Protein 4OO0 (pdb70)

Solvent-accessible surface area: 17920 Å² total; per-residue (Å²): 151,104,73,64,100,60,112,51,130,55,0,10,0,16,13,77,15,91,87,32,38,79,4,0,119,30,0,32,5,55,49,71,71,11,76,55,103,147,118,46,101,51,84,65,60,44,64,57,99,130,92,44,62,13,36,46,22,0,102,84,0,0,43,26,52,1,103,28,0,52,62,19,5,99,78,53,64,95,108,62,11,0,2,0,2,3,16,42,4,8,9,5,109,64,40,73,9,38,130,11,121,71,53,110,42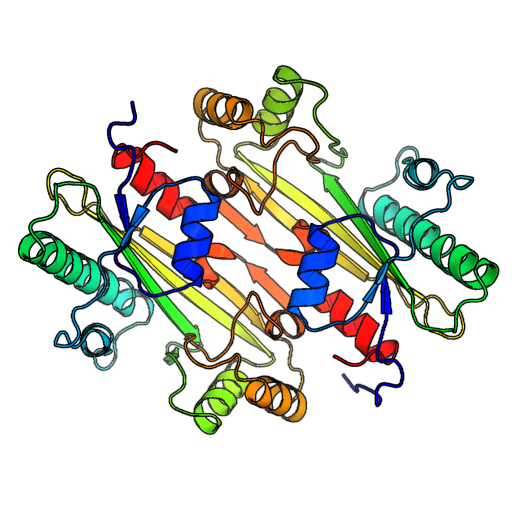,0,25,56,27,0,64,109,0,21,32,103,76,8,33,2,10,1,0,0,0,0,6,29,14,88,30,112,69,26,105,47,22,24,6,132,6,30,0,80,1,12,70,56,60,155,105,17,2,38,106,6,11,138,63,32,31,0,85,49,55,37,0,0,12,9,13,57,10,78,0,11,29,11,16,72,87,5,21,6,22,24,15,2,15,13,3,0,0,1,58,44,0,4,54,16,0,78,77,5,81,2,21,46,157,60,133,59,108,40,2,8,1,10,12,116,15,78,63,31,46,91,10,0,135,48,2,29,6,151,55,94,56,6,86,24,123,136,148,41,102,28,78,63,52,55,61,91,93,134,92,32,60,8,31,39,17,0,105,81,0,0,56,31,34,1,74,24,0,79,62,21,27,114,71,51,71,91,106,70,13,0,3,0,2,3,4,27,2,3,20,7,97,66,30,30,7,31,118,12,119,74,50,118,40,0,27,60,23,0,84,108,0,26,38,98,82,6,29,3,6,0,1,0,0,0,7,32,25,105,28,108,47,22,107,60,25,44,5,138,5,28,0,90,1,15,71,44,48,162,89,38,4,46,151,11,14,133,66,30,44,0,88,34,39,17,0,0,10,15,14,75,8,63,0,11,37,15,14,71,99,4,24,5,20,18,15,2,15,16,1,0,0,1,58,41,0,0,54,20,0,59,101,6,18,1,20,39

Radius of gyration: 22.62 Å; Cα contacts (8 Å, |Δi|>4): 883; chains: 2; bounding box: 44×56×68 Å

CATH classification: 3.90.950.10

Sequence (412 aa):
ALFPTPLFQTLYLASQSPRRQELLQQIGVRFELLLPRPDEDAEALEAELPGEAADAYVRRVTVAKAEEAARARLVASGKPAAPVLVADTTVTIDGAILGKPTDADDALAMLTRLAGREHAVLTAVAVIDASGELLPPALSRSSVRFAAASRDAYVRYVETGEPFGKAGAYAIQGRAAEFIERIDGSHSGIMGLPLFETAALLRTARVAFTPLFQTLYLASQSPRRQELLQQIGVRFELLLPRPDEDAEALEAELPGEAADAYVRRRVTVAKAEAARARLVASGKPAAPVLVADTTVTIDGAILGKPTDADDALAMLTRLAGREHAVLTAVAVIDASGELLPPALSRSSVRFAAASRDAYVRYVETGEPFGKAGAYAIQQGRAAEFIERIDGSHSGIMGLPLFETAALLRTARVAF

InterPro domains:
  IPR003697 Nucleoside triphosphate pyrophosphatase Maf-like protein [MF_00528] (17-213)
  IPR003697 Nucleoside triphosphate pyrophosphatase Maf-like protein [PF02545] (18-210)
  IPR003697 Nucleoside triphosphate pyrophosphatase Maf-like protein [PIRSF006305] (18-210)
  IPR003697 Nucleoside triphosphate pyrophosphatase Maf-like protein [PTHR43213] (17-211)
  IPR003697 Nucleoside triphosphate pyrophosphatase Maf-like protein [TIGR00172] (17-209)
  IPR003697 Nucleoside triphosphate pyrophosphatase Maf-like protein [cd00555] (18-208)
  IPR029001 Inosine triphosphate pyrophosphatase-like [G3DSA:3.90.950.10] (12-215)
  IPR029001 Inosine triphosphate pyrophosphatase-like [SSF52972] (17-209)

Foldseek 3Di:
DDFDAFDAQEEEEADPDPLQVVVCVVVPHHYDYQYDDPPDDLVVLQDDDPPQFPQNRQQSSQVVSLLVSVVSVVVVVDAFFKYKDKDKFKDDPRDTFAAAPDLVSLLVLCLVQEQHKIKMKMKMWMQARVGRTDDIDMWIKIWHFHNPDSVVSSVVVVVVQQGPDGSRHACPDPSVVGTPDMGTAPSRNSHDRCVVVVVVCSVSRHDD/DFDAQEAEEADPDPLQVVVCVVVPHHYDYQYDDPPDPLVVLQDDDPPDFPQRSQQSSQVVSLVVSVVSVVVVPDAFAKYKDKGKWKDDPRDTFFQAPDLVSLLVLVQVQEQDKIKMKMKMWMQARVRRTDDIDMWIKMWHFYNPDSVVSSVVSVVVQQGPGGSRHACPDPSVVGTPDMGTAPSSNSHDRVVRVVVVVVVRSHDD

B-factor: mean 41.1, std 13.77, range [18.63, 95.84]

Organism: Burkholderia cenocepacia (strain ATCC BAA-245 / DSM 16553 / LMG 16656 / NCTC 13227 / J2315 / CF5610) (NCBI:txid216591)

Structure (mmCIF, N/CA/C/O backbone):
data_4OO0
#
_entry.id   4OO0
#
_cell.length_a   84.200
_cell.length_b   84.200
_cell.length_c   260.060
_cell.angle_alpha   90.000
_cell.angle_beta   90.000
_cell.angle_gamma   120.000
#
_symmetry.space_group_name_H-M   'P 61 2 2'
#
loop_
_entity.id
_entity.type
_entity.pdbx_description
1 polymer 'Maf-like protein BCAL2394'
2 non-polymer 'PHOSPHATE ION'
3 non-polymer 1,2-ETHANEDIOL
4 water water
#
loop_
_atom_site.group_PDB
_atom_site.id
_atom_site.type_symbol
_atom_site.label_atom_id
_atom_site.label_alt_id
_atom_site.label_comp_id
_atom_site.label_asym_id
_atom_site.label_entity_id
_atom_site.label_seq_id
_atom_site.pdbx_PDB_ins_code
_atom_site.Cartn_x
_atom_site.Cartn_y
_atom_site.Cartn_z
_atom_site.occupancy
_atom_site.B_iso_or_equiv
_atom_site.auth_seq_id
_atom_site.auth_comp_id
_atom_site.auth_asym_id
_atom_site.auth_atom_id
_atom_site.pdbx_PDB_model_num
ATOM 1 N N . ALA A 1 29 ? 40.603 33.407 0.293 1.00 95.84 8 ALA A N 1
ATOM 2 C CA . ALA A 1 29 ? 39.337 32.620 0.416 1.00 94.88 8 ALA A CA 1
ATOM 3 C C . ALA A 1 29 ? 39.444 31.266 -0.297 1.00 91.56 8 ALA A C 1
ATOM 4 O O . ALA A 1 29 ? 39.350 31.203 -1.526 1.00 94.57 8 ALA A O 1
ATOM 6 N N . LEU A 1 30 ? 39.653 30.195 0.471 1.00 84.67 9 LEU A N 1
ATOM 7 C CA . LEU A 1 30 ? 39.748 28.838 -0.089 1.00 84.99 9 LEU A CA 1
ATOM 8 C C . LEU A 1 30 ? 38.438 28.072 0.128 1.00 76.40 9 LEU A C 1
ATOM 9 O O . LEU A 1 30 ? 38.068 27.804 1.269 1.00 74.27 9 LEU A O 1
ATOM 11 N N . PHE A 1 31 ? 37.741 27.736 -0.964 1.00 89.69 10 PHE A N 1
ATOM 12 C CA . PHE A 1 31 ? 36.457 27.017 -0.894 1.00 80.14 10 PHE A CA 1
ATOM 13 C C . PHE A 1 31 ? 36.672 25.503 -1.033 1.00 74.95 10 PHE A C 1
ATOM 14 O O . PHE A 1 31 ? 37.073 25.033 -2.103 1.00 70.97 10 PHE A O 1
ATOM 16 N N . PRO A 1 32 ? 36.426 24.733 0.052 1.00 69.19 11 PRO A N 1
ATOM 17 C CA . PRO A 1 32 ? 36.531 23.267 -0.055 1.00 64.73 11 PRO A CA 1
ATOM 18 C C . PRO A 1 32 ? 35.438 22.685 -0.936 1.00 58.69 11 PRO A C 1
ATOM 19 O O . PRO A 1 32 ? 34.381 23.294 -1.057 1.00 56.58 11 PRO A O 1
ATOM 23 N N . THR A 1 33 ? 35.696 21.528 -1.549 1.00 55.70 12 THR A N 1
ATOM 24 C CA . THR A 1 33 ? 34.692 20.846 -2.371 1.00 53.53 12 THR A CA 1
ATOM 25 C C . THR A 1 33 ? 33.396 20.639 -1.595 1.00 51.45 12 THR A C 1
ATOM 26 O O . THR A 1 33 ? 33.430 20.173 -0.453 1.00 49.09 12 THR A O 1
ATOM 30 N N . PRO A 1 34 ? 32.247 20.967 -2.218 1.00 51.04 13 PRO A N 1
ATOM 31 C CA . PRO A 1 34 ? 30.956 20.771 -1.560 1.00 50.91 13 PRO A CA 1
ATOM 32 C C . PRO A 1 34 ? 30.570 19.302 -1.369 1.00 51.86 13 PRO A C 1
ATOM 33 O O . PRO A 1 34 ? 30.930 18.473 -2.190 1.00 52.28 13 PRO A O 1
ATOM 37 N N . LEU A 1 35 ? 29.867 19.006 -0.276 1.00 51.92 14 LEU A N 1
ATOM 38 C CA . LEU A 1 35 ? 29.335 17.665 0.013 1.00 53.04 14 LEU A CA 1
ATOM 39 C C . LEU A 1 35 ? 27.810 17.644 0.074 1.00 51.67 14 LEU A C 1
ATOM 40 O O . LEU A 1 35 ? 27.209 16.568 0.042 1.00 52.30 14 LEU A O 1
ATOM 45 N N . PHE A 1 36 ? 27.173 18.810 0.170 1.00 47.86 15 PHE A N 1
ATOM 46 C CA . PHE A 1 36 ? 25.732 18.848 0.375 1.00 47.36 15 PHE A CA 1
ATOM 47 C C . PHE A 1 36 ? 24.996 19.591 -0.743 1.00 45.98 15 PHE A C 1
ATOM 48 O O . PHE A 1 36 ? 25.238 20.769 -0.971 1.00 44.12 15 PHE A O 1
ATOM 56 N N . GLN A 1 37 ? 24.125 18.872 -1.449 1.00 47.01 16 GLN A N 1
ATOM 57 C CA . GLN A 1 37 ? 23.304 19.454 -2.521 1.00 48.29 16 GLN A CA 1
ATOM 58 C C . GLN A 1 37 ? 22.178 20.356 -1.998 1.00 46.47 16 GLN A C 1
ATOM 59 O O . GLN A 1 37 ? 21.736 21.255 -2.705 1.00 44.85 16 GLN A O 1
ATOM 65 N N . THR A 1 38 ? 21.702 20.083 -0.782 1.00 46.09 17 THR A N 1
ATOM 66 C CA . THR A 1 38 ? 20.549 20.758 -0.216 1.00 45.21 17 THR A CA 1
ATOM 67 C C . THR A 1 38 ? 20.837 21.310 1.177 1.00 44.98 17 THR A C 1
ATOM 68 O O . THR A 1 38 ? 21.480 20.666 2.005 1.00 45.75 17 THR A O 1
ATOM 72 N N . LEU A 1 39 ? 20.351 22.521 1.414 1.00 44.00 18 LEU A N 1
ATOM 73 C CA . LEU A 1 39 ? 20.484 23.212 2.690 1.00 43.50 18 LEU A CA 1
ATOM 74 C C . LEU A 1 39 ? 19.119 23.186 3.370 1.00 43.82 18 LEU A C 1
ATOM 75 O O . LEU A 1 39 ? 18.086 23.278 2.688 1.00 44.21 18 LEU A O 1
ATOM 80 N N . TYR A 1 40 ? 19.093 23.054 4.692 1.00 42.04 19 TYR A N 1
ATOM 81 C CA . TYR A 1 40 ? 17.841 23.208 5.436 1.00 42.19 19 TYR A CA 1
ATOM 82 C C . TYR A 1 40 ? 17.638 24.673 5.745 1.00 40.97 19 TYR A C 1
ATOM 83 O O . TYR A 1 40 ? 18.497 25.299 6.363 1.00 40.56 19 TYR A O 1
ATOM 92 N N . LEU A 1 41 ? 16.511 25.233 5.316 1.00 41.35 20 LEU A N 1
ATOM 93 C CA . LEU A 1 41 ? 16.216 26.647 5.571 1.00 41.11 20 LEU A CA 1
ATOM 94 C C . LEU A 1 41 ? 15.175 26.768 6.664 1.00 41.45 20 LEU A C 1
ATOM 95 O O . LEU A 1 41 ? 14.008 26.450 6.437 1.00 41.18 20 LEU A O 1
ATOM 100 N N . ALA A 1 42 ? 15.585 27.267 7.829 1.00 40.47 21 ALA A N 1
ATOM 101 C CA . ALA A 1 42 ? 14.668 27.403 8.958 1.00 42.20 21 ALA A CA 1
ATOM 102 C C . ALA A 1 42 ? 14.103 28.812 8.985 1.00 42.82 21 ALA A C 1
ATOM 103 O O . ALA A 1 42 ? 14.339 29.574 9.918 1.00 43.11 21 ALA A O 1
ATOM 105 N N . SER A 1 43 ? 13.336 29.134 7.944 1.00 43.08 22 SER A N 1
ATOM 106 C CA . SER A 1 43 ? 12.782 30.471 7.739 1.00 43.49 22 SER A CA 1
ATOM 107 C C . SER A 1 43 ? 11.487 30.344 6.949 1.00 43.84 22 SER A C 1
ATOM 108 O O . SER A 1 43 ? 11.439 29.608 5.952 1.00 43.60 22 SER A O 1
ATOM 111 N N . GLN A 1 44 ? 10.445 31.039 7.414 1.00 44.08 23 GLN A N 1
ATOM 112 C CA . GLN A 1 44 ? 9.163 31.140 6.714 1.00 44.84 23 GLN A CA 1
ATOM 113 C C . GLN A 1 44 ? 9.123 32.336 5.730 1.00 43.63 23 GLN A C 1
ATOM 114 O O . GLN A 1 44 ? 8.111 32.549 5.080 1.00 44.64 23 GLN A O 1
ATOM 116 N N . SER A 1 45 ? 10.208 33.105 5.635 1.00 40.72 24 SER A N 1
ATOM 117 C CA . SER A 1 45 ? 10.179 34.388 4.926 1.00 40.43 24 SER A CA 1
ATOM 118 C C . SER A 1 45 ? 10.351 34.239 3.415 1.00 39.32 24 SER A C 1
ATOM 119 O O . SER A 1 45 ? 11.357 33.682 2.960 1.00 37.68 24 SER A O 1
ATOM 122 N N . PRO A 1 46 ? 9.401 34.780 2.632 1.00 40.11 25 PRO A N 1
ATOM 123 C CA . PRO A 1 46 ? 9.555 34.676 1.183 1.00 39.45 25 PRO A CA 1
ATOM 124 C C . PRO A 1 46 ? 10.787 35.401 0.642 1.00 38.37 25 PRO A C 1
ATOM 125 O O . PRO A 1 46 ? 11.396 34.911 -0.293 1.00 36.31 25 PRO A O 1
ATOM 129 N N . ARG A 1 47 ? 11.170 36.525 1.259 1.00 38.87 26 ARG A N 1
ATOM 130 C CA . ARG A 1 47 ? 12.375 37.268 0.880 1.00 38.57 26 ARG A CA 1
ATOM 131 C C . ARG A 1 47 ? 13.658 36.460 1.027 1.00 35.99 26 ARG A C 1
ATOM 132 O O . ARG A 1 47 ? 14.484 36.452 0.124 1.00 34.39 26 ARG A O 1
ATOM 140 N N . ARG A 1 48 ? 13.827 35.799 2.174 1.00 34.72 27 ARG A N 1
ATOM 141 C CA . ARG A 1 48 ? 14.997 34.936 2.412 1.00 33.53 27 ARG A CA 1
ATOM 142 C C . ARG A 1 48 ? 15.032 33.747 1.451 1.00 33.68 27 ARG A C 1
ATOM 143 O O . ARG A 1 48 ? 16.106 33.400 0.947 1.00 31.76 27 ARG A O 1
ATOM 151 N N . GLN A 1 49 ? 13.853 33.173 1.156 1.00 34.84 28 GLN A N 1
ATOM 152 C CA . GLN A 1 49 ? 13.737 32.109 0.157 1.00 35.87 28 GLN A CA 1
ATOM 153 C C . GLN A 1 49 ? 14.162 32.577 -1.241 1.00 36.06 28 GLN A C 1
ATOM 154 O O . GLN A 1 49 ? 14.962 31.900 -1.899 1.00 34.10 28 GLN A O 1
ATOM 160 N N . GLU A 1 50 ? 13.638 33.722 -1.671 1.00 36.42 29 GLU A N 1
ATOM 161 C CA . GLU A 1 50 ? 14.010 34.331 -2.953 1.00 38.07 29 GLU A CA 1
ATOM 162 C C . GLU A 1 50 ? 15.523 34.628 -3.048 1.00 35.87 29 GLU A C 1
ATOM 163 O O . GLU A 1 50 ? 16.147 34.420 -4.094 1.00 34.55 29 GLU A O 1
ATOM 169 N N . LEU A 1 51 ? 16.111 35.147 -1.971 1.00 33.51 30 LEU A N 1
ATOM 170 C CA . LEU A 1 51 ? 17.528 35.517 -2.021 1.00 31.73 30 LEU A CA 1
ATOM 171 C C . LEU A 1 51 ? 18.421 34.257 -2.123 1.00 31.19 30 LEU A C 1
ATOM 172 O O . LEU A 1 51 ? 19.413 34.245 -2.870 1.00 30.79 30 LEU A O 1
ATOM 177 N N . LEU A 1 52 ? 18.055 33.182 -1.439 1.00 31.38 31 LEU A N 1
ATOM 178 C CA . LEU A 1 52 ? 18.767 31.921 -1.631 1.00 32.90 31 LEU A CA 1
ATOM 179 C C . LEU A 1 52 ? 18.669 31.421 -3.073 1.00 33.55 31 LEU A C 1
ATOM 180 O O . LEU A 1 52 ? 19.673 31.058 -3.661 1.00 33.55 31 LEU A O 1
ATOM 185 N N . GLN A 1 53 ? 17.482 31.464 -3.660 1.00 34.64 32 GLN A N 1
ATOM 186 C CA . GLN A 1 53 ? 17.323 31.110 -5.059 1.00 36.75 32 GLN A CA 1
ATOM 187 C C . GLN A 1 53 ? 18.176 31.991 -5.969 1.00 35.02 32 GLN A C 1
ATOM 188 O O . GLN A 1 53 ? 18.717 31.522 -6.949 1.00 34.36 32 GLN A O 1
ATOM 194 N N . GLN A 1 54 ? 18.298 33.264 -5.646 1.00 33.81 33 GLN A N 1
ATOM 195 C CA . GLN A 1 54 ? 19.129 34.150 -6.452 1.00 34.41 33 GLN A CA 1
ATOM 196 C C . GLN A 1 54 ? 20.620 33.704 -6.585 1.00 33.95 33 GLN A C 1
ATOM 197 O O . GLN A 1 54 ? 21.248 33.960 -7.622 1.00 34.70 33 GLN A O 1
ATOM 203 N N . ILE A 1 55 ? 21.175 33.041 -5.569 1.00 32.34 34 ILE A N 1
ATOM 204 C CA . ILE A 1 55 ? 22.560 32.559 -5.658 1.00 32.09 34 ILE A CA 1
ATOM 205 C C . ILE A 1 55 ? 22.642 31.068 -5.988 1.00 33.24 34 ILE A C 1
ATOM 206 O O . ILE A 1 55 ? 23.708 30.475 -5.915 1.00 33.79 34 ILE A O 1
ATOM 211 N N . GLY A 1 56 ? 21.510 30.468 -6.345 1.00 34.74 35 GLY A N 1
ATOM 212 C CA . GLY A 1 56 ? 21.460 29.105 -6.856 1.00 36.00 35 GLY A CA 1
ATOM 213 C C . GLY A 1 56 ? 21.514 28.032 -5.785 1.00 36.76 35 GLY A C 1
ATOM 214 O O . GLY A 1 56 ? 21.888 26.890 -6.072 1.00 37.86 35 GLY A O 1
ATOM 215 N N . VAL A 1 57 ? 21.137 28.379 -4.557 1.00 35.88 36 VAL A N 1
ATOM 216 C CA . VAL A 1 57 ? 21.112 27.395 -3.460 1.00 36.24 36 VAL A CA 1
ATOM 217 C C . VAL A 1 57 ? 19.775 26.646 -3.454 1.00 37.90 36 VAL A C 1
ATOM 218 O O . VAL A 1 57 ? 18.726 27.265 -3.430 1.00 40.32 36 VAL A O 1
ATOM 222 N N . ARG A 1 58 ? 19.833 25.319 -3.495 1.00 39.18 37 ARG A N 1
ATOM 223 C CA . ARG A 1 58 ? 18.677 24.454 -3.281 1.00 39.96 37 ARG A CA 1
ATOM 224 C C . ARG A 1 58 ? 18.435 24.279 -1.782 1.00 39.87 37 ARG A C 1
ATOM 225 O O . ARG A 1 58 ? 19.380 24.088 -1.029 1.00 40.00 37 ARG A O 1
ATOM 227 N N . PHE A 1 59 ? 17.175 24.318 -1.346 1.00 40.72 38 PHE A N 1
ATOM 228 C CA . PHE A 1 59 ? 16.858 24.211 0.083 1.00 40.38 38 PHE A CA 1
ATOM 229 C C . PHE A 1 59 ? 15.566 23.441 0.375 1.00 42.58 38 PHE A C 1
ATOM 230 O O . PHE A 1 59 ? 14.729 23.253 -0.477 1.00 42.60 38 PHE A O 1
ATOM 238 N N . GLU A 1 60 ? 15.454 22.993 1.614 1.00 44.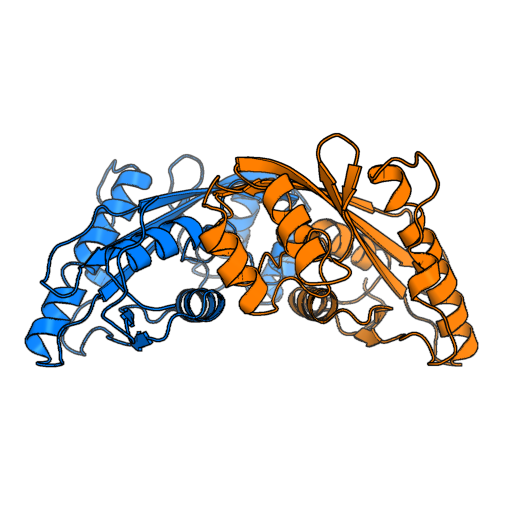71 39 GLU A N 1
ATOM 239 C CA . GLU A 1 60 ? 14.270 22.337 2.140 1.00 48.37 39 GLU A CA 1
ATOM 240 C C . GLU A 1 60 ? 13.893 23.169 3.367 1.00 47.56 39 GLU A C 1
ATOM 241 O O . GLU A 1 60 ? 14.743 23.424 4.230 1.00 43.71 39 GLU A O 1
ATOM 247 N N . LEU A 1 61 ? 12.639 23.605 3.446 1.00 48.28 40 LEU A N 1
ATOM 248 C CA . LEU A 1 61 ? 12.173 24.358 4.610 1.00 48.41 40 LEU A CA 1
ATOM 249 C C . LEU A 1 61 ? 12.161 23.438 5.809 1.00 48.63 40 LEU A C 1
ATOM 250 O O . LEU A 1 61 ? 11.884 22.262 5.672 1.00 49.01 40 LEU A O 1
ATOM 255 N N . LEU A 1 62 ? 12.521 23.973 6.968 1.00 47.70 41 LEU A N 1
ATOM 256 C CA . LEU A 1 62 ? 12.506 23.223 8.211 1.00 49.42 41 LEU A CA 1
ATOM 257 C C . LEU A 1 62 ? 11.937 24.145 9.273 1.00 51.67 41 LEU A C 1
ATOM 258 O O . LEU A 1 62 ? 12.666 24.789 10.040 1.00 51.65 41 LEU A O 1
ATOM 263 N N . LEU A 1 63 ? 10.619 24.187 9.309 1.00 55.11 42 LEU A N 1
ATOM 264 C CA . LEU A 1 63 ? 9.878 25.198 10.043 1.00 58.56 42 LEU A CA 1
ATOM 265 C C . LEU A 1 63 ? 9.493 24.734 11.439 1.00 61.44 42 LEU A C 1
ATOM 266 O O . LEU A 1 63 ? 9.396 23.532 11.690 1.00 61.54 42 LEU A O 1
ATOM 271 N N . PRO A 1 64 ? 9.261 25.692 12.353 1.00 64.65 43 PRO A N 1
ATOM 272 C CA . PRO A 1 64 ? 8.956 25.324 13.733 1.00 67.37 43 PRO A CA 1
ATOM 273 C C . PRO A 1 64 ? 7.713 24.456 13.823 1.00 70.96 43 PRO A C 1
ATOM 274 O O . PRO A 1 64 ? 6.696 24.789 13.220 1.00 70.79 43 PRO A O 1
ATOM 278 N N . ARG A 1 65 ? 7.819 23.345 14.557 1.00 74.22 44 ARG A N 1
ATOM 279 C CA . ARG A 1 65 ? 6.713 22.406 14.760 1.00 78.36 44 ARG A CA 1
ATOM 280 C C . ARG A 1 65 ? 5.562 23.094 15.489 1.00 82.58 44 ARG A C 1
ATOM 281 O O . ARG A 1 65 ? 5.760 24.146 16.107 1.00 81.78 44 ARG A O 1
ATOM 289 N N . PRO A 1 66 ? 4.356 22.496 15.436 1.00 87.36 45 PRO A N 1
ATOM 290 C CA . PRO A 1 66 ? 3.222 23.083 16.165 1.00 90.86 45 PRO A CA 1
ATOM 291 C C . PRO A 1 66 ? 3.509 23.360 17.656 1.00 91.26 45 PRO A C 1
ATOM 292 O O . PRO A 1 66 ? 3.124 24.414 18.167 1.00 91.33 45 PRO A O 1
ATOM 296 N N . ASP A 1 67 ? 4.203 22.446 18.333 1.00 90.76 46 ASP A N 1
ATOM 297 C CA . ASP A 1 67 ? 4.498 22.622 19.760 1.00 92.56 46 ASP A CA 1
ATOM 298 C C . ASP A 1 67 ? 5.632 23.623 20.087 1.00 91.24 46 ASP A C 1
ATOM 299 O O . ASP A 1 67 ? 5.804 23.991 21.247 1.00 92.59 46 ASP A O 1
ATOM 304 N N . GLU A 1 68 ? 6.391 24.069 19.085 1.00 88.93 47 GLU A N 1
ATOM 305 C CA . GLU A 1 68 ? 7.433 25.094 19.298 1.00 88.68 47 GLU A CA 1
ATOM 306 C C . GLU A 1 68 ? 6.856 26.517 19.298 1.00 91.41 47 GLU A C 1
ATOM 307 O O . GLU A 1 68 ? 6.019 26.850 18.454 1.00 93.94 47 GLU A O 1
ATOM 313 N N . ASP A 1 69 ? 7.317 27.351 20.235 1.00 93.02 48 ASP A N 1
ATOM 314 C CA . ASP A 1 69 ? 6.945 28.772 20.280 1.00 93.29 48 ASP A CA 1
ATOM 315 C C . ASP A 1 69 ? 8.073 29.609 19.663 1.00 92.33 48 ASP A C 1
ATOM 316 O O . ASP A 1 69 ? 8.922 30.154 20.374 1.00 93.07 48 ASP A O 1
ATOM 321 N N . ALA A 1 70 ? 8.064 29.705 18.335 1.00 92.08 49 ALA A N 1
ATOM 322 C CA . ALA A 1 70 ? 9.100 30.435 17.589 1.00 91.05 49 ALA A CA 1
ATOM 323 C C . ALA A 1 70 ? 9.186 31.941 17.916 1.00 91.92 49 ALA A C 1
ATOM 324 O O . ALA A 1 70 ? 10.275 32.511 17.861 1.00 90.45 49 ALA A O 1
ATOM 326 N N . GLU A 1 71 ? 8.052 32.567 18.255 1.00 93.98 50 GLU A N 1
ATOM 327 C CA . GLU A 1 71 ? 7.989 34.013 18.556 1.00 93.23 50 GLU A CA 1
ATOM 328 C C . GLU A 1 71 ? 8.739 34.408 19.838 1.00 92.83 50 GLU A C 1
ATOM 329 O O . GLU A 1 71 ? 9.274 35.519 19.927 1.00 92.55 50 GLU A O 1
ATOM 331 N N . ALA A 1 72 ? 8.770 33.499 20.815 1.00 91.62 51 ALA A N 1
ATOM 332 C CA . ALA A 1 72 ? 9.437 33.724 22.107 1.00 91.61 51 ALA A CA 1
ATOM 333 C C . ALA A 1 72 ? 10.937 34.041 21.996 1.00 89.53 51 ALA A C 1
ATOM 334 O O . ALA A 1 72 ? 11.466 34.820 22.789 1.00 89.65 51 ALA A O 1
ATOM 336 N N . LEU A 1 73 ? 11.615 33.442 21.017 1.00 86.99 52 LEU A N 1
ATOM 337 C CA . LEU A 1 73 ? 13.058 33.669 20.821 1.00 87.35 52 LEU A CA 1
ATOM 338 C C . LEU A 1 73 ? 13.436 35.115 20.471 1.00 85.95 52 LEU A C 1
ATOM 339 O O . LEU A 1 73 ? 14.613 35.471 20.563 1.00 84.05 52 LEU A O 1
ATOM 344 N N . GLU A 1 74 ? 12.449 35.928 20.082 1.00 75.75 53 GLU A N 1
ATOM 345 C CA . GLU A 1 74 ? 12.684 37.258 19.510 1.00 73.50 53 GLU A CA 1
ATOM 346 C C . GLU A 1 74 ? 12.404 38.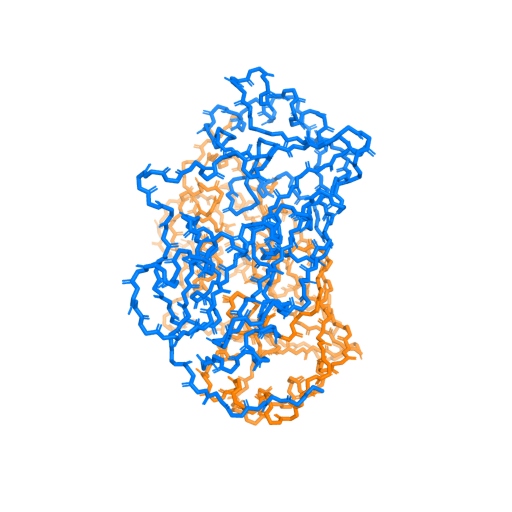415 20.477 1.00 73.28 53 GLU A C 1
ATOM 347 O O . GLU A 1 74 ? 12.279 39.558 20.045 1.00 75.62 53 GLU A O 1
ATOM 349 N N . ALA A 1 75 ? 12.324 38.135 21.773 1.00 72.23 54 ALA A N 1
ATOM 350 C CA . ALA A 1 75 ? 12.118 39.194 22.755 1.00 74.57 54 ALA A CA 1
ATOM 351 C C . ALA A 1 75 ? 13.435 39.918 23.061 1.00 73.60 54 ALA A C 1
ATOM 352 O O . ALA A 1 75 ? 14.446 39.269 23.349 1.00 75.49 54 ALA A O 1
ATOM 354 N N . GLU A 1 76 ? 13.417 41.253 23.007 1.00 71.50 55 GLU A N 1
ATOM 355 C CA . GLU A 1 76 ? 14.579 42.072 23.368 1.00 69.29 55 GLU A CA 1
ATOM 356 C C . GLU A 1 76 ? 14.819 42.048 24.869 1.00 73.97 55 GLU A C 1
ATOM 357 O O . GLU A 1 76 ? 13.937 41.684 25.640 1.00 76.87 55 GLU A O 1
ATOM 359 N N . LEU A 1 77 ? 16.035 42.420 25.267 1.00 75.81 56 LEU A N 1
ATOM 360 C CA . LEU A 1 77 ? 16.416 42.603 26.669 1.00 76.62 56 LEU A CA 1
ATOM 361 C C . LEU A 1 77 ? 16.621 44.108 26.915 1.00 78.76 56 LEU A C 1
ATOM 362 O O . LEU A 1 77 ? 16.633 44.886 25.960 1.00 76.99 56 LEU A O 1
ATOM 367 N N . PRO A 1 78 ? 16.788 44.525 28.193 1.00 82.06 57 PRO A N 1
ATOM 368 C CA . PRO A 1 78 ? 16.809 45.950 28.521 1.00 82.01 57 PRO A CA 1
ATOM 369 C C . PRO A 1 78 ? 18.197 46.573 28.393 1.00 80.98 57 PRO A C 1
ATOM 370 O O . PRO A 1 78 ? 19.178 46.012 28.890 1.00 80.66 57 PRO A O 1
ATOM 374 N N . GLY A 1 79 ? 18.271 47.734 27.749 1.00 78.99 58 GLY A N 1
ATOM 375 C CA . GLY A 1 79 ? 19.550 48.408 27.517 1.00 77.69 58 GLY A CA 1
ATOM 376 C C . GLY A 1 79 ? 20.431 47.685 26.505 1.00 72.79 58 GLY A C 1
ATOM 377 O O . GLY A 1 79 ? 21.616 48.005 26.371 1.00 74.20 58 GLY A O 1
ATOM 378 N N . GLU A 1 80 ? 19.855 46.719 25.790 1.00 67.01 59 GLU A N 1
ATOM 379 C CA . GLU A 1 80 ? 20.615 45.884 24.871 1.00 62.23 59 GLU A CA 1
ATOM 380 C C . GLU A 1 80 ? 20.724 46.629 23.563 1.00 58.89 59 GLU A C 1
ATOM 381 O O . GLU A 1 80 ? 19.718 47.014 22.979 1.00 57.35 59 GLU A O 1
ATOM 387 N N . ALA A 1 81 ? 21.948 46.847 23.104 1.00 56.46 60 ALA A N 1
ATOM 388 C CA . ALA A 1 81 ? 22.156 47.462 21.813 1.00 52.22 60 ALA A CA 1
ATOM 389 C C . ALA A 1 81 ? 21.611 46.549 20.710 1.00 49.34 60 ALA A C 1
ATOM 390 O O . ALA A 1 81 ? 21.453 45.331 20.893 1.00 48.45 60 ALA A O 1
ATOM 392 N N . ALA A 1 82 ? 21.309 47.160 19.573 1.00 46.23 61 ALA A N 1
ATOM 393 C CA . ALA A 1 82 ? 20.629 46.496 18.474 1.00 43.67 61 ALA A CA 1
ATOM 394 C C . ALA A 1 82 ? 21.458 45.414 17.809 1.00 40.86 61 ALA A C 1
ATOM 395 O O . ALA A 1 82 ? 20.912 44.398 17.352 1.00 38.98 61 ALA A O 1
ATOM 397 N N . ASP A 1 83 ? 22.767 45.645 17.720 1.00 39.52 62 ASP A N 1
ATOM 398 C CA . ASP A 1 83 ? 23.652 44.660 17.097 1.00 37.18 62 ASP A CA 1
ATOM 399 C C . ASP A 1 83 ? 23.778 43.447 17.996 1.00 36.60 62 ASP A C 1
ATOM 400 O O . ASP A 1 83 ? 23.753 42.322 17.513 1.00 35.08 62 ASP A O 1
ATOM 405 N N . ALA A 1 84 ? 23.871 43.687 19.301 1.00 37.75 63 ALA A N 1
ATOM 406 C CA . ALA A 1 84 ? 23.896 42.620 20.294 1.00 38.85 63 ALA A CA 1
ATOM 407 C C . ALA A 1 84 ? 22.618 41.783 20.233 1.00 39.60 63 ALA A C 1
ATOM 408 O O . ALA A 1 84 ? 22.666 40.543 20.263 1.00 38.25 63 ALA A O 1
ATOM 410 N N . TYR A 1 85 ? 21.482 42.478 20.105 1.00 41.49 64 TYR A N 1
ATOM 411 C CA . TYR A 1 85 ? 20.155 41.857 20.081 1.00 41.50 64 TYR A CA 1
ATOM 412 C C . TYR A 1 85 ? 20.010 40.899 18.907 1.00 39.44 64 TYR A C 1
ATOM 413 O O . TYR A 1 85 ? 19.646 39.743 19.066 1.00 39.76 64 TYR A O 1
ATOM 422 N N . VAL A 1 86 ? 20.309 41.380 17.715 1.00 38.53 65 VAL A N 1
ATOM 423 C CA . VAL A 1 86 ? 20.035 40.604 16.534 1.00 37.04 65 VAL A CA 1
ATOM 424 C C . VAL A 1 86 ? 20.961 39.381 16.446 1.00 35.43 65 VAL A C 1
ATOM 425 O O . VAL A 1 86 ? 20.548 38.304 16.012 1.00 34.49 65 VAL A O 1
ATOM 429 N N . ARG A 1 87 ? 22.204 39.554 16.885 1.00 34.84 66 ARG A N 1
ATOM 430 C CA . ARG A 1 87 ? 23.146 38.443 17.047 1.00 34.51 66 ARG A CA 1
ATOM 431 C C . ARG A 1 87 ? 22.666 37.399 18.028 1.00 35.16 66 ARG A C 1
ATOM 432 O O . ARG A 1 87 ? 22.629 36.219 17.705 1.00 35.21 66 ARG A O 1
ATOM 440 N N . ARG A 1 88 ? 22.286 37.827 19.221 1.00 37.45 67 ARG A N 1
ATOM 441 C CA . ARG A 1 88 ? 21.754 36.896 20.220 1.00 38.67 67 ARG A CA 1
ATOM 442 C C . ARG A 1 88 ? 20.565 36.122 19.692 1.00 38.91 67 ARG A C 1
ATOM 443 O O . ARG A 1 88 ? 20.503 34.906 19.838 1.00 39.14 67 ARG A O 1
ATOM 451 N N . VAL A 1 89 ? 19.603 36.826 19.105 1.00 38.04 68 VAL A N 1
ATOM 452 C CA . VAL A 1 89 ? 18.380 36.172 18.627 1.00 39.13 68 VAL A CA 1
ATOM 453 C C . VAL A 1 89 ? 18.690 35.159 17.530 1.00 38.16 68 VAL A C 1
ATOM 454 O O . VAL A 1 89 ? 18.111 34.075 17.489 1.00 39.03 68 VAL A O 1
ATOM 458 N N . THR A 1 90 ? 19.620 35.515 16.653 1.00 37.09 69 THR A N 1
ATOM 459 C CA . THR A 1 90 ? 19.992 34.655 15.555 1.00 36.41 69 THR A CA 1
ATOM 460 C C . THR A 1 90 ? 20.647 33.378 16.061 1.00 36.64 69 THR A C 1
ATOM 461 O O . THR A 1 90 ? 20.346 32.301 15.544 1.00 36.63 69 THR A O 1
ATOM 465 N N . VAL A 1 91 ? 21.503 33.481 17.091 1.00 36.13 70 VAL A N 1
ATOM 466 C CA . VAL A 1 91 ? 22.128 32.280 17.676 1.00 36.74 70 VAL A CA 1
ATOM 467 C C . VAL A 1 91 ? 21.050 31.338 18.243 1.00 37.67 70 VAL A C 1
ATOM 468 O O . VAL A 1 91 ? 21.082 30.131 17.984 1.00 36.95 70 VAL A O 1
ATOM 472 N N . ALA A 1 92 ? 20.064 31.892 18.950 1.00 38.63 71 ALA A N 1
ATOM 473 C CA . ALA A 1 92 ? 18.986 31.054 19.539 1.00 40.78 71 ALA A CA 1
ATOM 474 C C . ALA A 1 92 ? 18.156 30.378 18.446 1.00 40.14 71 ALA A C 1
ATOM 475 O O . ALA A 1 92 ? 17.819 29.195 18.552 1.00 39.68 71 ALA A O 1
ATOM 477 N N . LYS A 1 93 ? 17.867 31.124 17.383 1.00 39.04 72 LYS A N 1
ATOM 478 C CA . LYS A 1 93 ? 17.157 30.560 16.250 1.00 39.97 72 LYS A CA 1
ATOM 479 C C . LYS A 1 93 ? 17.952 29.392 15.677 1.00 39.08 72 LYS A C 1
ATOM 480 O O . LYS A 1 93 ? 17.385 28.360 15.326 1.00 39.69 72 LYS A O 1
ATOM 486 N N . ALA A 1 94 ? 19.268 29.567 15.567 1.00 38.12 73 ALA A N 1
ATOM 487 C CA . ALA A 1 94 ? 20.119 28.531 15.006 1.00 37.51 73 ALA A CA 1
ATOM 488 C C . ALA A 1 94 ? 20.088 27.271 15.880 1.00 39.44 73 ALA A C 1
ATOM 489 O O . ALA A 1 94 ? 19.937 26.172 15.365 1.00 39.15 73 ALA A O 1
ATOM 491 N N A GLU A 1 95 ? 20.222 27.447 17.192 0.50 40.55 74 GLU A N 1
ATOM 492 N N B GLU A 1 95 ? 20.217 27.435 17.192 0.50 40.62 74 GLU A N 1
ATOM 493 C CA A GLU A 1 95 ? 20.199 26.319 18.130 0.50 43.17 74 GLU A CA 1
ATOM 494 C CA B GLU A 1 95 ? 20.202 26.285 18.101 0.50 43.28 74 GLU A CA 1
ATOM 495 C C A GLU A 1 95 ? 18.857 25.567 18.095 0.50 44.76 74 GLU A C 1
ATOM 496 C C B GLU A 1 95 ? 18.850 25.555 18.088 0.50 44.81 74 GLU A C 1
ATOM 497 O O A GLU A 1 95 ? 18.830 24.336 18.048 0.50 45.62 74 GLU A O 1
ATOM 498 O O B GLU A 1 95 ? 18.806 24.324 18.050 0.50 45.69 74 GLU A O 1
ATOM 509 N N . ALA A 1 96 ? 17.753 26.310 18.083 1.00 44.99 75 ALA A N 1
ATOM 510 C CA . ALA A 1 96 ? 16.426 25.702 17.952 1.00 46.64 75 ALA A CA 1
ATOM 511 C C . ALA A 1 96 ? 16.260 24.962 16.603 1.00 46.50 75 ALA A C 1
ATOM 512 O O . ALA A 1 96 ? 15.653 23.901 16.540 1.00 49.21 75 ALA A O 1
ATOM 514 N N . ALA A 1 97 ? 16.818 25.506 15.531 1.00 44.58 76 ALA A N 1
ATOM 515 C CA . ALA A 1 97 ? 16.695 24.868 14.234 1.00 44.45 76 ALA A CA 1
ATOM 516 C C . ALA A 1 97 ? 17.443 23.554 14.181 1.00 45.66 76 ALA A C 1
ATOM 517 O O . ALA A 1 97 ? 16.927 22.568 13.651 1.00 46.72 76 ALA A O 1
ATOM 519 N N . ARG A 1 98 ? 18.662 23.541 14.716 1.00 45.69 77 ARG A N 1
ATOM 520 C CA . ARG A 1 98 ? 19.447 22.302 14.805 1.00 46.75 77 ARG A CA 1
ATOM 521 C C . ARG A 1 98 ? 18.754 21.261 15.679 1.00 48.44 77 ARG A C 1
ATOM 522 O O . ARG A 1 98 ? 18.800 20.082 15.352 1.00 49.45 77 ARG A O 1
ATOM 530 N N . ALA A 1 99 ? 18.155 21.675 16.797 1.00 49.44 78 ALA A N 1
ATOM 531 C CA . ALA A 1 99 ? 17.483 20.708 17.679 1.00 52.36 78 ALA A CA 1
ATOM 532 C C . ALA A 1 99 ? 16.280 20.144 16.929 1.00 53.68 78 ALA A C 1
ATOM 533 O O . ALA A 1 99 ? 16.018 18.952 16.957 1.00 54.20 78 ALA A O 1
ATOM 535 N N . ARG A 1 100 ? 15.579 21.016 16.213 1.00 54.40 79 ARG A N 1
ATOM 536 C CA . ARG A 1 100 ? 14.486 20.583 15.349 1.00 56.46 79 ARG A CA 1
ATOM 537 C C . ARG A 1 100 ? 14.950 19.504 14.369 1.00 56.13 79 ARG A C 1
ATOM 538 O O . ARG A 1 100 ? 14.292 18.482 14.213 1.00 57.80 79 ARG A O 1
ATOM 546 N N . LEU A 1 101 ? 16.099 19.715 13.733 1.00 54.13 80 LEU A N 1
ATOM 547 C CA . LEU A 1 101 ? 16.619 18.752 12.759 1.00 53.81 80 LEU A CA 1
ATOM 548 C C . LEU A 1 101 ? 16.951 17.393 13.398 1.00 56.00 80 LEU A C 1
ATOM 549 O O . LEU A 1 101 ? 16.659 16.340 12.827 1.00 56.74 80 LEU A O 1
ATOM 554 N N . VAL A 1 102 ? 17.567 17.423 14.574 1.00 55.58 81 VAL A N 1
ATOM 555 C CA . VAL A 1 102 ? 17.938 16.193 15.256 1.00 57.94 81 VAL A CA 1
ATOM 556 C C . VAL A 1 102 ? 16.673 15.385 15.550 1.00 59.51 81 VAL A C 1
ATOM 557 O O . VAL A 1 102 ? 16.636 14.188 15.296 1.00 62.63 81 VAL A O 1
ATOM 561 N N . ALA A 1 103 ? 15.640 16.045 16.063 1.00 60.27 82 ALA A N 1
ATOM 562 C CA . ALA A 1 103 ? 14.398 15.360 16.454 1.00 62.83 82 ALA A CA 1
ATOM 563 C C . ALA A 1 103 ? 13.592 14.832 15.268 1.00 63.93 82 ALA A C 1
ATOM 564 O O . ALA A 1 103 ? 12.841 13.884 15.420 1.00 67.44 82 ALA A O 1
ATOM 566 N N . SER A 1 104 ? 13.737 15.445 14.098 1.00 62.82 83 SER A N 1
ATOM 567 C CA . SER A 1 104 ? 13.039 14.997 12.889 1.00 63.07 83 SER A CA 1
ATOM 568 C C . SER A 1 104 ? 13.549 13.640 12.427 1.00 64.84 83 SER A C 1
ATOM 569 O O . SER A 1 104 ? 12.809 12.863 11.837 1.00 67.53 83 SER A O 1
ATOM 572 N N . GLY A 1 105 ? 14.819 13.355 12.691 1.00 63.83 84 GLY A N 1
ATOM 573 C CA . GLY A 1 105 ? 15.454 12.160 12.170 1.00 64.92 84 GLY A CA 1
ATOM 574 C C . GLY A 1 105 ? 15.861 12.284 10.710 1.00 64.06 84 GLY A C 1
ATOM 575 O O . GLY A 1 105 ? 16.404 11.338 10.143 1.00 66.04 84 GLY A O 1
ATOM 576 N N . LYS A 1 106 ? 15.639 13.450 10.098 1.00 62.21 85 LYS A N 1
ATOM 577 C CA . LYS A 1 106 ? 15.995 13.642 8.697 1.00 60.95 85 LYS A CA 1
ATOM 578 C C . LYS A 1 106 ? 17.517 13.581 8.526 1.00 59.12 85 LYS A C 1
ATOM 579 O O . LYS A 1 106 ? 18.256 13.654 9.509 1.00 58.74 85 LYS A O 1
ATOM 585 N N . PRO A 1 107 ? 17.996 13.413 7.283 1.00 59.26 86 PRO A N 1
ATOM 586 C CA . PRO A 1 107 ? 19.435 13.232 7.133 1.00 58.19 86 PRO A CA 1
ATOM 587 C C . PRO A 1 107 ? 20.204 14.522 7.460 1.00 55.48 86 PRO A C 1
ATOM 588 O O . PRO A 1 107 ? 19.647 15.625 7.367 1.00 54.44 86 PRO A O 1
ATOM 592 N N . ALA A 1 108 ? 21.461 14.376 7.847 1.00 54.48 87 ALA A N 1
ATOM 593 C CA . ALA A 1 108 ? 22.258 15.515 8.290 1.00 53.11 87 ALA A CA 1
ATOM 594 C C . ALA A 1 108 ? 22.606 16.423 7.112 1.00 51.65 87 ALA A C 1
ATOM 595 O O . ALA A 1 108 ? 22.991 15.948 6.045 1.00 53.83 87 ALA A O 1
ATOM 597 N N . ALA A 1 109 ? 22.418 17.726 7.302 1.00 49.06 88 ALA A N 1
ATOM 598 C CA . ALA A 1 109 ? 22.880 18.751 6.354 1.00 46.03 88 ALA A CA 1
ATOM 599 C C . ALA A 1 109 ? 22.924 20.086 7.091 1.00 43.24 88 ALA A C 1
ATOM 600 O O . ALA A 1 109 ? 22.332 20.214 8.166 1.00 42.94 88 ALA A O 1
ATOM 602 N N . PRO A 1 110 ? 23.611 21.091 6.519 1.00 40.61 89 PRO A N 1
ATOM 603 C CA . PRO A 1 110 ? 23.651 22.377 7.196 1.00 38.75 89 PRO A CA 1
ATOM 604 C C . PRO A 1 110 ? 22.270 23.007 7.329 1.00 39.33 89 PRO A C 1
ATOM 605 O O . PRO A 1 110 ? 21.375 22.764 6.483 1.00 38.01 89 PRO A O 1
ATOM 609 N N . VAL A 1 111 ? 22.127 23.832 8.362 1.00 37.77 90 VAL A N 1
ATOM 610 C CA . VAL A 1 111 ? 20.906 24.564 8.607 1.00 38.80 90 VAL A CA 1
ATOM 611 C C . VAL A 1 111 ? 21.189 26.062 8.723 1.00 36.99 90 VAL A C 1
ATOM 612 O O . VAL A 1 111 ? 22.190 26.469 9.346 1.00 35.32 90 VAL A O 1
ATOM 616 N N . LEU A 1 112 ? 20.326 26.874 8.105 1.00 36.08 91 LEU A N 1
ATOM 617 C CA . LEU A 1 112 ? 20.500 28.331 8.082 1.00 35.51 91 LEU A CA 1
ATOM 618 C C . LEU A 1 112 ? 19.353 29.084 8.744 1.00 35.39 91 LEU A C 1
ATOM 619 O O . LEU A 1 112 ? 18.195 28.757 8.538 1.00 36.06 91 LEU A O 1
ATOM 624 N N . VAL A 1 113 ? 19.682 30.136 9.492 1.00 34.76 92 VAL A N 1
ATOM 625 C CA . VAL A 1 113 ? 18.682 31.081 10.004 1.00 34.22 92 VAL A CA 1
ATOM 626 C C . VAL A 1 113 ? 19.176 32.509 9.830 1.00 32.51 92 VAL A C 1
ATOM 627 O O . VAL A 1 113 ? 20.376 32.727 9.568 1.00 31.37 92 VAL A O 1
ATOM 631 N N . ALA A 1 114 ? 18.257 33.471 9.983 1.00 31.26 93 ALA A N 1
ATOM 632 C CA . ALA A 1 114 ? 18.612 34.891 10.018 1.00 32.10 93 ALA A CA 1
ATOM 633 C C . ALA A 1 114 ? 17.598 35.740 10.788 1.00 34.17 93 ALA A C 1
ATOM 634 O O . ALA A 1 114 ? 16.465 35.308 11.060 1.00 36.21 93 ALA A O 1
ATOM 636 N N . ASP A 1 115 ? 18.024 36.939 11.163 1.00 34.62 94 ASP A N 1
ATOM 637 C CA . ASP A 1 115 ? 17.163 37.874 11.878 1.00 36.30 94 ASP A CA 1
ATOM 638 C C . ASP A 1 115 ? 17.492 39.305 11.499 1.00 35.42 94 ASP A C 1
ATOM 639 O O . ASP A 1 115 ? 18.657 39.641 11.306 1.00 36.56 94 ASP A O 1
ATOM 644 N N . THR A 1 116 ? 16.461 40.140 11.402 1.00 34.65 95 THR A N 1
ATOM 645 C CA . THR A 1 116 ? 16.624 41.515 10.933 1.00 33.13 95 THR A CA 1
ATOM 646 C C . THR A 1 116 ? 16.006 42.519 11.885 1.00 34.05 95 THR A C 1
ATOM 647 O O . THR A 1 116 ? 14.905 42.338 12.352 1.00 34.53 95 THR A O 1
ATOM 651 N N . THR A 1 117 ? 16.701 43.618 12.136 1.00 34.43 96 THR A N 1
ATOM 652 C CA . THR A 1 117 ? 16.130 44.678 12.949 1.00 35.87 96 THR A CA 1
ATOM 653 C C . THR A 1 117 ? 16.310 46.003 12.234 1.00 34.56 96 THR A C 1
ATOM 654 O O . THR A 1 117 ? 17.279 46.198 11.500 1.00 35.14 96 THR A O 1
ATOM 658 N N . VAL A 1 118 ? 15.360 46.896 12.444 1.00 34.66 97 VAL A N 1
ATOM 659 C CA . VAL A 1 118 ? 15.376 48.220 11.871 1.00 35.40 97 VAL A CA 1
ATOM 660 C C . VAL A 1 118 ? 15.440 49.197 13.031 1.00 37.77 97 VAL A C 1
ATOM 661 O O . VAL A 1 118 ? 14.601 49.123 13.928 1.00 40.81 97 VAL A O 1
ATOM 665 N N . THR A 1 119 ? 16.434 50.088 13.039 1.00 39.01 98 THR A N 1
ATOM 666 C CA . THR A 1 119 ? 16.646 51.004 14.174 1.00 41.70 98 THR A CA 1
ATOM 667 C C . THR A 1 119 ? 16.918 52.433 13.757 1.00 41.72 98 THR A C 1
ATOM 668 O O . THR A 1 119 ? 17.530 52.675 12.723 1.00 41.80 98 THR A O 1
ATOM 672 N N . ILE A 1 120 ? 16.461 53.376 14.576 1.00 42.96 99 ILE A N 1
ATOM 673 C CA . ILE A 1 120 ? 16.856 54.770 14.455 1.00 44.85 99 ILE A CA 1
ATOM 674 C C . ILE A 1 120 ? 17.092 55.359 15.855 1.00 47.77 99 ILE A C 1
ATOM 675 O O . ILE A 1 120 ? 16.265 55.199 16.754 1.00 46.53 99 ILE A O 1
ATOM 680 N N . ASP A 1 121 ? 18.230 56.025 16.035 1.00 51.05 100 ASP A N 1
ATOM 681 C CA . ASP A 1 121 ? 18.649 56.514 17.357 1.00 55.39 100 ASP A CA 1
ATOM 682 C C . ASP A 1 121 ? 18.675 55.371 18.393 1.00 57.36 100 ASP A C 1
ATOM 683 O O . ASP A 1 121 ? 18.286 55.565 19.536 1.00 57.79 100 ASP A O 1
ATOM 688 N N . GLY A 1 122 ? 19.083 54.173 17.971 1.00 59.44 101 GLY A N 1
ATOM 689 C CA . GLY A 1 122 ? 19.113 53.000 18.853 1.00 59.68 101 GLY A CA 1
ATOM 690 C C . GLY A 1 122 ? 17.780 52.326 19.171 1.00 60.43 101 GLY A C 1
ATOM 691 O O . GLY A 1 122 ? 17.773 51.233 19.735 1.00 65.90 101 GLY A O 1
ATOM 692 N N . ALA A 1 123 ? 16.655 52.952 18.832 1.00 56.45 102 ALA A N 1
ATOM 693 C CA . ALA A 1 123 ? 15.340 52.391 19.136 1.00 54.39 102 ALA A CA 1
ATOM 694 C C . ALA A 1 123 ? 14.928 51.426 18.020 1.00 52.84 102 ALA A C 1
ATOM 695 O O . ALA A 1 123 ? 15.019 51.769 16.849 1.00 51.46 102 ALA A O 1
ATOM 697 N N . ILE A 1 124 ? 14.467 50.236 18.388 1.00 51.89 103 ILE A N 1
ATOM 698 C CA . ILE A 1 124 ? 14.003 49.245 17.425 1.00 51.00 103 ILE A CA 1
ATOM 699 C C . ILE A 1 124 ? 12.602 49.569 16.981 1.00 51.50 103 ILE A C 1
ATOM 700 O O . ILE A 1 124 ? 11.741 49.777 17.817 1.00 53.02 103 ILE A O 1
ATOM 705 N N . LEU A 1 125 ? 12.386 49.601 15.664 1.00 50.67 104 LEU A N 1
ATOM 706 C CA . LEU A 1 125 ? 11.063 49.819 15.090 1.00 52.62 104 LEU A CA 1
ATOM 707 C C . LEU A 1 125 ? 10.407 48.499 14.666 1.00 52.15 104 LEU A C 1
ATOM 708 O O . LEU A 1 125 ? 10.987 47.746 13.888 1.00 50.76 104 LEU A O 1
ATOM 713 N N . GLY A 1 126 ? 9.202 48.233 15.171 1.00 51.12 105 GLY A N 1
ATOM 714 C CA . GLY A 1 126 ? 8.418 47.072 14.761 1.00 50.20 105 GLY A CA 1
ATOM 715 C C . GLY A 1 126 ? 7.413 47.407 13.663 1.00 49.38 105 GLY A C 1
ATOM 716 O O . GLY A 1 126 ? 7.594 48.360 12.898 1.00 48.78 105 GLY A O 1
ATOM 717 N N . LYS A 1 127 ? 6.334 46.629 13.612 1.00 49.18 106 LYS A N 1
ATOM 718 C CA . LYS A 1 127 ? 5.310 46.745 12.579 1.00 47.94 106 LYS A CA 1
ATOM 719 C C . LYS A 1 127 ? 4.190 47.667 13.009 1.00 48.29 106 LYS A C 1
ATOM 720 O O . LYS A 1 127 ? 3.746 47.598 14.135 1.00 51.00 106 LYS A O 1
ATOM 726 N N . PRO A 1 128 ? 3.714 48.540 12.104 1.00 48.22 107 PRO A N 1
ATOM 727 C CA . PRO A 1 128 ? 2.701 49.495 12.552 1.00 50.34 107 PRO A CA 1
ATOM 728 C C . PRO A 1 128 ? 1.396 48.803 12.974 1.00 53.83 107 PRO A C 1
ATOM 729 O O . PRO A 1 128 ? 1.003 47.814 12.368 1.00 54.49 107 PRO A O 1
ATOM 733 N N . THR A 1 129 ? 0.739 49.323 14.004 1.00 57.73 108 THR A N 1
ATOM 734 C CA . THR A 1 129 ? -0.498 48.717 14.521 1.00 60.09 108 THR A CA 1
ATOM 735 C C . THR A 1 129 ? -1.718 49.220 13.778 1.00 62.00 108 THR A C 1
ATOM 736 O O . THR A 1 129 ? -2.779 48.596 13.852 1.00 65.23 108 THR A O 1
ATOM 740 N N . ASP A 1 130 ? -1.578 50.366 13.103 1.00 61.52 109 ASP A N 1
ATOM 741 C CA . ASP A 1 130 ? -2.648 50.936 12.265 1.00 60.80 109 ASP A CA 1
ATOM 742 C C . ASP A 1 130 ? -2.092 52.020 11.345 1.00 58.75 109 ASP A C 1
ATOM 743 O O . ASP A 1 130 ? -0.886 52.265 11.337 1.00 56.93 109 ASP A O 1
ATOM 748 N N . ALA A 1 131 ? -2.970 52.659 10.571 1.00 58.43 110 ALA A N 1
ATOM 749 C CA . ALA A 1 131 ? -2.557 53.709 9.636 1.00 57.28 110 ALA A CA 1
ATOM 750 C C . ALA A 1 131 ? -1.777 54.846 10.314 1.00 57.60 110 ALA A C 1
ATOM 751 O O . ALA A 1 131 ? -0.749 55.288 9.788 1.00 54.02 110 ALA A O 1
ATOM 753 N N . ASP A 1 132 ? -2.271 55.319 11.460 1.00 58.94 111 ASP A N 1
ATOM 754 C CA . ASP A 1 132 ? -1.656 56.453 12.168 1.00 60.21 111 ASP A CA 1
ATOM 755 C C . ASP A 1 132 ? -0.274 56.116 12.734 1.00 57.39 111 ASP A C 1
ATOM 756 O O . ASP A 1 132 ? 0.600 56.982 12.798 1.00 58.58 111 ASP A O 1
ATOM 761 N N . ASP A 1 133 ? -0.103 54.868 13.170 1.00 54.59 112 ASP A N 1
ATOM 762 C CA . ASP A 1 133 ? 1.192 54.350 13.597 1.00 52.45 112 ASP A CA 1
ATOM 763 C C . ASP A 1 133 ? 2.184 54.305 12.413 1.00 50.86 112 ASP A C 1
ATOM 764 O O . ASP A 1 133 ? 3.334 54.747 12.520 1.00 49.61 112 ASP A O 1
ATOM 769 N N . ALA A 1 134 ? 1.721 53.764 11.287 1.00 49.24 113 ALA A N 1
ATOM 770 C CA . ALA A 1 134 ? 2.515 53.691 10.075 1.00 46.52 113 ALA A CA 1
ATOM 771 C C . ALA A 1 134 ? 2.949 55.088 9.661 1.00 46.40 113 ALA A C 1
ATOM 772 O O . ALA A 1 134 ? 4.128 55.333 9.384 1.00 43.36 113 ALA A O 1
ATOM 774 N N . LEU A 1 135 ? 1.992 56.013 9.625 1.00 48.09 114 LEU A N 1
ATOM 775 C CA . LEU A 1 135 ? 2.314 57.401 9.309 1.00 49.82 114 LEU A CA 1
ATOM 776 C C . LEU A 1 135 ? 3.390 57.938 10.276 1.00 50.50 114 LEU A C 1
ATOM 777 O O . LEU A 1 135 ? 4.354 58.571 9.860 1.00 49.29 114 LEU A O 1
ATOM 782 N N . ALA A 1 136 ? 3.242 57.647 11.561 1.00 52.12 115 ALA A N 1
ATOM 783 C CA . ALA A 1 136 ? 4.153 58.201 12.557 1.00 53.32 115 ALA A CA 1
ATOM 784 C C . ALA A 1 136 ? 5.567 57.617 12.438 1.00 50.43 115 ALA A C 1
ATOM 785 O O . ALA A 1 136 ? 6.543 58.332 12.614 1.00 50.38 115 ALA A O 1
ATOM 787 N N . MET A 1 137 ? 5.676 56.325 12.144 1.00 49.93 116 MET A N 1
ATOM 788 C CA . MET A 1 137 ? 6.981 55.707 11.880 1.00 47.64 116 MET A CA 1
ATOM 789 C C . MET A 1 137 ? 7.669 56.331 10.660 1.00 44.61 116 MET A C 1
ATOM 790 O O . MET A 1 137 ? 8.857 56.649 10.699 1.00 42.97 116 MET A O 1
ATOM 795 N N . LEU A 1 138 ? 6.929 56.479 9.570 1.00 41.89 117 LEU A N 1
ATOM 796 C CA . LEU A 1 138 ? 7.508 56.998 8.325 1.00 41.16 117 LEU A CA 1
ATOM 797 C C . LEU A 1 138 ? 7.955 58.463 8.485 1.00 43.51 117 LEU A C 1
ATOM 798 O O . LEU A 1 138 ? 8.997 58.866 7.967 1.00 42.67 117 LEU A O 1
ATOM 803 N N . THR A 1 139 ? 7.176 59.253 9.212 1.00 47.43 118 THR A N 1
ATOM 804 C CA . THR A 1 139 ? 7.532 60.663 9.450 1.00 50.83 118 THR A CA 1
ATOM 805 C C . THR A 1 139 ? 8.777 60.766 10.327 1.00 49.60 118 THR A C 1
ATOM 806 O O . THR A 1 139 ? 9.533 61.725 10.240 1.00 50.64 118 THR A O 1
ATOM 810 N N . ARG A 1 140 ? 8.967 59.759 11.167 1.00 49.14 119 ARG A N 1
ATOM 811 C CA . ARG A 1 140 ? 10.188 59.584 11.941 1.00 49.88 119 ARG A CA 1
ATOM 812 C C . ARG A 1 140 ? 11.418 59.218 11.079 1.00 47.13 119 ARG A C 1
ATOM 813 O O . ARG A 1 140 ? 12.539 59.647 11.358 1.00 46.30 119 ARG A O 1
ATOM 821 N N . LEU A 1 141 ? 11.216 58.402 10.046 1.00 44.18 120 LEU A N 1
ATOM 822 C CA . LEU A 1 141 ? 12.323 58.035 9.161 1.00 42.52 120 LEU A CA 1
ATOM 823 C C . LEU A 1 141 ? 12.608 59.132 8.147 1.00 41.29 120 LEU A C 1
ATOM 824 O O . LEU A 1 141 ? 13.739 59.247 7.655 1.00 41.55 120 LEU A O 1
ATOM 829 N N . ALA A 1 142 ? 11.578 59.926 7.856 1.00 40.85 121 ALA A N 1
ATOM 830 C CA . ALA A 1 142 ? 11.599 60.889 6.761 1.00 41.14 121 ALA A CA 1
ATOM 831 C C . ALA A 1 142 ? 12.722 61.880 6.955 1.00 40.97 121 ALA A C 1
ATOM 832 O O . ALA A 1 142 ? 12.906 62.398 8.039 1.00 42.08 121 ALA A O 1
ATOM 834 N N . GLY A 1 143 ? 13.495 62.114 5.911 1.00 40.22 122 GLY A N 1
ATOM 835 C CA . GLY A 1 143 ? 14.552 63.118 5.961 1.00 40.95 122 GLY A CA 1
ATOM 836 C C . GLY A 1 143 ? 15.773 62.723 6.753 1.00 41.13 122 GLY A C 1
ATOM 837 O O . GLY A 1 143 ? 16.619 63.565 7.030 1.00 42.37 122 GLY A O 1
ATOM 838 N N . ARG A 1 144 ? 15.899 61.442 7.088 1.00 40.56 123 ARG A N 1
ATOM 839 C CA . ARG A 1 144 ? 16.994 60.976 7.926 1.00 41.84 123 ARG A CA 1
ATOM 840 C C . ARG A 1 144 ? 17.606 59.673 7.419 1.00 39.88 123 ARG A C 1
ATOM 841 O O . ARG A 1 144 ? 17.045 59.026 6.530 1.00 36.71 123 ARG A O 1
ATOM 849 N N . GLU A 1 145 ? 18.740 59.300 8.012 1.00 40.13 124 GLU A N 1
ATOM 850 C CA . GLU A 1 145 ? 19.315 57.956 7.886 1.00 41.61 124 GLU A CA 1
ATOM 851 C C . GLU A 1 145 ? 18.864 57.098 9.050 1.00 39.60 124 GLU A C 1
ATOM 852 O O . GLU A 1 145 ? 18.788 57.567 10.182 1.00 41.05 124 GLU A O 1
ATOM 858 N N . HIS A 1 146 ? 18.618 55.833 8.765 1.00 35.68 125 HIS A N 1
ATOM 859 C CA . HIS A 1 146 ? 18.405 54.842 9.773 1.00 34.02 125 HIS A CA 1
ATOM 860 C C . HIS A 1 146 ? 19.218 53.598 9.421 1.00 33.55 125 HIS A C 1
ATOM 861 O O . HIS A 1 146 ? 19.823 53.514 8.342 1.00 32.17 125 HIS A O 1
ATOM 868 N N . ALA A 1 147 ? 19.296 52.657 10.353 1.00 33.59 126 ALA A N 1
ATOM 869 C CA . ALA A 1 147 ? 20.122 51.477 10.159 1.00 33.44 126 ALA A CA 1
ATOM 870 C C . ALA A 1 147 ? 19.249 50.237 10.062 1.00 33.06 126 ALA A C 1
ATOM 871 O O . ALA A 1 147 ? 18.241 50.131 10.769 1.00 33.31 126 ALA A O 1
ATOM 873 N N . VAL A 1 148 ? 19.609 49.330 9.152 1.00 32.44 127 VAL A N 1
ATOM 874 C CA . VAL A 1 148 ? 18.995 48.000 9.085 1.00 32.20 127 VAL A CA 1
ATOM 875 C C . VAL A 1 148 ? 20.103 46.963 9.256 1.00 32.37 127 VAL A C 1
ATOM 876 O O . VAL A 1 148 ? 21.067 46.948 8.487 1.00 31.43 127 VAL A O 1
ATOM 880 N N . LEU A 1 149 ? 19.943 46.099 10.255 1.00 32.43 128 LEU A N 1
ATOM 881 C CA . LEU A 1 149 ? 20.965 45.129 10.619 1.00 33.33 128 LEU A CA 1
ATOM 882 C C . LEU A 1 149 ? 20.389 43.736 10.497 1.00 32.04 128 LEU A C 1
ATOM 883 O O . LEU A 1 149 ? 19.337 43.439 11.082 1.00 30.20 128 LEU A O 1
ATOM 888 N N . THR A 1 150 ? 21.089 42.879 9.755 1.00 30.45 129 THR A N 1
ATOM 889 C CA . THR A 1 150 ? 20.711 41.482 9.632 1.00 30.95 129 THR A CA 1
ATOM 890 C C . THR A 1 150 ? 21.861 40.537 9.980 1.00 31.52 129 THR A C 1
ATOM 891 O O . THR A 1 150 ? 22.959 40.652 9.440 1.00 31.66 129 THR A O 1
ATOM 895 N N . ALA A 1 151 ? 21.596 39.595 10.881 1.00 31.78 130 ALA A N 1
ATOM 896 C CA . ALA A 1 151 ? 22.568 38.570 11.222 1.00 32.09 130 ALA A CA 1
ATOM 897 C C . ALA A 1 151 ? 22.124 37.262 10.631 1.00 31.70 130 ALA A C 1
ATOM 898 O O . ALA A 1 151 ? 20.937 36.968 10.589 1.00 31.58 130 ALA A O 1
ATOM 900 N N . VAL A 1 152 ? 23.096 36.488 10.160 1.00 32.38 131 VAL A N 1
ATOM 901 C CA . VAL A 1 152 ? 22.851 35.176 9.566 1.00 32.25 131 VAL A CA 1
ATOM 902 C C . VAL A 1 152 ? 23.757 34.171 10.301 1.00 32.86 131 VAL A C 1
ATOM 903 O O . VAL A 1 152 ? 24.885 34.497 10.657 1.00 32.26 131 VAL A O 1
ATOM 907 N N . ALA A 1 153 ? 23.221 32.981 10.572 1.00 32.78 132 ALA A N 1
ATOM 908 C CA . ALA A 1 153 ? 23.967 31.905 11.223 1.00 32.91 132 ALA A CA 1
ATOM 909 C C . ALA A 1 153 ? 23.712 30.586 10.516 1.00 33.16 132 ALA A C 1
ATOM 910 O O . ALA A 1 153 ? 22.565 30.298 10.072 1.00 32.76 132 ALA A O 1
ATOM 912 N N . VAL A 1 154 ? 24.778 29.798 10.411 1.00 31.33 133 VAL A N 1
ATOM 913 C CA . VAL A 1 154 ? 24.709 28.474 9.859 1.00 32.12 133 VAL A CA 1
ATOM 914 C C . VAL A 1 154 ? 25.321 27.498 10.854 1.00 33.07 133 VAL A C 1
ATOM 915 O O . VAL A 1 154 ? 26.428 27.736 11.377 1.00 33.35 133 VAL A O 1
ATOM 919 N N . ILE A 1 155 ? 24.590 26.420 11.127 1.00 33.53 134 ILE A N 1
ATOM 920 C CA . ILE A 1 155 ? 25.110 25.283 11.852 1.00 35.46 134 ILE A CA 1
ATOM 921 C C . ILE A 1 155 ? 25.450 24.223 10.822 1.00 36.85 134 ILE A C 1
ATOM 922 O O . ILE A 1 155 ? 24.586 23.839 10.004 1.00 37.60 134 ILE A O 1
ATOM 927 N N . ASP A 1 156 ? 26.696 23.752 10.834 1.00 36.84 135 ASP A N 1
ATOM 928 C CA . ASP A 1 156 ? 27.136 22.817 9.787 1.00 38.15 135 ASP A CA 1
ATOM 929 C C . ASP A 1 156 ? 26.530 21.432 9.999 1.00 39.76 135 ASP A C 1
ATOM 930 O O . ASP A 1 156 ? 25.787 21.219 10.961 1.00 39.29 135 ASP A O 1
ATOM 935 N N . ALA A 1 157 ? 26.823 20.503 9.089 1.00 41.28 136 ALA A N 1
ATOM 936 C CA . ALA A 1 157 ? 26.103 19.220 9.050 1.00 43.04 136 ALA A CA 1
ATOM 937 C C . ALA A 1 157 ? 26.378 18.381 10.274 1.00 44.39 136 ALA A C 1
ATOM 938 O O . ALA A 1 157 ? 25.508 17.628 10.697 1.00 46.36 136 ALA A O 1
ATOM 940 N N . SER A 1 158 ? 27.572 18.522 10.845 1.00 44.32 137 SER A N 1
ATOM 941 C CA . SER A 1 158 ? 27.931 17.825 12.087 1.00 45.58 137 SER A CA 1
ATOM 942 C C . SER A 1 158 ? 27.421 18.506 13.354 1.00 44.74 137 SER A C 1
ATOM 943 O O . SER A 1 158 ? 27.693 18.024 14.430 1.00 46.14 137 SER A O 1
ATOM 946 N N . GLY A 1 159 ? 26.710 19.629 13.238 1.00 43.29 138 GLY A N 1
ATOM 947 C CA . GLY A 1 159 ? 26.117 20.310 14.401 1.00 42.82 138 GLY A CA 1
ATOM 948 C C . GLY A 1 159 ? 26.955 21.433 15.009 1.00 42.29 138 GLY A C 1
ATOM 949 O O . GLY A 1 159 ? 26.640 21.916 16.093 1.00 41.56 138 GLY A O 1
ATOM 950 N N . GLU A 1 160 ? 28.020 21.861 14.328 1.00 42.05 139 GLU A N 1
ATOM 951 C CA . GLU A 1 160 ? 28.841 22.980 14.811 1.00 41.52 139 GLU A CA 1
ATOM 952 C C . GLU A 1 160 ? 28.284 24.323 14.319 1.00 38.42 139 GLU A C 1
ATOM 953 O O . GLU A 1 160 ? 28.170 24.545 13.107 1.00 36.71 139 GLU A O 1
ATOM 959 N N . LEU A 1 161 ? 27.969 25.214 15.255 1.00 36.56 140 LEU A N 1
ATOM 960 C CA . LEU A 1 161 ? 27.682 26.614 14.933 1.00 35.94 140 LEU A CA 1
ATOM 961 C C . LEU A 1 161 ? 28.928 27.344 14.362 1.00 34.00 140 LEU A C 1
ATOM 962 O O . LEU A 1 161 ? 29.959 27.481 15.055 1.00 33.55 140 LEU A O 1
ATOM 967 N N . LEU A 1 162 ? 28.835 27.780 13.112 1.00 32.09 141 LEU A N 1
ATOM 968 C CA . LEU A 1 162 ? 29.841 28.672 12.520 1.00 31.98 141 LEU A CA 1
ATOM 969 C C . LEU A 1 162 ? 29.651 30.124 13.015 1.00 31.06 141 LEU A C 1
ATOM 970 O O . LEU A 1 162 ? 28.565 30.482 13.467 1.00 30.95 141 LEU A O 1
ATOM 975 N N . PRO A 1 163 ? 30.713 30.945 12.976 1.00 30.94 142 PRO A N 1
ATOM 976 C CA . PRO A 1 163 ? 30.602 32.322 13.414 1.00 30.68 142 PRO A CA 1
ATOM 977 C C . PRO A 1 163 ? 29.444 32.995 12.701 1.00 29.91 142 PRO A C 1
ATOM 978 O O . PRO A 1 163 ? 29.440 33.001 11.465 1.00 28.97 142 PRO A O 1
ATOM 982 N N . PRO A 1 164 ? 28.461 33.530 13.458 1.00 29.96 143 PRO A N 1
ATOM 983 C CA . PRO A 1 164 ? 27.425 34.338 12.811 1.00 29.95 143 PRO A CA 1
ATOM 984 C C . PRO A 1 164 ? 28.027 35.601 12.183 1.00 29.94 143 PRO A C 1
ATOM 985 O O . PRO A 1 164 ? 29.039 36.140 12.671 1.00 28.75 143 PRO A O 1
ATOM 989 N N . ALA A 1 165 ? 27.410 36.036 11.091 1.00 29.07 144 ALA A N 1
ATOM 990 C CA . ALA A 1 165 ? 27.819 37.240 10.377 1.00 29.65 144 ALA A CA 1
ATOM 991 C C . ALA A 1 165 ? 26.741 38.304 10.526 1.00 29.98 144 ALA A C 1
ATOM 992 O O . ALA A 1 165 ? 25.554 38.000 10.437 1.00 32.50 144 ALA A O 1
ATOM 994 N N . LEU A 1 166 ? 27.147 39.541 10.746 1.00 30.10 145 LEU A N 1
ATOM 995 C CA . LEU A 1 166 ? 26.216 40.663 10.806 1.00 30.91 145 LEU A CA 1
ATOM 996 C C . LEU A 1 166 ? 26.420 41.591 9.651 1.00 30.63 145 LEU A C 1
ATOM 997 O O . LEU A 1 166 ? 27.527 42.051 9.435 1.00 30.01 145 LEU A O 1
ATOM 1002 N N . SER A 1 167 ? 25.333 41.895 8.939 1.00 30.42 146 SER A N 1
ATOM 1003 C CA . SER A 1 167 ? 25.331 42.897 7.865 1.00 30.00 146 SER A CA 1
ATOM 1004 C C . SER A 1 167 ? 24.741 44.206 8.375 1.00 30.52 146 SER A C 1
ATOM 1005 O O . SER A 1 167 ? 23.583 44.239 8.800 1.00 29.83 146 SER A O 1
ATOM 1008 N N . ARG A 1 168 ? 25.536 45.272 8.318 1.00 30.41 147 ARG A N 1
ATOM 1009 C CA . ARG A 1 168 ? 25.110 46.604 8.725 1.00 32.28 147 ARG A CA 1
ATOM 1010 C C . ARG A 1 168 ? 24.880 47.476 7.495 1.00 31.36 147 ARG A C 1
ATOM 1011 O O . ARG A 1 168 ? 25.781 47.646 6.688 1.00 30.31 147 ARG A O 1
ATOM 1019 N N . SER A 1 169 ? 23.671 48.015 7.355 1.00 31.45 148 SER A N 1
ATOM 1020 C CA . SER A 1 169 ? 23.350 48.917 6.252 1.00 30.92 148 SER A CA 1
ATOM 1021 C C . SER A 1 169 ? 22.692 50.165 6.791 1.00 31.22 148 SER A C 1
ATOM 1022 O O . SER A 1 169 ? 22.043 50.138 7.840 1.00 31.49 148 SER A O 1
ATOM 1025 N N . SER A 1 170 ? 22.827 51.257 6.054 1.00 31.30 149 SER A N 1
ATOM 1026 C CA . SER A 1 170 ? 22.060 52.451 6.341 1.00 32.45 149 SER A CA 1
ATOM 1027 C C . SER A 1 170 ? 21.140 52.771 5.156 1.00 31.79 149 SER A C 1
ATOM 1028 O O . SER A 1 170 ? 21.433 52.418 4.022 1.00 30.97 149 SER A O 1
ATOM 1031 N N . VAL A 1 171 ? 20.013 53.406 5.467 1.00 32.19 150 VAL A N 1
ATOM 1032 C CA . VAL A 1 171 ? 18.971 53.741 4.518 1.00 32.67 150 VAL A CA 1
ATOM 1033 C C . VAL A 1 171 ? 18.540 55.203 4.761 1.00 34.26 150 VAL A C 1
ATOM 1034 O O . VAL A 1 171 ? 18.143 55.559 5.873 1.00 35.06 150 VAL A O 1
ATOM 1038 N N . ARG A 1 172 ? 18.600 56.026 3.718 1.00 35.16 151 ARG A N 1
ATOM 1039 C CA . ARG A 1 172 ? 18.163 57.419 3.774 1.00 36.37 151 ARG A CA 1
ATOM 1040 C C . ARG A 1 172 ? 16.810 57.626 3.086 1.00 35.03 151 ARG A C 1
ATOM 1041 O O . ARG A 1 172 ? 16.631 57.274 1.924 1.00 34.25 151 ARG A O 1
ATOM 1049 N N . PHE A 1 173 ? 15.865 58.187 3.824 1.00 34.61 152 PHE A N 1
ATOM 1050 C CA . PHE A 1 173 ? 14.558 58.511 3.326 1.00 36.64 152 PHE A CA 1
ATOM 1051 C C . PHE A 1 173 ? 14.480 59.988 3.001 1.00 37.90 152 PHE A C 1
ATOM 1052 O O . PHE A 1 173 ? 14.977 60.829 3.769 1.00 40.07 152 PHE A O 1
ATOM 1060 N N . ALA A 1 174 ? 13.810 60.318 1.903 1.00 36.48 153 ALA A N 1
ATOM 1061 C CA . ALA A 1 174 ? 13.576 61.726 1.576 1.00 38.38 153 ALA A CA 1
ATOM 1062 C C . ALA A 1 174 ? 12.610 62.352 2.579 1.00 39.70 153 ALA A C 1
ATOM 1063 O O . ALA A 1 174 ? 11.773 61.656 3.182 1.00 37.40 153 ALA A O 1
ATOM 1065 N N . ALA A 1 175 ? 12.723 63.668 2.742 1.00 42.67 154 ALA A N 1
ATOM 1066 C CA . ALA A 1 175 ? 11.784 64.411 3.582 1.00 44.86 154 ALA A CA 1
ATOM 1067 C C . ALA A 1 175 ? 10.401 64.306 2.956 1.00 45.78 154 ALA A C 1
ATOM 1068 O O . ALA A 1 175 ? 9.410 64.092 3.658 1.00 47.60 154 ALA A O 1
ATOM 1070 N N . ALA A 1 176 ? 10.349 64.417 1.629 1.00 45.80 155 ALA A N 1
ATOM 1071 C CA . ALA A 1 176 ? 9.098 64.360 0.883 1.00 45.92 155 ALA A CA 1
ATOM 1072 C C . ALA A 1 176 ? 8.053 65.244 1.584 1.00 47.57 155 ALA A C 1
ATOM 1073 O O . ALA A 1 176 ? 8.406 66.337 2.046 1.00 50.50 155 ALA A O 1
ATOM 1075 N N . SER A 1 177 ? 6.799 64.801 1.674 1.00 47.38 156 SER A N 1
ATOM 1076 C CA . SER A 1 177 ? 5.765 65.536 2.427 1.00 49.30 156 SER A CA 1
ATOM 1077 C C . SER A 1 177 ? 4.850 64.573 3.179 1.00 49.39 156 SER A C 1
ATOM 1078 O O . SER A 1 177 ? 4.837 63.365 2.910 1.00 46.73 156 SER A O 1
ATOM 1081 N N . ARG A 1 178 ? 4.076 65.122 4.111 1.00 50.85 157 ARG A N 1
ATOM 1082 C CA . ARG A 1 178 ? 3.137 64.332 4.891 1.00 52.15 157 ARG A CA 1
ATOM 1083 C C . ARG A 1 178 ? 2.117 63.665 3.962 1.00 52.23 157 ARG A C 1
ATOM 1084 O O . ARG A 1 178 ? 1.791 62.486 4.131 1.00 52.24 157 ARG A O 1
ATOM 1092 N N . ASP A 1 179 ? 1.626 64.428 2.987 1.00 50.99 158 ASP A N 1
ATOM 1093 C CA . ASP A 1 179 ? 0.686 63.921 2.008 1.00 51.44 158 ASP A CA 1
ATOM 1094 C C . ASP A 1 179 ? 1.285 62.788 1.192 1.00 49.74 158 ASP A C 1
ATOM 1095 O O . ASP A 1 179 ? 0.597 61.804 0.899 1.00 51.90 158 ASP A O 1
ATOM 1100 N N . ALA A 1 180 ? 2.542 62.934 0.794 1.00 46.10 159 ALA A N 1
ATOM 1101 C CA . ALA A 1 180 ? 3.215 61.855 0.076 1.00 45.49 159 ALA A CA 1
ATOM 1102 C C . ALA A 1 180 ? 3.236 60.591 0.938 1.00 43.17 159 ALA A C 1
ATOM 1103 O O . ALA A 1 180 ? 2.934 59.517 0.454 1.00 41.09 159 ALA A O 1
ATOM 1105 N N . TYR A 1 181 ? 3.556 60.723 2.217 1.00 44.11 160 TYR A N 1
ATOM 1106 C CA . TYR A 1 181 ? 3.581 59.545 3.106 1.00 44.73 160 TYR A CA 1
ATOM 1107 C C . TYR A 1 181 ? 2.173 58.977 3.368 1.00 45.58 160 TYR A C 1
ATOM 1108 O O . TYR A 1 181 ? 1.999 57.761 3.444 1.00 45.90 160 TYR A O 1
ATOM 1117 N N . VAL A 1 182 ? 1.167 59.844 3.457 1.00 46.99 161 VAL A N 1
ATOM 1118 C CA . VAL A 1 182 ? -0.220 59.391 3.625 1.00 47.10 161 VAL A CA 1
ATOM 1119 C C . VAL A 1 182 ? -0.635 58.583 2.401 1.00 45.69 161 VAL A C 1
ATOM 1120 O O . VAL A 1 182 ? -1.183 57.496 2.530 1.00 45.51 161 VAL A O 1
ATOM 1124 N N . ARG A 1 183 ? -0.358 59.124 1.223 1.00 44.43 162 ARG A N 1
ATOM 1125 C CA . ARG A 1 183 ? -0.648 58.439 -0.029 1.00 46.60 162 ARG A CA 1
ATOM 1126 C C . ARG A 1 183 ? -0.001 57.036 -0.046 1.00 44.03 162 ARG A C 1
ATOM 1127 O O . ARG A 1 183 ? -0.660 56.067 -0.418 1.00 42.53 162 ARG A O 1
ATOM 1135 N N . TYR A 1 184 ? 1.253 56.923 0.412 1.00 42.45 163 TYR A N 1
ATOM 1136 C CA . TYR A 1 184 ? 1.926 55.608 0.531 1.00 40.72 163 TYR A CA 1
ATOM 1137 C C . TYR A 1 184 ? 1.231 54.664 1.523 1.00 40.28 163 TYR A C 1
ATOM 1138 O O . TYR A 1 184 ? 1.043 53.475 1.240 1.00 40.96 163 TYR A O 1
ATOM 1147 N N . VAL A 1 185 ? 0.861 55.183 2.685 1.00 40.36 164 VAL A N 1
ATOM 1148 C CA . VAL A 1 185 ? 0.145 54.370 3.688 1.00 41.66 164 VAL A CA 1
ATOM 1149 C C . VAL A 1 185 ? -1.176 53.852 3.123 1.00 41.07 164 VAL A C 1
ATOM 1150 O O . VAL A 1 185 ? -1.550 52.722 3.387 1.00 39.78 164 VAL A O 1
ATOM 1154 N N . GLU A 1 186 ? -1.853 54.668 2.319 1.00 42.43 165 GLU A N 1
ATOM 1155 C CA . GLU A 1 186 ? -3.139 54.268 1.712 1.00 44.25 165 GLU A CA 1
ATOM 1156 C C . GLU A 1 186 ? -3.032 53.112 0.673 1.00 42.95 165 GLU A C 1
ATOM 1157 O O . GLU A 1 186 ? -4.033 52.466 0.371 1.00 43.42 165 GLU A O 1
ATOM 1163 N N . THR A 1 187 ? -1.833 52.837 0.161 1.00 41.85 166 THR A N 1
ATOM 1164 C CA . THR A 1 187 ? -1.608 51.633 -0.671 1.00 41.99 166 THR A CA 1
ATOM 1165 C C . THR A 1 187 ? -1.692 50.350 0.171 1.00 42.88 166 THR A C 1
ATOM 1166 O O . THR A 1 187 ? -1.903 49.267 -0.371 1.00 45.88 166 THR A O 1
ATOM 1170 N N . GLY A 1 188 ? -1.514 50.465 1.486 1.00 41.70 167 GLY A N 1
ATOM 1171 C CA . GLY A 1 188 ? -1.503 49.298 2.354 1.00 40.74 167 GLY A CA 1
ATOM 1172 C C . GLY A 1 188 ? -0.155 48.612 2.495 1.00 40.35 167 GLY A C 1
ATOM 1173 O O . GLY A 1 188 ? 0.001 47.732 3.352 1.00 39.29 167 GLY A O 1
ATOM 1174 N N . GLU A 1 189 ? 0.847 49.008 1.699 1.00 39.70 168 GLU A N 1
ATOM 1175 C CA . GLU A 1 189 ? 2.153 48.335 1.761 1.00 38.85 168 GLU A CA 1
ATOM 1176 C C . GLU A 1 189 ? 2.827 48.336 3.157 1.00 39.01 168 GLU A C 1
ATOM 1177 O O . GLU A 1 189 ? 3.505 47.365 3.511 1.00 38.62 168 GLU A O 1
ATOM 1183 N N . PRO A 1 190 ? 2.645 49.404 3.957 1.00 40.12 169 PRO A N 1
ATOM 1184 C CA . PRO A 1 190 ? 3.340 49.429 5.248 1.00 40.78 169 PRO A CA 1
ATOM 1185 C C . PRO A 1 190 ? 3.005 48.314 6.247 1.00 42.66 169 PRO A C 1
ATOM 1186 O O . PRO A 1 190 ? 3.851 47.992 7.082 1.00 39.48 169 PRO A O 1
ATOM 1190 N N . PHE A 1 191 ? 1.810 47.723 6.149 1.00 43.95 170 PHE A N 1
ATOM 1191 C CA . PHE A 1 191 ? 1.347 46.758 7.154 1.00 45.36 170 PHE A CA 1
ATOM 1192 C C . PHE A 1 191 ? 2.103 45.437 7.088 1.00 44.28 170 PHE A C 1
ATOM 1193 O O . PHE A 1 191 ? 2.422 44.925 6.018 1.00 43.02 170 PHE A O 1
ATOM 1201 N N . GLY A 1 192 ? 2.446 44.912 8.250 1.00 45.02 171 GLY A N 1
ATOM 1202 C CA . GLY A 1 192 ? 3.334 43.756 8.323 1.00 43.94 171 GLY A CA 1
ATOM 1203 C C . GLY A 1 192 ? 4.814 44.053 8.106 1.00 42.28 171 GLY A C 1
ATOM 1204 O O . GLY A 1 192 ? 5.632 43.130 8.172 1.00 42.20 171 GLY A O 1
ATOM 1205 N N . LYS A 1 193 ? 5.189 45.305 7.830 1.00 40.76 172 LYS A N 1
ATOM 1206 C CA . LYS A 1 193 ? 6.616 45.618 7.640 1.00 40.82 172 LYS A CA 1
ATOM 1207 C C . LYS A 1 193 ? 7.228 46.340 8.851 1.00 40.81 172 LYS A C 1
ATOM 1208 O O . LYS A 1 193 ? 6.682 47.331 9.347 1.00 39.93 172 LYS A O 1
ATOM 1214 N N . ALA A 1 194 ? 8.387 45.860 9.277 1.00 40.90 173 ALA A N 1
ATOM 1215 C CA . ALA A 1 194 ? 9.208 46.548 10.261 1.00 41.71 173 ALA A CA 1
ATOM 1216 C C . ALA A 1 194 ? 9.572 47.943 9.736 1.00 40.77 173 ALA A C 1
ATOM 1217 O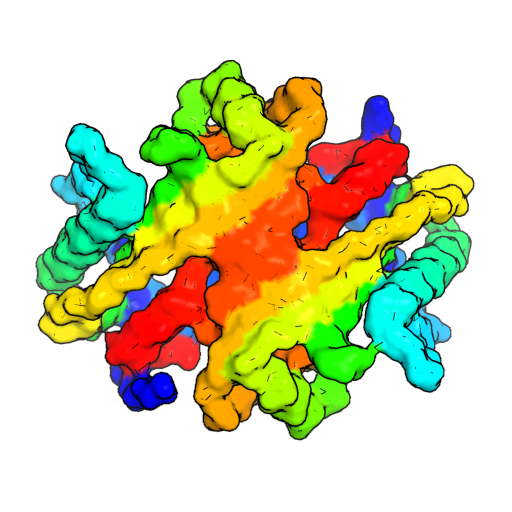 O . ALA A 1 194 ? 10.045 48.081 8.621 1.00 41.24 173 ALA A O 1
ATOM 1219 N N . GLY A 1 195 ? 9.321 48.972 10.535 1.00 40.66 174 GLY A N 1
ATOM 1220 C CA . GLY A 1 195 ? 9.592 50.339 10.119 1.00 39.43 174 GLY A CA 1
ATOM 1221 C C . GLY A 1 195 ? 8.598 50.929 9.137 1.00 37.89 174 GLY A C 1
ATOM 1222 O O . GLY A 1 195 ? 8.825 52.028 8.637 1.00 36.26 174 GLY A O 1
ATOM 1223 N N . ALA A 1 196 ? 7.504 50.205 8.873 1.00 37.54 175 ALA A N 1
ATOM 1224 C CA . ALA A 1 196 ? 6.443 50.617 7.952 1.00 37.78 175 ALA A CA 1
ATOM 1225 C C . ALA A 1 196 ? 6.842 50.788 6.478 1.00 36.14 175 ALA A C 1
ATOM 1226 O O . ALA A 1 196 ? 6.233 51.582 5.768 1.00 37.73 175 ALA A O 1
ATOM 1228 N N . TYR A 1 197 ? 7.834 50.057 5.997 1.00 34.45 176 TYR A N 1
ATOM 1229 C CA . TYR A 1 197 ? 8.179 50.145 4.581 1.00 33.22 176 TYR A CA 1
ATOM 1230 C C . TYR A 1 197 ? 8.803 48.842 4.121 1.00 32.99 176 TYR A C 1
ATOM 1231 O O . TYR A 1 197 ? 9.246 48.038 4.927 1.00 34.76 176 TYR A O 1
ATOM 1240 N N . ALA A 1 198 ? 8.840 48.641 2.814 1.00 32.97 177 ALA A N 1
ATOM 1241 C CA . ALA A 1 198 ? 9.540 47.500 2.229 1.00 33.05 177 ALA A CA 1
ATOM 1242 C C . ALA A 1 198 ? 10.476 48.021 1.150 1.00 31.98 177 ALA A C 1
ATOM 1243 O O . ALA A 1 198 ? 10.026 48.664 0.221 1.00 32.82 177 ALA A O 1
ATOM 1245 N N . ILE A 1 199 ? 11.771 47.761 1.248 1.00 32.72 178 ILE A N 1
ATOM 1246 C CA . ILE A 1 199 ? 12.688 48.300 0.234 1.00 32.72 178 ILE A CA 1
ATOM 1247 C C . ILE A 1 199 ? 12.385 47.771 -1.184 1.00 32.34 178 ILE A C 1
ATOM 1248 O O . ILE A 1 199 ? 12.493 48.498 -2.166 1.00 34.10 178 ILE A O 1
ATOM 1253 N N . GLN A 1 200 ? 11.963 46.524 -1.272 1.00 31.42 179 GLN A N 1
ATOM 1254 C CA . GLN A 1 200 ? 11.651 45.905 -2.560 1.00 32.15 179 GLN A CA 1
ATOM 1255 C C . GLN A 1 200 ? 10.245 46.173 -3.077 1.00 29.93 179 GLN A C 1
ATOM 1256 O O . GLN A 1 200 ? 9.786 45.464 -3.940 1.00 31.00 179 GLN A O 1
ATOM 1262 N N . GLY A 1 201 ? 9.563 47.191 -2.565 1.00 28.74 180 GLY A N 1
ATOM 1263 C CA . GLY A 1 201 ? 8.259 47.545 -3.028 1.00 28.31 180 GLY A CA 1
ATOM 1264 C C . GLY A 1 201 ? 8.177 48.997 -3.431 1.00 27.95 180 GLY A C 1
ATOM 1265 O O . GLY A 1 201 ? 9.156 49.590 -3.900 1.00 26.54 180 GLY A O 1
ATOM 1266 N N . ARG A 1 202 ? 6.991 49.564 -3.246 1.00 28.40 181 ARG A N 1
ATOM 1267 C CA . ARG A 1 202 ? 6.720 50.962 -3.577 1.00 30.16 181 ARG A CA 1
ATOM 1268 C C . ARG A 1 202 ? 7.528 51.973 -2.768 1.00 30.41 181 ARG A C 1
ATOM 1269 O O . ARG A 1 202 ? 7.675 53.124 -3.209 1.00 29.46 181 ARG A O 1
ATOM 1277 N N . ALA A 1 203 ? 8.048 51.569 -1.601 1.00 29.38 182 ALA A N 1
ATOM 1278 C CA . ALA A 1 203 ? 8.814 52.501 -0.756 1.00 30.52 182 ALA A CA 1
ATOM 1279 C C . ALA A 1 203 ? 10.102 53.013 -1.408 1.00 29.51 182 ALA A C 1
ATOM 1280 O O . ALA A 1 203 ? 10.655 54.022 -0.983 1.00 30.46 182 ALA A O 1
ATOM 1282 N N . ALA A 1 204 ? 10.576 52.304 -2.417 1.00 27.76 183 ALA A N 1
ATOM 1283 C CA . ALA A 1 204 ? 11.733 52.731 -3.200 1.00 27.65 183 ALA A CA 1
ATOM 1284 C C . ALA A 1 204 ? 11.570 54.172 -3.733 1.00 28.45 183 ALA A C 1
ATOM 1285 O O . ALA A 1 204 ? 12.560 54.873 -3.942 1.00 29.28 183 ALA A O 1
ATOM 1287 N N . GLU A 1 205 ? 10.333 54.616 -3.914 1.00 28.00 184 GLU A N 1
ATOM 1288 C CA . GLU A 1 205 ? 10.068 55.999 -4.249 1.00 30.31 184 GLU A CA 1
ATOM 1289 C C . GLU A 1 205 ? 10.620 57.016 -3.247 1.00 31.01 184 GLU A C 1
ATOM 1290 O O . GLU A 1 205 ? 10.865 58.161 -3.633 1.00 31.83 184 GLU A O 1
ATOM 1296 N N . PHE A 1 206 ? 10.798 56.630 -1.980 1.00 32.15 185 PHE A N 1
ATOM 1297 C CA . PHE A 1 206 ? 11.265 57.564 -0.928 1.00 34.10 185 PHE A CA 1
ATOM 1298 C C . PHE A 1 206 ? 12.721 57.375 -0.542 1.00 32.66 185 PHE A C 1
ATOM 1299 O O . PHE A 1 206 ? 13.285 58.200 0.167 1.00 33.39 185 PHE A O 1
ATOM 1307 N N . ILE A 1 207 ? 13.325 56.296 -1.008 1.00 31.11 186 ILE A N 1
ATOM 1308 C CA . ILE A 1 207 ? 14.692 55.960 -0.637 1.00 31.51 186 ILE A CA 1
ATOM 1309 C C . ILE A 1 207 ? 15.691 56.625 -1.582 1.00 30.92 186 ILE A C 1
ATOM 1310 O O . ILE A 1 207 ? 15.838 56.223 -2.744 1.00 29.73 186 ILE A O 1
ATOM 1315 N N . GLU A 1 208 ? 16.366 57.644 -1.056 1.00 32.64 187 GLU A N 1
ATOM 1316 C CA . GLU A 1 208 ? 17.389 58.411 -1.785 1.00 34.04 187 GLU A CA 1
ATOM 1317 C C . GLU A 1 208 ? 18.672 57.655 -2.007 1.00 34.02 187 GLU A C 1
ATOM 1318 O O . GLU A 1 208 ? 19.320 57.827 -3.021 1.00 33.92 187 GLU A O 1
ATOM 1324 N N . ARG A 1 209 ? 19.070 56.871 -1.015 1.00 35.50 188 ARG A N 1
ATOM 1325 C CA . ARG A 1 209 ? 20.266 56.040 -1.116 1.00 35.75 188 ARG A CA 1
ATOM 1326 C C . ARG A 1 209 ? 20.303 55.000 -0.010 1.00 33.30 188 ARG A C 1
ATOM 1327 O O . ARG A 1 209 ? 19.628 55.126 1.013 1.00 33.02 188 ARG A O 1
ATOM 1335 N N . ILE A 1 210 ? 21.098 53.974 -0.253 1.00 31.49 189 ILE A N 1
ATOM 1336 C CA . ILE A 1 210 ? 21.464 53.004 0.749 1.00 31.25 189 ILE A CA 1
ATOM 1337 C C . ILE A 1 210 ? 22.972 52.828 0.719 1.00 32.17 189 ILE A C 1
ATOM 1338 O O . ILE A 1 210 ? 23.632 53.175 -0.275 1.00 31.81 189 ILE A O 1
ATOM 1343 N N . ASP A 1 211 ? 23.506 52.315 1.828 1.00 32.07 190 ASP A N 1
ATOM 1344 C CA . ASP A 1 211 ? 24.919 52.042 1.965 1.00 34.20 190 ASP A CA 1
ATOM 1345 C C . ASP A 1 211 ? 25.051 50.726 2.745 1.00 32.71 190 ASP A C 1
ATOM 1346 O O . ASP A 1 211 ? 24.637 50.636 3.906 1.00 32.36 190 ASP A O 1
ATOM 1351 N N . GLY A 1 212 ? 25.584 49.703 2.088 1.00 31.29 191 GLY A N 1
ATOM 1352 C CA . GLY A 1 212 ? 25.677 48.384 2.654 1.00 30.79 191 GLY A CA 1
ATOM 1353 C C . GLY A 1 212 ? 25.186 47.321 1.676 1.00 30.14 191 GLY A C 1
ATOM 1354 O O . GLY A 1 212 ? 25.773 47.130 0.604 1.00 29.62 191 GLY A O 1
ATOM 1355 N N . SER A 1 213 ? 24.121 46.630 2.056 1.00 28.58 192 SER A N 1
ATOM 1356 C CA . SER A 1 213 ? 23.671 45.442 1.329 1.00 28.79 192 SER A CA 1
ATOM 1357 C C . SER A 1 213 ? 22.159 45.447 1.156 1.00 27.99 192 SER A C 1
ATOM 1358 O O . SER A 1 213 ? 21.394 45.316 2.132 1.00 26.80 192 SER A O 1
ATOM 1361 N N . HIS A 1 214 ? 21.722 45.573 -0.091 1.00 28.59 193 HIS A N 1
ATOM 1362 C CA . HIS A 1 214 ? 20.296 45.533 -0.390 1.00 28.57 193 HIS A CA 1
ATOM 1363 C C . HIS A 1 214 ? 19.707 44.184 0.049 1.00 27.90 193 HIS A C 1
ATOM 1364 O O . HIS A 1 214 ? 18.616 44.150 0.596 1.00 28.81 193 HIS A O 1
ATOM 1371 N N . SER A 1 215 ? 20.416 43.079 -0.189 1.00 27.60 194 SER A N 1
ATOM 1372 C CA . SER A 1 215 ? 19.929 41.744 0.216 1.00 28.15 194 SER A CA 1
ATOM 1373 C C . SER A 1 215 ? 19.860 41.672 1.765 1.00 28.75 194 SER A C 1
ATOM 1374 O O . SER A 1 215 ? 18.876 41.180 2.354 1.00 27.83 194 SER A O 1
ATOM 1377 N N . GLY A 1 216 ? 20.863 42.253 2.413 1.00 27.87 195 GLY A N 1
ATOM 1378 C CA . GLY A 1 216 ? 20.854 42.377 3.872 1.00 28.79 195 GLY A CA 1
ATOM 1379 C C . GLY A 1 216 ? 19.637 43.104 4.400 1.00 28.47 195 GLY A C 1
ATOM 1380 O O . GLY A 1 216 ? 18.975 42.645 5.333 1.00 28.45 195 GLY A O 1
ATOM 1381 N N . ILE A 1 217 ? 19.315 44.229 3.772 1.00 29.28 196 ILE A N 1
ATOM 1382 C CA . ILE A 1 217 ? 18.141 44.995 4.150 1.00 28.94 196 ILE A CA 1
ATOM 1383 C C . ILE A 1 217 ? 16.863 44.176 4.029 1.00 29.10 196 ILE A C 1
ATOM 1384 O O . ILE A 1 217 ? 15.952 44.324 4.843 1.00 29.39 196 ILE A O 1
ATOM 1389 N N . MET A 1 218 ? 16.819 43.307 3.034 1.00 29.22 197 MET A N 1
ATOM 1390 C CA . MET A 1 218 ? 15.645 42.477 2.765 1.00 29.92 197 MET A CA 1
ATOM 1391 C C . MET A 1 218 ? 15.550 41.252 3.662 1.00 30.55 197 MET A C 1
ATOM 1392 O O . MET A 1 218 ? 14.522 40.580 3.661 1.00 29.16 197 MET A O 1
ATOM 13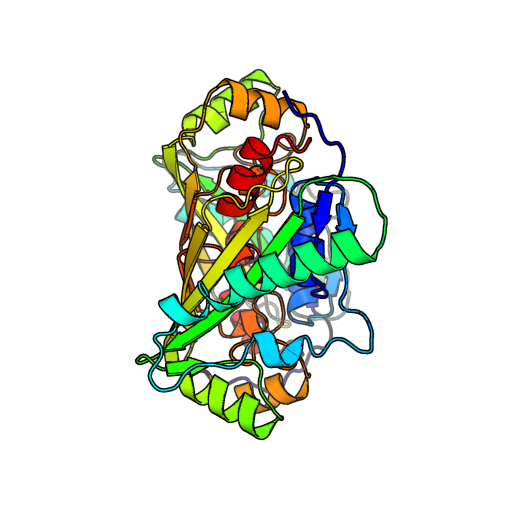97 N N . GLY A 1 219 ? 16.636 40.926 4.370 1.00 30.6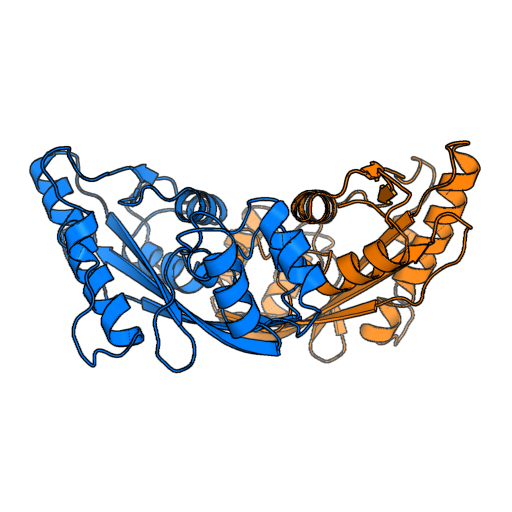1 198 GLY A N 1
ATOM 1398 C CA . GLY A 1 219 ? 16.618 39.878 5.392 1.00 30.89 198 GLY A CA 1
ATOM 1399 C C . GLY A 1 219 ? 17.646 38.755 5.208 1.00 30.52 198 GLY A C 1
ATOM 1400 O O . GLY A 1 219 ? 17.682 37.831 6.008 1.00 30.34 198 GLY A O 1
ATOM 1401 N N . LEU A 1 220 ? 18.448 38.801 4.143 1.00 29.61 199 LEU A N 1
ATOM 1402 C CA . LEU A 1 220 ? 19.502 37.823 3.954 1.00 28.84 199 LEU A CA 1
ATOM 1403 C C . LEU A 1 220 ? 20.675 38.399 3.165 1.00 28.42 199 LEU A C 1
ATOM 1404 O O . LEU A 1 220 ? 20.647 38.406 1.936 1.00 29.97 199 LEU A O 1
ATOM 1409 N N . PRO A 1 221 ? 21.723 38.857 3.872 1.00 27.60 200 PRO A N 1
ATOM 1410 C CA . PRO A 1 221 ? 22.850 39.460 3.203 1.00 28.12 200 PRO A CA 1
ATOM 1411 C C . PRO A 1 221 ? 23.657 38.398 2.434 1.00 28.31 200 PRO A C 1
ATOM 1412 O O . PRO A 1 221 ? 24.216 37.452 3.020 1.00 28.16 200 PRO A O 1
ATOM 1416 N N . LEU A 1 222 ? 23.673 38.525 1.117 1.00 27.68 201 LEU A N 1
ATOM 1417 C CA . LEU A 1 222 ? 24.178 37.420 0.281 1.00 28.13 201 LEU A CA 1
ATOM 1418 C C . LEU A 1 222 ? 25.689 37.229 0.266 1.00 28.23 201 LEU A C 1
ATOM 1419 O O . LEU A 1 222 ? 26.167 36.098 0.086 1.00 28.26 201 LEU A O 1
ATOM 1424 N N . PHE A 1 223 ? 26.450 38.309 0.461 1.00 28.33 202 PHE A N 1
ATOM 1425 C CA . PHE A 1 223 ? 27.897 38.184 0.488 1.00 29.13 202 PHE A CA 1
ATOM 1426 C C . PHE A 1 223 ? 28.311 37.298 1.662 1.00 29.20 202 PHE A C 1
ATOM 1427 O O . PHE A 1 223 ? 29.045 36.302 1.488 1.00 28.16 202 PHE A O 1
ATOM 1435 N N . GLU A 1 224 ? 27.798 37.632 2.843 1.00 29.69 203 GLU A N 1
ATOM 1436 C CA . GLU A 1 224 ? 28.146 36.912 4.076 1.00 30.38 203 GLU A CA 1
ATOM 1437 C C . GLU A 1 224 ? 27.503 35.508 4.101 1.00 30.47 203 GLU A C 1
ATOM 1438 O O . GLU A 1 224 ? 28.101 34.564 4.578 1.00 31.88 203 GLU A O 1
ATOM 1444 N N . THR A 1 225 ? 26.283 35.384 3.590 1.00 29.43 204 THR A N 1
ATOM 1445 C CA . THR A 1 225 ? 25.598 34.097 3.514 1.00 29.65 204 THR A CA 1
ATOM 1446 C C . THR A 1 225 ? 26.346 33.138 2.568 1.00 30.33 204 THR A C 1
ATOM 1447 O O . THR A 1 225 ? 26.584 31.964 2.909 1.00 29.87 204 THR A O 1
ATOM 1451 N N . ALA A 1 226 ? 26.730 33.628 1.384 1.00 29.85 205 ALA A N 1
ATOM 1452 C CA . ALA A 1 226 ? 27.482 32.789 0.452 1.00 30.27 205 ALA A CA 1
ATOM 1453 C C . ALA A 1 226 ? 28.744 32.242 1.108 1.00 30.35 205 ALA A C 1
ATOM 1454 O O . ALA A 1 226 ? 29.053 31.062 0.975 1.00 30.73 205 ALA A O 1
ATOM 1456 N N . ALA A 1 227 ? 29.457 33.100 1.820 1.00 30.47 206 ALA A N 1
ATOM 1457 C CA . ALA A 1 227 ? 30.674 32.698 2.517 1.00 32.13 206 ALA A CA 1
ATOM 1458 C C . ALA A 1 227 ? 30.457 31.579 3.538 1.00 31.53 206 ALA A C 1
ATOM 1459 O O . ALA A 1 227 ? 31.223 30.620 3.589 1.00 32.04 206 ALA A O 1
ATOM 1461 N N . LEU A 1 228 ? 29.434 31.717 4.368 1.00 30.17 207 LEU A N 1
ATOM 1462 C CA . LEU A 1 228 ? 29.091 30.668 5.325 1.00 31.10 207 LEU A CA 1
ATOM 1463 C C . LEU A 1 228 ? 28.697 29.350 4.629 1.00 31.29 207 LEU A C 1
ATOM 1464 O O . LEU A 1 228 ? 29.069 28.264 5.096 1.00 30.63 207 LEU A O 1
ATOM 1469 N N . LEU A 1 229 ? 27.976 29.453 3.515 1.00 30.68 208 LEU A N 1
ATOM 1470 C CA . LEU A 1 229 ? 27.574 28.260 2.780 1.00 31.66 208 LEU A CA 1
ATOM 1471 C C . LEU A 1 229 ? 28.752 27.547 2.103 1.00 33.15 208 LEU A C 1
ATOM 1472 O O . LEU A 1 229 ? 28.780 26.310 2.085 1.00 34.22 208 LEU A O 1
ATOM 1477 N N . ARG A 1 230 ? 29.727 28.285 1.569 1.00 32.94 209 ARG A N 1
ATOM 1478 C CA . ARG A 1 230 ? 30.945 27.645 1.062 1.00 34.68 209 ARG A CA 1
ATOM 1479 C C . ARG A 1 230 ? 31.691 26.911 2.182 1.00 34.23 209 ARG A C 1
ATOM 1480 O O . ARG A 1 230 ? 32.108 25.758 2.026 1.00 35.23 209 ARG A O 1
ATOM 1488 N N . THR A 1 231 ? 31.846 27.573 3.318 1.00 33.43 210 THR A N 1
ATOM 1489 C CA . THR A 1 231 ? 32.473 26.953 4.482 1.00 34.70 210 THR A CA 1
ATOM 1490 C C . THR A 1 231 ? 31.730 25.658 4.886 1.00 35.72 210 THR A C 1
ATOM 1491 O O . THR A 1 231 ? 32.357 24.642 5.141 1.00 36.24 210 THR A O 1
ATOM 1495 N N . ALA A 1 232 ? 30.402 25.703 4.916 1.00 36.33 211 ALA A N 1
ATOM 1496 C CA . ALA A 1 232 ? 29.585 24.532 5.286 1.00 37.90 211 ALA A CA 1
ATOM 1497 C C . ALA A 1 232 ? 29.460 23.470 4.169 1.00 39.78 211 ALA A C 1
ATOM 1498 O O . ALA A 1 232 ? 28.759 22.476 4.338 1.00 40.03 211 ALA A O 1
ATOM 1500 N N . ARG A 1 233 ? 30.109 23.703 3.029 1.00 39.91 212 ARG A N 1
ATOM 1501 C CA . ARG A 1 233 ? 30.219 22.726 1.947 1.00 40.82 212 ARG A CA 1
ATOM 1502 C C . ARG A 1 233 ? 28.875 22.453 1.253 1.00 41.10 212 ARG A C 1
ATOM 1503 O O . ARG A 1 233 ? 28.559 21.316 0.862 1.00 41.44 212 ARG A O 1
ATOM 1511 N N . VAL A 1 234 ? 28.095 23.519 1.104 1.00 38.65 213 VAL A N 1
ATOM 1512 C CA . VAL A 1 234 ? 26.868 23.483 0.339 1.00 39.84 213 VAL A CA 1
ATOM 1513 C C . VAL A 1 234 ? 27.199 23.841 -1.101 1.00 41.06 213 VAL A C 1
ATOM 1514 O O . VAL A 1 234 ? 27.893 24.807 -1.365 1.00 38.86 213 VAL A O 1
ATOM 1518 N N . ALA A 1 235 ? 26.684 23.042 -2.025 1.00 45.54 214 ALA A N 1
ATOM 1519 C CA . ALA A 1 235 ? 26.930 23.216 -3.451 1.00 46.42 214 ALA A CA 1
ATOM 1520 C C . ALA A 1 235 ? 26.001 24.260 -4.037 1.00 44.82 214 ALA A C 1
ATOM 1521 O O . ALA A 1 235 ? 24.781 24.208 -3.843 1.00 45.92 214 ALA A O 1
ATOM 1523 N N . PHE A 1 236 ? 26.593 25.220 -4.742 1.00 42.64 215 PHE A N 1
ATOM 1524 C CA . PHE A 1 236 ? 25.835 26.216 -5.481 1.00 42.32 215 PHE A CA 1
ATOM 1525 C C . PHE A 1 236 ? 26.732 26.986 -6.439 1.00 43.61 215 PHE A C 1
ATOM 1526 O O . PHE A 1 236 ? 27.962 26.871 -6.404 1.00 42.90 215 PHE A O 1
ATOM 1535 N N . THR B 1 33 ? -2.770 66.144 -9.484 1.00 92.95 12 THR B N 1
ATOM 1536 C CA . THR B 1 33 ? -3.512 64.884 -9.786 1.00 88.99 12 THR B CA 1
ATOM 1537 C C . THR B 1 33 ? -2.823 64.111 -10.916 1.00 84.74 12 THR B C 1
ATOM 1538 O O . THR B 1 33 ? -2.302 64.726 -11.860 1.00 83.99 12 THR B O 1
ATOM 1542 N N . PRO B 1 34 ? -2.805 62.761 -10.816 1.00 79.71 13 PRO B N 1
ATOM 1543 C CA . PRO B 1 34 ? -2.379 61.927 -11.942 1.00 73.37 13 PRO B CA 1
ATOM 1544 C C . PRO B 1 34 ? -3.432 61.927 -13.038 1.00 70.64 13 PRO B C 1
ATOM 1545 O O . PRO B 1 34 ? -4.626 61.894 -12.751 1.00 74.60 13 PRO B O 1
ATOM 1549 N N . LEU B 1 35 ? -2.990 62.009 -14.281 1.00 63.88 14 LEU B N 1
ATOM 1550 C CA . LEU B 1 35 ? -3.904 62.017 -15.403 1.00 61.30 14 LEU B CA 1
ATOM 1551 C C . LEU B 1 35 ? -3.748 60.734 -16.205 1.00 52.98 14 LEU B C 1
ATOM 1552 O O . LEU B 1 35 ? -4.733 60.262 -16.754 1.00 54.77 14 LEU B O 1
ATOM 1557 N N . PHE B 1 36 ? -2.544 60.160 -16.272 1.00 44.26 15 PHE B N 1
ATOM 1558 C CA . PHE B 1 36 ? -2.325 59.001 -17.135 1.00 39.71 15 PHE B CA 1
ATOM 1559 C C . PHE B 1 36 ? -2.258 57.714 -16.339 1.00 37.74 15 PHE B C 1
ATOM 1560 O O . PHE B 1 36 ? -1.456 57.600 -15.411 1.00 37.31 15 PHE B O 1
ATOM 1568 N N . GLN B 1 37 ? -3.106 56.744 -16.692 1.00 35.86 16 GLN B N 1
ATOM 1569 C CA . GLN B 1 37 ? -3.102 55.456 -16.001 1.00 35.03 16 GLN B CA 1
ATOM 1570 C C . GLN B 1 37 ? -1.926 54.590 -16.464 1.00 32.00 16 GLN B C 1
ATOM 1571 O O . GLN B 1 37 ? -1.524 53.699 -15.756 1.00 29.68 16 GLN B O 1
ATOM 1577 N N . THR B 1 38 ? -1.398 54.861 -17.660 1.00 30.62 17 THR B N 1
ATOM 1578 C CA . THR B 1 38 ? -0.342 54.065 -18.230 1.00 29.95 17 THR B CA 1
ATOM 1579 C C . THR B 1 38 ? 0.657 54.942 -18.978 1.00 29.34 17 THR B C 1
ATOM 1580 O O . THR B 1 38 ? 0.341 56.059 -19.379 1.00 30.22 17 THR B O 1
ATOM 1584 N N . LEU B 1 39 ? 1.871 54.433 -19.140 1.00 27.47 18 LEU B N 1
ATOM 1585 C CA . LEU B 1 39 ? 2.879 55.106 -19.941 1.00 27.35 18 LEU B CA 1
ATOM 1586 C C . LEU B 1 39 ? 3.500 54.100 -20.887 1.00 24.69 18 LEU B C 1
ATOM 1587 O O . LEU B 1 39 ? 3.162 52.920 -20.848 1.00 23.82 18 LEU B O 1
ATOM 1592 N N . TYR B 1 40 ? 4.380 54.586 -21.755 1.00 23.76 19 TYR B N 1
ATOM 1593 C CA . TYR B 1 40 ? 5.212 53.735 -22.587 1.00 23.15 19 TYR B CA 1
ATOM 1594 C C . TYR B 1 40 ? 6.614 53.608 -22.003 1.00 23.04 19 TYR B C 1
ATOM 1595 O O . TYR B 1 40 ? 7.264 54.629 -21.757 1.00 24.49 19 TYR B O 1
ATOM 1604 N N . LEU B 1 41 ? 7.065 52.373 -21.765 1.00 21.95 20 LEU B N 1
ATOM 1605 C CA . LEU B 1 41 ? 8.459 52.092 -21.445 1.00 21.60 20 LEU B CA 1
ATOM 1606 C C . LEU B 1 41 ? 9.167 51.656 -22.748 1.00 22.18 20 LEU B C 1
ATOM 1607 O O . LEU B 1 41 ? 8.837 50.639 -23.324 1.00 21.09 20 LEU B O 1
ATOM 1612 N N . ALA B 1 42 ? 10.112 52.459 -23.229 1.00 23.18 21 ALA B N 1
ATOM 1613 C CA . ALA B 1 42 ? 10.877 52.122 -24.414 1.00 24.07 21 ALA B CA 1
ATOM 1614 C C . ALA B 1 42 ? 12.125 51.366 -23.970 1.00 24.32 21 ALA B C 1
ATOM 1615 O O . ALA B 1 42 ? 13.238 51.898 -23.977 1.00 24.87 21 ALA B O 1
ATOM 1617 N N . SER B 1 43 ? 11.931 50.129 -23.535 1.00 24.30 22 SER B N 1
ATOM 1618 C CA . SER B 1 43 ? 13.040 49.293 -23.085 1.00 25.09 22 SER B CA 1
ATOM 1619 C C . SER B 1 43 ? 12.709 47.833 -23.331 1.00 25.69 22 SER B C 1
ATOM 1620 O O . SER B 1 43 ? 11.598 47.406 -23.036 1.00 24.36 22 SER B O 1
ATOM 1623 N N . GLN B 1 44 ? 13.709 47.094 -23.809 1.00 26.15 23 GLN B N 1
ATOM 1624 C CA . GLN B 1 44 ? 13.659 45.662 -23.988 1.00 28.65 23 GLN B CA 1
ATOM 1625 C C . GLN B 1 44 ? 14.212 44.929 -22.757 1.00 27.88 23 GLN B C 1
ATOM 1626 O O . GLN B 1 44 ? 14.254 43.716 -22.775 1.00 26.60 23 GLN B O 1
ATOM 1632 N N . SER B 1 45 ? 14.683 45.655 -21.735 1.00 27.01 24 SER B N 1
ATOM 1633 C CA . SER B 1 45 ? 15.382 45.017 -20.605 1.00 27.13 24 SER B CA 1
ATOM 1634 C C . SER B 1 45 ? 14.380 44.436 -19.603 1.00 26.88 24 SER B C 1
ATOM 1635 O O . SER B 1 45 ? 13.559 45.169 -19.085 1.00 25.21 24 SER B O 1
ATOM 1638 N N . PRO B 1 46 ? 14.461 43.118 -19.315 1.00 28.90 25 PRO B N 1
ATOM 1639 C CA . PRO B 1 46 ? 13.633 42.502 -18.262 1.00 29.15 25 PRO B CA 1
ATOM 1640 C C . PRO B 1 46 ? 13.796 43.163 -16.884 1.00 28.90 25 PRO B C 1
ATOM 1641 O O . PRO B 1 46 ? 12.837 43.240 -16.123 1.00 29.13 25 PRO B O 1
ATOM 1645 N N . ARG B 1 47 ? 14.992 43.654 -16.594 1.00 28.58 26 ARG B N 1
ATOM 1646 C CA . ARG B 1 47 ? 15.302 44.271 -15.307 1.00 29.28 26 ARG B CA 1
ATOM 1647 C C . ARG B 1 47 ? 14.581 45.614 -15.182 1.00 26.09 26 ARG B C 1
ATOM 1648 O O . ARG B 1 47 ? 13.949 45.866 -14.170 1.00 25.77 26 ARG B O 1
ATOM 1656 N N . ARG B 1 48 ? 14.641 46.454 -16.217 1.00 23.95 27 ARG B N 1
ATOM 1657 C CA . ARG B 1 48 ? 13.931 47.730 -16.183 1.00 23.08 27 ARG B CA 1
ATOM 1658 C C . ARG B 1 48 ? 12.426 47.521 -16.113 1.00 21.86 27 ARG B C 1
ATOM 1659 O O . ARG B 1 48 ? 11.737 48.256 -15.390 1.00 21.80 27 ARG B O 1
ATOM 1667 N N . GLN B 1 49 ? 11.913 46.539 -16.858 1.00 21.25 28 GLN B N 1
ATOM 1668 C CA . GLN B 1 49 ? 10.489 46.221 -16.814 1.00 21.43 28 GLN B CA 1
ATOM 1669 C C . GLN B 1 49 ? 10.045 45.755 -15.389 1.00 22.34 28 GLN B C 1
ATOM 1670 O O . GLN B 1 49 ? 9.026 46.202 -14.889 1.00 21.40 28 GLN B O 1
ATOM 1676 N N . GLU B 1 50 ? 10.832 44.896 -14.751 1.00 24.28 29 GLU B N 1
ATOM 1677 C CA . GLU B 1 50 ? 10.500 44.413 -13.415 1.00 27.43 29 GLU B CA 1
ATOM 1678 C C . GLU B 1 50 ? 10.503 45.579 -12.428 1.00 24.99 29 GLU B C 1
ATOM 1679 O O . GLU B 1 50 ? 9.671 45.637 -11.540 1.00 24.04 29 GLU B O 1
ATOM 1685 N N . LEU B 1 51 ? 11.502 46.447 -12.550 1.00 23.62 30 LEU B N 1
ATOM 1686 C CA . LEU B 1 51 ? 11.658 47.561 -11.606 1.00 23.49 30 LEU B CA 1
ATOM 1687 C C . LEU B 1 51 ? 10.488 48.528 -11.711 1.00 23.38 30 LEU B C 1
ATOM 1688 O O . LEU B 1 51 ? 10.003 49.028 -10.705 1.00 22.94 30 LEU B O 1
ATOM 1693 N N . LEU B 1 52 ? 10.005 48.762 -12.930 1.00 22.30 31 LEU B N 1
ATOM 1694 C CA . LEU B 1 52 ? 8.917 49.691 -13.116 1.00 22.30 31 LEU B CA 1
ATOM 1695 C C . LEU B 1 52 ? 7.666 49.119 -12.493 1.00 22.55 31 LEU B C 1
ATOM 1696 O O . LEU B 1 52 ? 6.894 49.838 -11.835 1.00 23.07 31 LEU B O 1
ATOM 1701 N N . GLN B 1 53 ? 7.472 47.816 -12.664 1.00 22.37 32 GLN B N 1
ATOM 1702 C CA . GLN B 1 53 ? 6.321 47.130 -12.064 1.00 23.34 32 GLN B CA 1
ATOM 1703 C C . GLN B 1 53 ? 6.376 47.197 -10.528 1.00 24.72 32 GLN B C 1
ATOM 1704 O O . GLN B 1 53 ? 5.319 47.249 -9.882 1.00 25.36 32 GLN B O 1
ATOM 1710 N N . GLN B 1 54 ? 7.582 47.201 -9.970 1.00 24.10 33 GLN B N 1
ATOM 1711 C CA . GLN B 1 54 ? 7.774 47.258 -8.525 1.00 26.01 33 GLN B CA 1
ATOM 1712 C C . GLN B 1 54 ? 7.124 48.495 -7.881 1.00 26.64 33 GLN B C 1
ATOM 1713 O O . GLN B 1 54 ? 6.596 48.390 -6.780 1.00 27.39 33 GLN B O 1
ATOM 1719 N N . ILE B 1 55 ? 7.177 49.652 -8.552 1.00 25.74 34 ILE B N 1
ATOM 1720 C CA . ILE B 1 55 ? 6.547 50.866 -8.018 1.00 26.79 34 ILE B CA 1
ATOM 1721 C C . ILE B 1 55 ? 5.067 51.009 -8.429 1.00 26.52 34 ILE B C 1
ATOM 1722 O O . ILE B 1 55 ? 4.453 52.027 -8.143 1.00 28.11 34 ILE B O 1
ATOM 1727 N N . GLY B 1 56 ? 4.486 49.979 -9.043 1.00 25.66 35 GLY B N 1
ATOM 1728 C CA . GLY B 1 56 ? 3.049 49.939 -9.305 1.00 26.12 35 GLY B CA 1
ATOM 1729 C C . GLY B 1 56 ? 2.601 50.692 -10.546 1.00 26.13 35 GLY B C 1
ATOM 1730 O O . GLY B 1 56 ? 1.453 51.056 -10.650 1.00 26.42 35 GLY B O 1
ATOM 1731 N N . VAL B 1 57 ? 3.513 50.929 -11.480 1.00 25.57 36 VAL B N 1
ATOM 1732 C CA . VAL B 1 57 ? 3.220 51.731 -12.681 1.00 25.66 36 VAL B CA 1
ATOM 1733 C C . VAL B 1 57 ? 2.815 50.787 -13.810 1.00 24.31 36 VAL B C 1
ATOM 1734 O O . VAL B 1 57 ? 3.474 49.771 -14.054 1.00 24.60 36 VAL B O 1
ATOM 1738 N N . ARG B 1 58 ? 1.706 51.089 -14.460 1.00 24.14 37 ARG B N 1
ATOM 1739 C CA . ARG B 1 58 ? 1.249 50.304 -15.591 1.00 23.83 37 ARG B CA 1
ATOM 1740 C C . ARG B 1 58 ? 1.943 50.857 -16.823 1.00 23.63 37 ARG B C 1
ATOM 1741 O O . ARG B 1 58 ? 2.067 52.087 -16.997 1.00 24.21 37 ARG B O 1
ATOM 1749 N N . PHE B 1 59 ? 2.399 49.966 -17.689 1.00 23.69 38 PHE B N 1
ATOM 1750 C CA . PHE B 1 59 ? 3.095 50.398 -18.899 1.00 23.10 38 PHE B CA 1
ATOM 1751 C C . PHE B 1 59 ? 2.881 49.474 -20.102 1.00 22.84 38 PHE B C 1
ATOM 1752 O O . PHE B 1 59 ? 2.814 48.242 -19.965 1.00 22.88 38 PHE B O 1
ATOM 1760 N N . GLU B 1 60 ? 2.788 50.095 -21.279 1.00 23.02 39 GLU B N 1
ATOM 1761 C CA . GLU B 1 60 ? 2.969 49.421 -22.554 1.00 23.34 39 GLU B CA 1
ATOM 1762 C C . GLU B 1 60 ? 4.461 49.543 -22.935 1.00 23.43 39 GLU B C 1
ATOM 1763 O O . GLU B 1 60 ? 5.220 50.231 -22.228 1.00 24.02 39 GLU B O 1
ATOM 1769 N N . LEU B 1 61 ? 4.882 48.844 -23.994 1.00 22.93 40 LEU B N 1
ATOM 1770 C CA . LEU B 1 61 ? 6.261 48.907 -24.483 1.00 23.24 40 LEU B CA 1
ATOM 1771 C C . LEU B 1 61 ? 6.336 49.578 -25.849 1.00 24.25 40 LEU B C 1
ATOM 1772 O O . LEU B 1 61 ? 5.411 49.430 -26.676 1.00 24.54 40 LEU B O 1
ATOM 1777 N N . LEU B 1 62 ? 7.437 50.299 -26.082 1.00 24.60 41 LEU B N 1
ATOM 1778 C CA . LEU B 1 62 ? 7.828 50.733 -27.428 1.00 26.59 41 LEU B CA 1
ATOM 1779 C C . LEU B 1 62 ? 9.171 50.076 -27.731 1.00 27.73 41 LEU B C 1
ATOM 1780 O O . LEU B 1 62 ? 10.217 50.581 -27.345 1.00 28.56 41 LEU B O 1
ATOM 1785 N N . LEU B 1 63 ? 9.138 48.917 -28.364 1.00 28.72 42 LEU B N 1
ATOM 1786 C CA . LEU B 1 63 ? 10.376 48.200 -28.681 1.00 29.87 42 LEU B CA 1
ATOM 1787 C C . LEU B 1 63 ? 10.894 48.587 -30.064 1.00 31.10 42 LEU B C 1
ATOM 1788 O O . LEU B 1 63 ? 10.107 48.872 -30.938 1.00 30.10 42 LEU B O 1
ATOM 1793 N N . PRO B 1 64 ? 12.228 48.553 -30.275 1.00 33.97 43 PRO B N 1
ATOM 1794 C CA . PRO B 1 64 ? 12.759 48.845 -31.630 1.00 36.60 43 PRO B CA 1
ATOM 1795 C C . PRO B 1 64 ? 12.173 47.889 -32.649 1.00 39.39 43 PRO B C 1
ATOM 1796 O O . PRO B 1 64 ? 11.983 46.720 -32.338 1.00 39.01 43 PRO B O 1
ATOM 1800 N N . ARG B 1 65 ? 11.832 48.405 -33.821 1.00 42.59 44 ARG B N 1
ATOM 1801 C CA . ARG B 1 65 ? 11.422 47.556 -34.912 1.00 49.33 44 ARG B CA 1
ATOM 1802 C C . ARG B 1 65 ? 12.644 46.763 -35.388 1.00 51.51 44 ARG B C 1
ATOM 1803 O O . ARG B 1 65 ? 13.776 47.222 -35.227 1.00 47.27 44 ARG B O 1
ATOM 1811 N N . PRO B 1 66 ? 12.410 45.565 -35.950 1.00 55.16 45 PRO B N 1
ATOM 1812 C CA . PRO B 1 66 ? 13.503 44.714 -36.457 1.00 59.95 45 PRO B CA 1
ATOM 1813 C C . PRO B 1 66 ? 14.525 45.501 -37.283 1.00 63.03 45 PRO B C 1
ATOM 1814 O O . PRO B 1 66 ? 15.725 45.280 -37.156 1.00 65.88 45 PRO B O 1
ATOM 1818 N N . ASP B 1 67 ? 14.042 46.439 -38.091 1.00 66.22 46 ASP B N 1
ATOM 1819 C CA . ASP B 1 67 ? 14.897 47.199 -38.999 1.00 70.31 46 ASP B CA 1
ATOM 1820 C C . ASP B 1 67 ? 15.428 48.493 -38.403 1.00 66.96 46 ASP B C 1
ATOM 1821 O O . ASP B 1 67 ? 15.814 49.405 -39.121 1.00 67.48 46 ASP B O 1
ATOM 1826 N N . GLU B 1 68 ? 15.466 48.553 -37.081 1.00 62.45 47 GLU B N 1
ATOM 1827 C CA . GLU B 1 68 ? 15.982 49.692 -36.352 1.00 60.46 47 GLU B CA 1
ATOM 1828 C C . GLU B 1 68 ? 17.249 49.197 -35.665 1.00 60.19 47 GLU B C 1
ATOM 1829 O O . GLU B 1 68 ? 17.182 48.266 -34.861 1.00 63.18 47 GLU B O 1
ATOM 1835 N N . ASP B 1 69 ? 18.396 49.800 -35.972 1.00 59.68 48 ASP B N 1
ATOM 1836 C CA . ASP B 1 69 ? 19.664 49.403 -35.355 1.00 59.42 48 ASP B CA 1
ATOM 1837 C C . ASP B 1 69 ? 19.815 50.068 -33.994 1.00 59.33 48 ASP B C 1
ATOM 1838 O O . ASP B 1 69 ? 20.549 51.054 -33.841 1.00 58.15 48 ASP B O 1
ATOM 1843 N N . ALA B 1 70 ? 19.117 49.503 -33.013 1.00 58.28 49 ALA B N 1
ATOM 1844 C CA . ALA B 1 70 ? 19.122 50.018 -31.647 1.00 59.12 49 ALA B CA 1
ATOM 1845 C C . ALA B 1 70 ? 20.525 50.024 -31.025 1.00 58.82 49 ALA B C 1
ATOM 1846 O O . ALA B 1 70 ? 20.829 50.910 -30.229 1.00 58.58 49 ALA B O 1
ATOM 1848 N N . GLU B 1 71 ? 21.371 49.058 -31.401 1.00 58.99 50 GLU B N 1
ATOM 1849 C CA . GLU B 1 71 ? 22.733 48.933 -30.857 1.00 59.72 50 GLU B CA 1
ATOM 1850 C C . GLU B 1 71 ? 23.605 50.154 -31.149 1.00 59.72 50 GLU B C 1
ATOM 1851 O O . GLU B 1 71 ? 24.322 50.614 -30.271 1.00 59.19 50 GLU B O 1
ATOM 1853 N N . ALA B 1 72 ? 23.541 50.670 -32.377 1.00 60.15 51 ALA B N 1
ATOM 1854 C CA . ALA B 1 72 ? 24.363 51.822 -32.795 1.00 60.01 51 ALA B CA 1
ATOM 1855 C C . ALA B 1 72 ? 24.134 53.091 -31.954 1.00 57.83 51 ALA B C 1
ATOM 1856 O O . ALA B 1 72 ? 25.024 53.929 -31.862 1.00 56.01 51 ALA B O 1
ATOM 1858 N N . LEU B 1 73 ? 22.958 53.222 -31.335 1.00 56.00 52 LEU B N 1
ATOM 1859 C CA . LEU B 1 73 ? 22.693 54.333 -30.402 1.00 57.31 52 LEU B CA 1
ATOM 1860 C C . LEU B 1 73 ? 23.653 54.342 -29.222 1.00 56.39 52 LEU B C 1
ATOM 1861 O O . LEU B 1 73 ? 23.911 55.389 -28.639 1.00 58.06 52 LEU B O 1
ATOM 1866 N N . GLU B 1 74 ? 24.179 53.178 -28.867 1.00 54.72 53 GLU B N 1
ATOM 1867 C CA . GLU B 1 74 ? 25.022 53.048 -27.691 1.00 54.25 53 GLU B CA 1
ATOM 1868 C C . GLU B 1 74 ? 26.531 53.169 -27.954 1.00 53.03 53 GLU B C 1
ATOM 1869 O O . GLU B 1 74 ? 27.335 53.015 -27.037 1.00 50.88 53 GLU B O 1
ATOM 1875 N N . ALA B 1 75 ? 26.916 53.478 -29.189 1.00 53.62 54 ALA B N 1
ATOM 1876 C CA . ALA B 1 75 ? 28.329 53.673 -29.514 1.00 53.95 54 ALA B CA 1
ATOM 1877 C C . ALA B 1 75 ? 28.922 54.810 -28.683 1.00 53.08 54 ALA B C 1
ATOM 1878 O O . ALA B 1 75 ? 28.318 55.868 -28.547 1.00 51.91 54 ALA B O 1
ATOM 1880 N N . GLU B 1 76 ? 30.098 54.567 -28.117 1.00 54.03 55 GLU B N 1
ATOM 1881 C CA . GLU B 1 76 ? 30.865 55.593 -27.405 1.00 55.70 55 GLU B CA 1
ATOM 1882 C C . GLU B 1 76 ? 31.482 56.565 -28.396 1.00 58.43 55 GLU B C 1
ATOM 1883 O O . GLU B 1 76 ? 31.655 56.228 -29.563 1.00 58.93 55 GLU B O 1
ATOM 1889 N N . LEU B 1 77 ? 31.830 57.757 -27.923 1.00 60.04 56 LEU B N 1
ATOM 1890 C CA . LEU B 1 77 ? 32.646 58.685 -28.703 1.00 63.18 56 LEU B CA 1
ATOM 1891 C C . LEU B 1 77 ? 34.083 58.598 -28.200 1.00 65.43 56 LEU B C 1
ATOM 1892 O O . LEU B 1 77 ? 34.309 58.247 -27.041 1.00 62.06 56 LEU B O 1
ATOM 1897 N N . PRO B 1 78 ? 35.064 58.924 -29.065 1.00 68.95 57 PRO B N 1
ATOM 1898 C CA . PRO B 1 78 ? 36.453 58.734 -28.653 1.00 71.42 57 PRO B CA 1
ATOM 1899 C C . PRO B 1 78 ? 36.828 59.720 -27.556 1.00 72.61 57 PRO B C 1
ATOM 1900 O O . PRO B 1 78 ? 36.557 60.913 -27.677 1.00 72.80 57 PRO B O 1
ATOM 1904 N N . GLY B 1 79 ? 37.399 59.200 -26.472 1.00 59.89 58 GLY B N 1
ATOM 1905 C CA . GLY B 1 79 ? 37.781 60.012 -25.313 1.00 60.60 58 GLY B CA 1
ATOM 1906 C C . GLY B 1 79 ? 36.623 60.543 -24.483 1.00 59.22 58 GLY B C 1
ATOM 1907 O O . GLY B 1 79 ? 36.804 61.459 -23.674 1.00 60.67 58 GLY B O 1
ATOM 1908 N N . GLU B 1 80 ? 35.434 59.972 -24.660 1.00 57.62 59 GLU B N 1
ATOM 1909 C CA . GLU B 1 80 ? 34.235 60.468 -23.976 1.00 54.86 59 GLU B CA 1
ATOM 1910 C C . GLU B 1 80 ? 34.194 59.919 -22.549 1.00 52.41 59 GLU B C 1
ATOM 1911 O O . GLU B 1 80 ? 34.504 58.752 -22.313 1.00 51.75 59 GLU B O 1
ATOM 1917 N N . ALA B 1 81 ? 33.849 60.791 -21.607 1.00 51.13 60 ALA B N 1
ATOM 1918 C CA . ALA B 1 81 ? 33.712 60.430 -20.202 1.00 50.96 60 ALA B CA 1
ATOM 1919 C C . ALA B 1 81 ? 32.474 59.555 -20.022 1.00 48.79 60 ALA B C 1
ATOM 1920 O O . ALA B 1 81 ? 31.479 59.750 -20.713 1.00 46.66 60 ALA B O 1
ATOM 1922 N N . ALA B 1 82 ? 32.545 58.595 -19.101 1.00 46.77 61 ALA B N 1
ATOM 1923 C CA . ALA B 1 82 ? 31.422 57.710 -18.774 1.00 44.97 61 ALA B CA 1
ATOM 1924 C C . ALA B 1 82 ? 30.099 58.471 -18.476 1.00 43.98 61 ALA B C 1
ATOM 1925 O O . ALA B 1 82 ? 29.017 58.126 -18.934 1.00 43.08 61 ALA B O 1
ATOM 1927 N N . ASP B 1 83 ? 30.235 59.501 -17.677 1.00 44.42 62 ASP B N 1
ATOM 1928 C CA . ASP B 1 83 ? 29.174 60.387 -17.265 1.00 45.74 62 ASP B CA 1
ATOM 1929 C C . ASP B 1 83 ? 28.452 61.053 -18.460 1.00 44.12 62 ASP B C 1
ATOM 1930 O O . ASP B 1 83 ? 27.213 61.037 -18.573 1.00 40.57 62 ASP B O 1
ATOM 1935 N N . ALA B 1 84 ? 29.251 61.656 -19.336 1.00 43.77 63 ALA B N 1
ATOM 1936 C CA . ALA B 1 84 ? 28.754 62.335 -20.515 1.00 43.27 63 ALA B CA 1
ATOM 1937 C C . ALA B 1 84 ? 28.148 61.312 -21.438 1.00 41.79 63 ALA B C 1
ATOM 1938 O O . ALA B 1 84 ? 27.103 61.562 -22.051 1.00 42.35 63 ALA B O 1
ATOM 1940 N N . TYR B 1 85 ? 28.798 60.154 -21.519 1.00 40.05 64 TYR B N 1
ATOM 1941 C CA . TYR B 1 85 ? 28.347 59.076 -22.398 1.00 40.69 64 TYR B CA 1
ATOM 1942 C C . TYR B 1 85 ? 26.921 58.594 -22.061 1.00 38.77 64 TYR B C 1
ATOM 1943 O O . TYR B 1 85 ? 26.031 58.582 -22.918 1.00 37.21 64 TYR B O 1
ATOM 1952 N N . VAL B 1 86 ? 26.698 58.226 -20.807 1.00 38.10 65 VAL B N 1
ATOM 1953 C CA . VAL B 1 86 ? 25.395 57.676 -20.406 1.00 36.83 65 VAL B CA 1
ATOM 1954 C C . VAL B 1 86 ? 24.259 58.711 -20.582 1.00 35.33 65 VAL B C 1
ATOM 1955 O O . VAL B 1 86 ? 23.176 58.356 -21.046 1.00 32.61 65 VAL B O 1
ATOM 1959 N N A ARG B 1 87 ? 24.543 59.974 -20.243 0.50 36.41 66 ARG B N 1
ATOM 1960 N N B ARG B 1 87 ? 24.521 59.976 -20.262 0.50 36.06 66 ARG B N 1
ATOM 1961 C CA A ARG B 1 87 ? 23.622 61.098 -20.470 0.50 37.06 66 ARG B CA 1
ATOM 1962 C CA B ARG B 1 87 ? 23.518 61.025 -20.451 0.50 36.35 66 ARG B CA 1
ATOM 1963 C C A ARG B 1 87 ? 23.227 61.221 -21.927 0.50 36.52 66 ARG B C 1
ATOM 1964 C C B ARG B 1 87 ? 23.215 61.299 -21.929 0.50 36.23 66 ARG B C 1
ATOM 1965 O O A ARG B 1 87 ? 22.043 61.254 -22.268 0.50 35.56 66 ARG B O 1
ATOM 1966 O O B ARG B 1 87 ? 22.057 61.521 -22.284 0.50 35.42 66 ARG B O 1
ATOM 1981 N N . ARG B 1 88 ? 24.249 61.306 -22.776 1.00 36.60 67 ARG B N 1
ATOM 1982 C CA . ARG B 1 88 ? 24.072 61.515 -24.208 1.00 37.59 67 ARG B CA 1
ATOM 1983 C C . ARG B 1 88 ? 23.306 60.359 -24.831 1.00 36.17 67 ARG B C 1
ATOM 1984 O O . ARG B 1 88 ? 22.370 60.583 -25.587 1.00 36.64 67 ARG B O 1
ATOM 1992 N N . VAL B 1 89 ? 23.704 59.130 -24.517 1.00 35.41 68 VAL B N 1
ATOM 1993 C CA . VAL B 1 89 ? 23.008 57.952 -25.038 1.00 35.18 68 VAL B CA 1
ATOM 1994 C C . VAL B 1 89 ? 21.544 57.938 -24.604 1.00 33.59 68 VAL B C 1
ATOM 1995 O O . VAL B 1 89 ? 20.682 57.553 -25.388 1.00 32.68 68 VAL B O 1
ATOM 1999 N N . THR B 1 90 ? 21.264 58.392 -23.382 1.00 33.52 69 THR B N 1
ATOM 2000 C CA . THR B 1 90 ? 19.885 58.400 -22.859 1.00 32.46 69 THR B CA 1
ATOM 2001 C C . THR B 1 90 ? 19.005 59.422 -23.598 1.00 32.15 69 THR B C 1
ATOM 2002 O O . THR B 1 90 ? 17.871 59.105 -23.946 1.00 30.33 69 THR B O 1
ATOM 2006 N N . VAL B 1 91 ? 19.536 60.616 -23.867 1.00 33.29 70 VAL B N 1
ATOM 2007 C CA . VAL B 1 91 ? 18.835 61.586 -24.728 1.00 34.53 70 VAL B CA 1
ATOM 2008 C C . VAL B 1 91 ? 18.581 61.007 -26.136 1.00 34.48 70 VAL B C 1
ATOM 2009 O O . VAL B 1 91 ? 17.488 61.157 -26.678 1.00 35.10 70 VAL B O 1
ATOM 2013 N N . ALA B 1 92 ? 19.562 60.319 -26.708 1.00 33.58 71 ALA B N 1
ATOM 2014 C CA . ALA B 1 92 ? 19.372 59.688 -28.016 1.00 33.73 71 ALA B CA 1
ATOM 2015 C C . ALA B 1 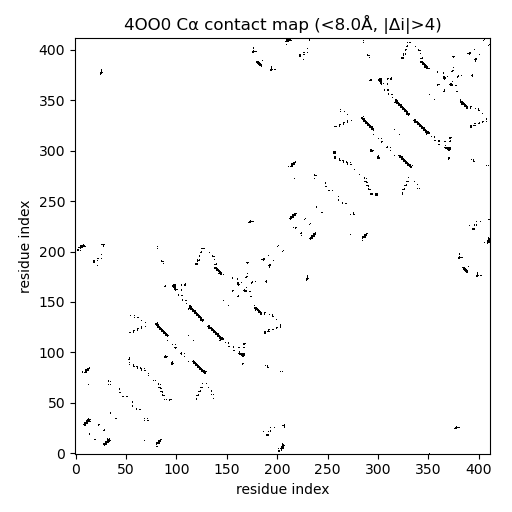92 ? 18.302 58.599 -27.963 1.00 32.96 71 ALA B C 1
ATOM 2016 O O . ALA B 1 92 ? 17.463 58.502 -28.860 1.00 33.10 71 ALA B O 1
ATOM 2018 N N . LYS B 1 93 ? 18.310 57.788 -26.908 1.00 31.37 72 LYS B N 1
ATOM 2019 C CA . LYS B 1 93 ? 17.271 56.792 -26.754 1.00 30.19 72 LYS B CA 1
ATOM 2020 C C . LYS B 1 93 ? 15.878 57.440 -26.652 1.00 28.60 72 LYS B C 1
ATOM 2021 O O . LYS B 1 93 ? 14.918 56.943 -27.244 1.00 26.70 72 LYS B O 1
ATOM 2027 N N . ALA B 1 94 ? 15.787 58.537 -25.906 1.00 28.61 73 ALA B N 1
ATOM 2028 C CA . ALA B 1 94 ? 14.525 59.255 -25.756 1.00 29.58 73 ALA B CA 1
ATOM 2029 C C . ALA B 1 94 ? 13.990 59.729 -27.112 1.00 30.32 73 ALA B C 1
ATOM 2030 O O . ALA B 1 94 ? 12.788 59.599 -27.392 1.00 28.42 73 ALA B O 1
ATOM 2032 N N . GLU B 1 95 ? 14.888 60.272 -27.940 1.00 30.86 74 GLU B N 1
ATOM 2033 C CA . GLU B 1 95 ? 14.479 60.826 -29.235 1.00 32.96 74 GLU B CA 1
ATOM 2034 C C . GLU B 1 95 ? 14.137 59.720 -30.211 1.00 31.85 74 GLU B C 1
ATOM 2035 O O . GLU B 1 95 ? 13.251 59.898 -31.032 1.00 31.77 74 GLU B O 1
ATOM 2041 N N . ALA B 1 96 ? 14.828 58.583 -30.134 1.00 31.01 75 ALA B N 1
ATOM 2042 C CA . ALA B 1 96 ? 14.444 57.422 -30.964 1.00 30.99 75 ALA B CA 1
ATOM 2043 C C . ALA B 1 96 ? 13.113 56.847 -30.467 1.00 29.88 75 ALA B C 1
ATOM 2044 O O . ALA B 1 96 ? 12.311 56.365 -31.249 1.00 29.81 75 ALA B O 1
ATOM 2046 N N . ALA B 1 97 ? 12.879 56.888 -29.163 1.00 28.97 76 ALA B N 1
ATOM 2047 C CA . ALA B 1 97 ? 11.600 56.418 -28.642 1.00 28.03 76 ALA B CA 1
ATOM 2048 C C . ALA B 1 97 ? 10.441 57.344 -29.072 1.00 28.46 76 ALA B C 1
ATOM 2049 O O . ALA B 1 97 ? 9.343 56.875 -29.392 1.00 27.05 76 ALA B O 1
ATOM 2051 N N . ARG B 1 98 ? 10.685 58.654 -29.074 1.00 29.40 77 ARG B N 1
ATOM 2052 C CA . ARG B 1 98 ? 9.703 59.607 -29.631 1.00 30.10 77 ARG B CA 1
ATOM 2053 C C . ARG B 1 98 ? 9.339 59.221 -31.069 1.00 30.22 77 ARG B C 1
ATOM 2054 O O . ARG B 1 98 ? 8.166 59.137 -31.389 1.00 28.96 77 ARG B O 1
ATOM 2062 N N . ALA B 1 99 ? 10.340 58.982 -31.928 1.00 30.59 78 ALA B N 1
ATOM 2063 C CA . ALA B 1 99 ? 10.071 58.599 -33.320 1.00 32.03 78 ALA B CA 1
ATOM 2064 C C . ALA B 1 99 ? 9.318 57.258 -33.408 1.00 32.62 78 ALA B C 1
ATOM 2065 O O . ALA B 1 99 ? 8.435 57.106 -34.261 1.00 34.61 78 ALA B O 1
ATOM 2067 N N . ARG B 1 100 ? 9.662 56.290 -32.562 1.00 31.55 79 ARG B N 1
ATOM 2068 C CA . ARG B 1 100 ? 8.887 55.045 -32.498 1.00 33.25 79 ARG B CA 1
ATOM 2069 C C . ARG B 1 100 ? 7.415 55.315 -32.162 1.00 30.45 79 ARG B C 1
ATOM 2070 O O . ARG B 1 100 ? 6.518 54.760 -32.776 1.00 29.88 79 ARG B O 1
ATOM 2078 N N . LEU B 1 101 ? 7.173 56.126 -31.158 1.00 28.30 80 LEU B N 1
ATOM 2079 C CA . LEU B 1 101 ? 5.779 56.405 -30.791 1.00 28.30 80 LEU B CA 1
ATOM 2080 C C . LEU B 1 101 ? 5.044 57.001 -32.003 1.00 28.41 80 LEU B C 1
ATOM 2081 O O . LEU B 1 101 ? 3.960 56.543 -32.400 1.00 26.90 80 LEU B O 1
ATOM 2086 N N . VAL B 1 102 ? 5.660 57.997 -32.612 1.00 29.99 81 VAL B N 1
ATOM 2087 C CA . VAL B 1 102 ? 5.048 58.642 -33.755 1.00 32.15 81 VAL B CA 1
ATOM 2088 C C . VAL B 1 102 ? 4.774 57.622 -34.865 1.00 33.11 81 VAL B C 1
ATOM 2089 O O . VAL B 1 102 ? 3.681 57.591 -35.419 1.00 33.07 81 VAL B O 1
ATOM 2093 N N . ALA B 1 103 ? 5.740 56.755 -35.152 1.00 33.40 82 ALA B N 1
ATOM 2094 C CA . ALA B 1 103 ? 5.589 55.809 -36.254 1.00 34.77 82 ALA B CA 1
ATOM 2095 C C . ALA B 1 103 ? 4.503 54.790 -35.955 1.00 34.95 82 ALA B C 1
ATOM 2096 O O . ALA B 1 103 ? 3.843 54.337 -36.861 1.00 35.02 82 ALA B O 1
ATOM 2098 N N . SER B 1 104 ? 4.340 54.432 -34.684 1.00 33.47 83 SER B N 1
ATOM 2099 C CA . SER B 1 104 ? 3.392 53.386 -34.292 1.00 32.41 83 SER B CA 1
ATOM 2100 C C . SER B 1 104 ? 1.919 53.764 -34.482 1.00 33.15 83 SER B C 1
ATOM 2101 O O . SER B 1 104 ? 1.061 52.885 -34.522 1.00 34.07 83 SER B O 1
ATOM 2104 N N . GLY B 1 105 ? 1.611 55.055 -34.556 1.00 32.39 84 GLY B N 1
ATOM 2105 C CA . GLY B 1 105 ? 0.215 55.502 -34.551 1.00 32.14 84 GLY B CA 1
ATOM 2106 C C . GLY B 1 105 ? -0.528 55.358 -33.214 1.00 31.96 84 GLY B C 1
ATOM 2107 O O . GLY B 1 105 ? -1.730 55.584 -33.146 1.00 32.44 84 GLY B O 1
ATOM 2108 N N . LYS B 1 106 ? 0.170 55.003 -32.143 1.00 30.61 85 LYS B N 1
ATOM 2109 C CA . LYS B 1 106 ? -0.481 54.790 -30.851 1.00 29.80 85 LYS B CA 1
ATOM 2110 C C . LYS B 1 106 ? -0.752 56.132 -30.141 1.00 28.95 85 LYS B C 1
ATOM 2111 O O . LYS B 1 106 ? -0.148 57.159 -30.491 1.00 29.00 85 LYS B O 1
ATOM 2117 N N . PRO B 1 107 ? -1.663 56.138 -29.162 1.00 27.78 86 PRO B N 1
ATOM 2118 C CA . PRO B 1 107 ? -2.034 57.410 -28.505 1.00 28.44 86 PRO B CA 1
ATOM 2119 C C . PRO B 1 107 ? -0.904 58.077 -27.691 1.00 27.79 86 PRO B C 1
ATOM 2120 O O . PRO B 1 107 ? 0.039 57.398 -27.231 1.00 28.64 86 PRO B O 1
ATOM 2124 N N . ALA B 1 108 ? -1.023 59.396 -27.499 1.00 26.94 87 ALA B N 1
ATOM 2125 C CA . ALA B 1 108 ? -0.119 60.171 -26.633 1.00 26.31 87 ALA B CA 1
ATOM 2126 C C . ALA B 1 108 ? -0.090 59.616 -25.194 1.00 26.07 87 ALA B C 1
ATOM 2127 O O . ALA B 1 108 ? -1.118 59.334 -24.626 1.00 24.28 87 ALA B O 1
ATOM 2129 N N . ALA B 1 109 ? 1.094 59.496 -24.620 1.00 25.33 88 ALA B N 1
ATOM 2130 C CA . ALA B 1 109 ? 1.249 59.241 -23.192 1.00 25.24 88 ALA B CA 1
ATOM 2131 C C . ALA B 1 109 ? 2.719 59.444 -22.890 1.00 24.67 88 ALA B C 1
ATOM 2132 O O . ALA B 1 109 ? 3.505 59.562 -23.807 1.00 25.11 88 ALA B O 1
ATOM 2134 N N . PRO B 1 110 ? 3.110 59.469 -21.606 1.00 25.00 89 PRO B N 1
ATOM 2135 C CA . PRO B 1 110 ? 4.544 59.640 -21.360 1.00 24.79 89 PRO B CA 1
ATOM 2136 C C . PRO B 1 110 ? 5.412 58.485 -21.849 1.00 24.52 89 PRO B C 1
ATOM 2137 O O . PRO B 1 110 ? 4.929 57.354 -22.024 1.00 25.06 89 PRO B O 1
ATOM 2141 N N . VAL B 1 111 ? 6.682 58.787 -22.093 1.00 24.83 90 VAL B N 1
ATOM 2142 C CA . VAL B 1 111 ? 7.640 57.832 -22.593 1.00 24.45 90 VAL B CA 1
ATOM 2143 C C . VAL B 1 111 ? 8.860 57.842 -21.665 1.00 25.27 90 VAL B C 1
ATOM 2144 O O . VAL B 1 111 ? 9.363 58.918 -21.300 1.00 25.52 90 VAL B O 1
ATOM 2148 N N . LEU B 1 112 ? 9.345 56.649 -21.323 1.00 24.05 91 LEU B N 1
ATOM 2149 C CA . LEU B 1 112 ? 10.456 56.468 -20.390 1.00 23.95 91 LEU B CA 1
ATOM 2150 C C . LEU B 1 112 ? 11.570 55.638 -21.010 1.00 23.63 91 LEU B C 1
ATOM 2151 O O . LEU B 1 112 ? 11.283 54.599 -21.603 1.00 21.96 91 LEU B O 1
ATOM 2156 N N . VAL B 1 113 ? 12.820 56.104 -20.843 1.00 23.28 92 VAL B N 1
ATOM 2157 C CA . VAL B 1 113 ? 14.021 55.403 -21.269 1.00 24.22 92 VAL B CA 1
ATOM 2158 C C . VAL B 1 113 ? 15.114 55.537 -20.206 1.00 24.50 92 VAL B C 1
ATOM 2159 O O . VAL B 1 113 ? 15.068 56.441 -19.370 1.00 24.94 92 VAL B O 1
ATOM 2163 N N . ALA B 1 114 ? 16.104 54.651 -20.260 1.00 24.21 93 ALA B N 1
ATOM 2164 C CA . ALA B 1 114 ? 17.269 54.715 -19.362 1.00 24.35 93 ALA B CA 1
ATOM 2165 C C . ALA B 1 114 ? 18.455 54.032 -19.996 1.00 24.88 93 ALA B C 1
ATOM 2166 O O . ALA B 1 114 ? 18.277 53.218 -20.910 1.00 25.15 93 ALA B O 1
ATOM 2168 N N . ASP B 1 115 ? 19.652 54.374 -19.527 1.00 25.44 94 ASP B N 1
ATOM 2169 C CA . ASP B 1 115 ? 20.875 53.740 -19.975 1.00 27.87 94 ASP B CA 1
ATOM 2170 C C . ASP B 1 115 ? 21.856 53.648 -18.824 1.00 28.25 94 ASP B C 1
ATOM 2171 O O . ASP B 1 115 ? 21.898 54.529 -17.983 1.00 29.35 94 ASP B O 1
ATOM 2176 N N . THR B 1 116 ? 22.650 52.582 -18.815 1.00 28.95 95 THR B N 1
ATOM 2177 C CA . THR B 1 116 ? 23.543 52.258 -17.707 1.00 29.19 95 THR B CA 1
ATOM 2178 C C . THR B 1 116 ? 24.952 51.968 -18.206 1.00 31.51 95 THR B C 1
ATOM 2179 O O . THR B 1 116 ? 25.137 51.263 -19.197 1.00 31.28 95 THR B O 1
ATOM 2183 N N . THR B 1 117 ? 25.949 52.512 -17.522 1.00 32.66 96 THR B N 1
ATOM 2184 C CA . THR B 1 117 ? 27.316 52.130 -17.807 1.00 34.01 96 THR B CA 1
ATOM 2185 C C . THR B 1 117 ? 28.071 51.862 -16.512 1.00 33.05 96 THR B C 1
ATOM 2186 O O . THR B 1 117 ? 27.672 52.326 -15.452 1.00 32.56 96 THR B O 1
ATOM 2190 N N . VAL B 1 118 ? 29.153 51.102 -16.627 1.00 33.08 97 VAL B N 1
ATOM 2191 C CA . VAL B 1 118 ? 30.049 50.791 -15.522 1.00 33.54 97 VAL B CA 1
ATOM 2192 C C . VAL B 1 118 ? 31.376 51.445 -15.839 1.00 34.34 97 VAL B C 1
ATOM 2193 O O . VAL B 1 118 ? 31.837 51.351 -16.972 1.00 34.35 97 VAL B O 1
ATOM 2197 N N . THR B 1 119 ? 31.992 52.094 -14.851 1.00 34.40 98 THR B N 1
ATOM 2198 C CA . THR B 1 119 ? 33.266 52.770 -15.065 1.00 36.07 98 THR B CA 1
ATOM 2199 C C . THR B 1 119 ? 34.259 52.536 -13.918 1.00 37.49 98 THR B C 1
ATOM 2200 O O . THR B 1 119 ? 33.887 52.468 -12.735 1.00 36.15 98 THR B O 1
ATOM 2204 N N . ILE B 1 120 ? 35.528 52.394 -14.292 1.00 39.43 99 ILE B N 1
ATOM 2205 C CA . ILE B 1 120 ? 36.628 52.283 -13.344 1.00 40.64 99 ILE B CA 1
ATOM 2206 C C . ILE B 1 120 ? 37.871 52.898 -14.019 1.00 43.21 99 ILE B C 1
ATOM 2207 O O . ILE B 1 120 ? 38.047 52.748 -15.218 1.00 43.30 99 ILE B O 1
ATOM 2212 N N . ASP B 1 121 ? 38.690 53.621 -13.254 1.00 45.61 100 ASP B N 1
ATOM 2213 C CA . ASP B 1 121 ? 39.896 54.297 -13.754 1.00 48.27 100 ASP B CA 1
ATOM 2214 C C . ASP B 1 121 ? 39.637 55.206 -14.951 1.00 49.08 100 ASP B C 1
ATOM 2215 O O . ASP B 1 121 ? 40.491 55.326 -15.833 1.00 50.34 100 ASP B O 1
ATOM 2220 N N . GLY B 1 122 ? 38.466 55.832 -14.993 1.00 47.72 101 GLY B N 1
ATOM 2221 C CA . GLY B 1 122 ? 38.047 56.611 -16.157 1.00 48.69 101 GLY B CA 1
ATOM 2222 C C . GLY B 1 122 ? 37.543 55.827 -17.374 1.00 47.87 101 GLY B C 1
ATOM 2223 O O . GLY B 1 122 ? 37.023 56.425 -18.299 1.00 50.77 101 GLY B O 1
ATOM 2224 N N . ALA B 1 123 ? 37.670 54.504 -17.399 1.00 45.89 102 ALA B N 1
ATOM 2225 C CA . ALA B 1 123 ? 37.277 53.736 -18.591 1.00 44.60 102 ALA B CA 1
ATOM 2226 C C . ALA B 1 123 ? 35.796 53.301 -18.573 1.00 42.80 102 ALA B C 1
ATOM 2227 O O . ALA B 1 123 ? 35.215 53.081 -17.510 1.00 42.21 102 ALA B O 1
ATOM 2229 N N . ILE B 1 124 ? 35.206 53.158 -19.754 1.00 40.72 103 ILE B N 1
ATOM 2230 C CA . ILE B 1 124 ? 33.847 52.674 -19.893 1.00 40.70 103 ILE B CA 1
ATOM 2231 C C . ILE B 1 124 ? 33.812 51.174 -20.147 1.00 39.78 103 ILE B C 1
ATOM 2232 O O . ILE B 1 124 ? 34.464 50.687 -21.064 1.00 38.66 103 ILE B O 1
ATOM 2237 N N . LEU B 1 125 ? 33.029 50.453 -19.345 1.00 37.19 104 LEU B N 1
ATOM 2238 C CA . LEU B 1 125 ? 32.850 49.016 -19.532 1.00 37.88 104 LEU B CA 1
ATOM 2239 C C . LEU B 1 125 ? 31.424 48.796 -19.963 1.00 38.49 104 LEU B C 1
ATOM 2240 O O . LEU B 1 125 ? 30.483 49.132 -19.221 1.00 39.72 104 LEU B O 1
ATOM 2245 N N . GLY B 1 126 ? 31.262 48.221 -21.146 1.00 39.49 105 GLY B N 1
ATOM 2246 C CA . GLY B 1 126 ? 29.935 47.900 -21.687 1.00 39.01 105 GLY B CA 1
ATOM 2247 C C . GLY B 1 126 ? 29.631 46.428 -21.471 1.00 38.98 105 GLY B C 1
ATOM 2248 O O . GLY B 1 126 ? 30.233 45.783 -20.607 1.00 37.09 105 GLY B O 1
ATOM 2249 N N . LYS B 1 127 ? 28.680 45.912 -22.242 1.00 37.77 106 LYS B N 1
ATOM 2250 C CA . LYS B 1 127 ? 28.316 44.502 -22.193 1.00 36.72 106 LYS B CA 1
ATOM 2251 C C . LYS B 1 127 ? 29.431 43.699 -22.844 1.00 35.75 106 LYS B C 1
ATOM 2252 O O . LYS B 1 127 ? 29.967 44.130 -23.829 1.00 35.15 106 LYS B O 1
ATOM 2258 N N . PRO B 1 128 ? 29.792 42.536 -22.277 1.00 35.18 107 PRO B N 1
ATOM 2259 C CA . PRO B 1 128 ? 30.910 41.783 -22.836 1.00 36.34 107 PRO B CA 1
ATOM 2260 C C . PRO B 1 128 ? 30.596 41.194 -24.206 1.00 35.96 107 PRO B C 1
ATOM 2261 O O . PRO B 1 128 ? 29.484 40.776 -24.465 1.00 35.33 107 PRO B O 1
ATOM 2265 N N . THR B 1 129 ? 31.584 41.172 -25.073 1.00 37.45 108 THR B N 1
ATOM 2266 C CA . THR B 1 129 ? 31.412 40.626 -26.420 1.00 39.08 108 THR B CA 1
ATOM 2267 C C . THR B 1 129 ? 31.414 39.092 -26.419 1.00 38.41 108 THR B C 1
ATOM 2268 O O . THR B 1 129 ? 30.794 38.487 -27.259 1.00 38.63 108 THR B O 1
ATOM 2272 N N . ASP B 1 130 ? 32.146 38.482 -25.493 1.00 38.85 109 ASP B N 1
ATOM 2273 C CA . ASP B 1 130 ? 32.235 37.025 -25.386 1.00 39.29 109 ASP B CA 1
ATOM 2274 C C . ASP B 1 130 ? 32.745 36.639 -23.995 1.00 38.81 109 ASP B C 1
ATOM 2275 O O . ASP B 1 130 ? 32.898 37.508 -23.143 1.00 39.30 109 ASP B O 1
ATOM 2280 N N . ALA B 1 131 ? 32.970 35.352 -23.748 1.00 38.46 110 ALA B N 1
ATOM 2281 C CA . ALA B 1 131 ? 33.378 34.884 -22.424 1.00 38.91 110 ALA B CA 1
ATOM 2282 C C . ALA B 1 131 ? 34.739 35.444 -21.984 1.00 39.06 110 ALA B C 1
ATOM 2283 O O . ALA B 1 131 ? 34.935 35.801 -20.814 1.00 37.76 110 ALA B O 1
ATOM 2285 N N . ASP B 1 132 ? 35.674 35.507 -22.916 1.00 40.31 111 ASP B N 1
ATOM 2286 C CA . ASP B 1 132 ? 36.985 36.100 -22.644 1.00 41.54 111 ASP B CA 1
ATOM 2287 C C . ASP B 1 132 ? 36.868 37.582 -22.222 1.00 39.24 111 ASP B C 1
ATOM 2288 O O . ASP B 1 132 ? 37.533 38.030 -21.292 1.00 37.55 111 ASP B O 1
ATOM 2293 N N . ASP B 1 133 ? 36.019 38.332 -22.910 1.00 37.65 112 ASP B N 1
ATOM 2294 C CA . ASP B 1 133 ? 35.796 39.731 -22.578 1.00 37.52 112 ASP B CA 1
ATOM 2295 C C . ASP B 1 133 ? 35.132 39.828 -21.195 1.00 35.97 112 ASP B C 1
ATOM 2296 O O . ASP B 1 133 ? 35.520 40.644 -20.361 1.00 35.34 112 ASP B O 1
ATOM 2301 N N . ALA B 1 134 ? 34.164 38.964 -20.914 1.00 35.10 113 ALA B N 1
ATOM 2302 C CA . ALA B 1 134 ? 33.532 38.997 -19.610 1.00 34.28 113 ALA B CA 1
ATOM 2303 C C . ALA B 1 134 ? 34.555 38.733 -18.500 1.00 35.48 113 ALA B C 1
ATOM 2304 O O . ALA B 1 134 ? 34.550 39.431 -17.475 1.00 34.93 113 ALA B O 1
ATOM 2306 N N . LEU B 1 135 ? 35.436 37.754 -18.696 1.00 35.64 114 LEU B N 1
ATOM 2307 C CA . LEU B 1 135 ? 36.481 37.479 -17.687 1.00 37.26 114 LEU B CA 1
ATOM 2308 C C . LEU B 1 135 ? 37.480 38.657 -17.522 1.00 38.02 114 LEU B C 1
ATOM 2309 O O . LEU B 1 135 ? 37.898 38.978 -16.398 1.00 37.44 114 LEU B O 1
ATOM 2314 N N . ALA B 1 136 ? 37.863 39.283 -18.640 1.00 37.83 115 ALA B N 1
ATOM 2315 C CA . ALA B 1 136 ? 38.765 40.439 -18.592 1.00 38.68 115 ALA B CA 1
ATOM 2316 C C . ALA B 1 136 ? 38.094 41.587 -17.805 1.00 37.62 115 ALA B C 1
ATOM 2317 O O . ALA B 1 136 ? 38.729 42.235 -16.997 1.00 38.16 115 ALA B O 1
ATOM 2319 N N . MET B 1 137 ? 36.795 41.794 -17.992 1.00 36.67 116 MET B N 1
ATOM 2320 C CA . MET B 1 137 ? 36.093 42.858 -17.258 1.00 35.86 116 MET B CA 1
ATOM 2321 C C . MET B 1 137 ? 36.093 42.574 -15.754 1.00 35.22 116 MET B C 1
ATOM 2322 O O . MET B 1 137 ? 36.466 43.425 -14.951 1.00 35.72 116 MET B O 1
ATOM 2327 N N . LEU B 1 138 ? 35.665 41.378 -15.386 1.00 33.91 117 LEU B N 1
ATOM 2328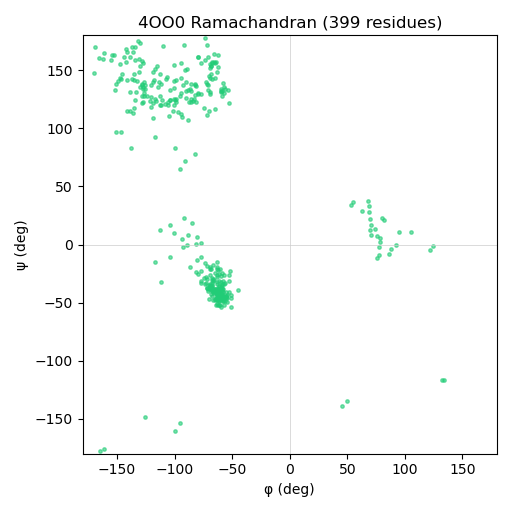 C CA . LEU B 1 138 ? 35.585 40.983 -13.983 1.00 33.65 117 LEU B CA 1
ATOM 2329 C C . LEU B 1 138 ? 36.951 41.028 -13.293 1.00 34.16 117 LEU B C 1
ATOM 2330 O O . LEU B 1 138 ? 37.055 41.431 -12.126 1.00 33.38 117 LEU B O 1
ATOM 2335 N N . THR B 1 139 ? 37.988 40.616 -14.007 1.00 35.04 118 THR B N 1
ATOM 2336 C CA . THR B 1 139 ? 39.365 40.693 -13.487 1.00 37.30 118 THR B CA 1
ATOM 2337 C C . THR B 1 139 ? 39.760 42.149 -13.211 1.00 38.40 118 THR B C 1
ATOM 2338 O O . THR B 1 139 ? 40.494 42.443 -12.271 1.00 38.93 118 THR B O 1
ATOM 2342 N N . ARG B 1 140 ? 39.284 43.056 -14.047 1.00 37.92 119 ARG B N 1
ATOM 2343 C CA . ARG B 1 140 ? 39.559 44.462 -13.863 1.00 39.83 119 ARG B CA 1
ATOM 2344 C C . ARG B 1 140 ? 38.778 45.044 -12.673 1.00 38.60 119 ARG B C 1
ATOM 2345 O O . ARG B 1 140 ? 39.253 45.959 -12.005 1.00 38.83 119 ARG B O 1
ATOM 2353 N N . LEU B 1 141 ? 37.577 44.533 -12.414 1.00 36.18 120 LEU B N 1
ATOM 2354 C CA . LEU B 1 141 ? 36.764 45.007 -11.279 1.00 34.83 120 LEU B CA 1
ATOM 2355 C C . LEU B 1 141 ? 37.138 44.392 -9.917 1.00 35.41 120 LEU B C 1
ATOM 2356 O O . LEU B 1 141 ? 36.859 44.980 -8.878 1.00 35.92 120 LEU B O 1
ATOM 2361 N N . ALA B 1 142 ? 37.763 43.219 -9.930 1.00 34.79 121 ALA B N 1
ATOM 2362 C CA . ALA B 1 142 ? 38.068 42.456 -8.709 1.00 34.80 121 ALA B CA 1
ATOM 2363 C C . ALA B 1 142 ? 38.893 43.238 -7.695 1.00 35.67 121 ALA B C 1
ATOM 2364 O O . ALA B 1 142 ? 39.895 43.850 -8.042 1.00 35.30 121 ALA B O 1
ATOM 2366 N N . GLY B 1 143 ? 38.477 43.187 -6.433 1.00 36.70 122 GLY B N 1
ATOM 2367 C CA . GLY B 1 143 ? 39.257 43.774 -5.332 1.00 37.42 122 GLY B CA 1
ATOM 2368 C C . GLY B 1 143 ? 39.266 45.294 -5.384 1.00 38.13 122 GLY B C 1
ATOM 2369 O O . GLY B 1 143 ? 40.145 45.923 -4.840 1.00 38.55 122 GLY B O 1
ATOM 2370 N N . ARG B 1 144 ? 38.289 45.889 -6.055 1.00 37.78 123 ARG B N 1
ATOM 2371 C CA . ARG B 1 144 ? 38.299 47.321 -6.283 1.00 38.98 123 ARG B CA 1
ATOM 2372 C C . ARG B 1 144 ? 36.906 47.888 -6.175 1.00 37.89 123 ARG B C 1
ATOM 2373 O O . ARG B 1 144 ? 35.933 47.151 -6.102 1.00 35.29 123 ARG B O 1
ATOM 2381 N N . GLU B 1 145 ? 36.847 49.212 -6.122 1.00 38.48 124 GLU B N 1
ATOM 2382 C CA . GLU B 1 145 ? 35.608 49.940 -6.169 1.00 38.78 124 GLU B CA 1
ATOM 2383 C C . GLU B 1 145 ? 35.405 50.467 -7.573 1.00 36.34 124 GLU B C 1
ATOM 2384 O O . GLU B 1 145 ? 36.334 50.964 -8.188 1.00 35.98 124 GLU B O 1
ATOM 2390 N N . HIS B 1 146 ? 34.194 50.316 -8.097 1.00 33.29 125 HIS B N 1
ATOM 2391 C CA . HIS B 1 146 ? 33.844 50.924 -9.374 1.00 32.70 125 HIS B CA 1
ATOM 2392 C C . HIS B 1 146 ? 32.537 51.675 -9.227 1.00 33.08 125 HIS B C 1
ATOM 2393 O O . HIS B 1 146 ? 31.898 51.610 -8.161 1.00 32.84 125 HIS B O 1
ATOM 2400 N N . ALA B 1 147 ? 32.150 52.394 -10.282 1.00 32.96 126 ALA B N 1
ATOM 2401 C CA . ALA B 1 147 ? 30.943 53.204 -10.260 1.00 32.20 126 ALA B CA 1
ATOM 2402 C C . ALA B 1 147 ? 29.965 52.694 -11.301 1.00 31.25 126 ALA B C 1
ATOM 2403 O O . ALA B 1 147 ? 30.372 52.280 -12.366 1.00 32.23 126 ALA B O 1
ATOM 2405 N N . VAL B 1 148 ? 28.681 52.693 -10.970 1.00 30.32 127 VAL B N 1
ATOM 2406 C CA . VAL B 1 148 ? 27.625 52.348 -11.935 1.00 29.95 127 VAL B CA 1
ATOM 2407 C C . VAL B 1 148 ? 26.735 53.570 -12.077 1.00 30.20 127 VAL B C 1
ATOM 2408 O O . VAL B 1 148 ? 26.180 54.052 -11.075 1.00 29.82 127 VAL B O 1
ATOM 2412 N N . LEU B 1 149 ? 26.631 54.065 -13.311 1.00 30.03 128 LEU B N 1
ATOM 2413 C CA . LEU B 1 149 ? 25.937 55.302 -13.617 1.00 31.45 128 LEU B CA 1
ATOM 2414 C C . LEU B 1 149 ? 24.735 55.007 -14.500 1.00 29.71 128 LEU B C 1
ATOM 2415 O O . LEU B 1 149 ? 24.879 54.383 -15.555 1.00 29.60 128 LEU B O 1
ATOM 2420 N N . THR B 1 150 ? 23.542 55.413 -14.067 1.00 28.37 129 THR B N 1
ATOM 2421 C CA . THR B 1 150 ? 22.348 55.186 -14.867 1.00 27.00 129 THR B CA 1
ATOM 2422 C C . THR B 1 150 ? 21.618 56.497 -15.030 1.00 27.28 129 THR B C 1
ATOM 2423 O O . THR B 1 150 ? 21.271 57.151 -14.041 1.00 27.50 129 THR B O 1
ATOM 2427 N N . ALA B 1 151 ? 21.405 56.884 -16.287 1.00 27.43 130 ALA B N 1
ATOM 2428 C CA . ALA B 1 151 ? 20.642 58.092 -16.643 1.00 28.04 130 ALA B CA 1
ATOM 2429 C C . ALA B 1 151 ? 19.221 57.664 -17.012 1.00 28.10 130 ALA B C 1
ATOM 2430 O O . ALA B 1 151 ? 19.018 56.620 -17.640 1.00 26.46 130 ALA B O 1
ATOM 2432 N N . VAL B 1 152 ? 18.244 58.468 -16.618 1.00 29.22 131 VAL B N 1
ATOM 2433 C CA . VAL B 1 152 ? 16.846 58.198 -16.913 1.00 29.34 131 VAL B CA 1
ATOM 2434 C C . VAL B 1 152 ? 16.186 59.479 -17.453 1.00 30.73 131 VAL B C 1
ATOM 2435 O O . VAL B 1 152 ? 16.511 60.600 -17.004 1.00 31.55 131 VAL B O 1
ATOM 2439 N N . ALA B 1 153 ? 15.307 59.317 -18.450 1.00 29.31 132 ALA B N 1
ATOM 2440 C CA . ALA B 1 153 ? 14.659 60.439 -19.106 1.00 29.19 132 ALA B CA 1
ATOM 2441 C C . ALA B 1 153 ? 13.209 60.106 -19.415 1.00 28.05 132 ALA B C 1
ATOM 2442 O O . ALA B 1 153 ? 12.877 58.972 -19.784 1.00 27.08 132 ALA B O 1
ATOM 2444 N N . VAL B 1 154 ? 12.355 61.101 -19.247 1.00 27.30 133 VAL B N 1
ATOM 2445 C CA . VAL B 1 154 ? 10.924 60.973 -19.537 1.00 26.89 133 VAL B CA 1
ATOM 2446 C C . VAL B 1 154 ? 10.510 62.108 -20.480 1.00 27.50 133 VAL B C 1
ATOM 2447 O O . VAL B 1 154 ? 10.909 63.256 -20.285 1.00 29.26 133 VAL B O 1
ATOM 2451 N N . ILE B 1 155 ? 9.762 61.759 -21.520 1.00 27.08 134 ILE B N 1
ATOM 2452 C CA . ILE B 1 155 ? 9.054 62.719 -22.376 1.00 27.93 134 ILE B CA 1
ATOM 2453 C C . ILE B 1 155 ? 7.630 62.726 -21.878 1.00 27.29 134 ILE B C 1
ATOM 2454 O O . ILE B 1 155 ? 7.009 61.670 -21.820 1.00 27.81 134 ILE B O 1
ATOM 2459 N N . ASP B 1 156 ? 7.110 63.877 -21.478 1.00 27.56 135 ASP B N 1
ATOM 2460 C CA . ASP B 1 156 ? 5.733 63.928 -21.010 1.00 28.21 135 ASP B CA 1
ATOM 2461 C C . ASP B 1 156 ? 4.726 63.759 -22.164 1.00 27.85 135 ASP B C 1
ATOM 2462 O O . ASP B 1 156 ? 5.125 63.711 -23.330 1.00 27.42 135 ASP B O 1
ATOM 2467 N N . ALA B 1 157 ? 3.439 63.626 -21.828 1.00 26.54 136 ALA B N 1
ATOM 2468 C CA . ALA B 1 157 ? 2.383 63.341 -22.811 1.00 26.94 136 ALA B CA 1
ATOM 2469 C C . ALA B 1 157 ? 2.175 64.423 -23.874 1.00 28.14 136 ALA B C 1
ATOM 2470 O O . ALA B 1 157 ? 1.727 64.116 -24.985 1.00 28.84 136 ALA B O 1
ATOM 2472 N N . SER B 1 158 ? 2.515 65.667 -23.535 1.00 28.85 137 SER B N 1
ATOM 2473 C CA . SER B 1 158 ? 2.495 66.782 -24.473 1.00 30.07 137 SER B CA 1
ATOM 2474 C C . SER B 1 158 ? 3.618 66.716 -25.506 1.00 30.61 137 SER B C 1
ATOM 2475 O O . SER B 1 158 ? 3.567 67.417 -26.550 1.00 31.79 137 SER B O 1
ATOM 2478 N N . GLY B 1 159 ? 4.640 65.923 -25.196 1.00 28.94 138 GLY B N 1
ATOM 2479 C CA . GLY B 1 159 ? 5.816 65.744 -26.065 1.00 28.52 138 GLY B CA 1
ATOM 2480 C C . GLY B 1 159 ? 7.075 66.462 -25.594 1.00 28.35 138 GLY B C 1
ATOM 2481 O O . GLY B 1 159 ? 8.042 66.536 -26.316 1.00 26.71 138 GLY B O 1
ATOM 2482 N N . GLU B 1 160 ? 7.063 66.977 -24.367 1.00 28.63 139 GLU B N 1
ATOM 2483 C CA . GLU B 1 160 ? 8.194 67.706 -23.845 1.00 30.39 139 GLU B CA 1
ATOM 2484 C C . GLU B 1 160 ? 9.153 66.766 -23.128 1.00 29.75 139 GLU B C 1
ATOM 2485 O O . GLU B 1 160 ? 8.766 66.034 -22.214 1.00 27.91 139 GLU B O 1
ATOM 2491 N N . LEU B 1 161 ? 10.411 66.806 -23.547 1.00 30.68 140 LEU B N 1
ATOM 2492 C CA . LEU B 1 161 ? 11.461 66.046 -22.909 1.00 31.16 140 LEU B CA 1
ATOM 2493 C C . LEU B 1 161 ? 11.784 66.721 -21.616 1.00 32.18 140 LEU B C 1
ATOM 2494 O O . LEU B 1 161 ? 12.213 67.865 -21.645 1.00 33.07 140 LEU B O 1
ATOM 2499 N N . LEU B 1 162 ? 11.577 66.031 -20.487 1.00 31.57 141 LEU B N 1
ATOM 2500 C CA . LEU B 1 162 ? 11.915 66.620 -19.180 1.00 33.57 141 LEU B CA 1
ATOM 2501 C C . LEU B 1 162 ? 13.423 66.502 -18.922 1.00 33.73 141 LEU B C 1
ATOM 2502 O O . LEU B 1 162 ? 14.105 65.716 -19.583 1.00 33.79 141 LEU B O 1
ATOM 2507 N N . PRO B 1 163 ? 13.955 67.299 -17.982 1.00 35.54 142 PRO B N 1
ATOM 2508 C CA . PRO B 1 163 ? 15.389 67.206 -17.738 1.00 35.98 142 PRO B CA 1
ATOM 2509 C C . PRO B 1 163 ? 15.764 65.796 -17.316 1.00 34.84 142 PRO B C 1
ATOM 2510 O O . PRO B 1 163 ? 15.090 65.206 -16.465 1.00 33.57 142 PRO B O 1
ATOM 2514 N N . PRO B 1 164 ? 16.805 65.234 -17.927 1.00 34.02 143 PRO B N 1
ATOM 2515 C CA . PRO B 1 164 ? 17.210 63.919 -17.479 1.00 33.39 143 PRO B CA 1
ATOM 2516 C C . PRO B 1 164 ? 17.780 63.923 -16.070 1.00 33.97 143 PRO B C 1
ATOM 2517 O O . PRO B 1 164 ? 18.287 64.947 -15.604 1.00 34.60 143 PRO B O 1
ATOM 2521 N N . ALA B 1 165 ? 17.708 62.766 -15.423 1.00 32.61 144 ALA B N 1
ATOM 2522 C CA . ALA B 1 165 ? 18.273 62.547 -14.100 1.00 33.38 144 ALA B CA 1
ATOM 2523 C C . ALA B 1 165 ? 19.396 61.519 -14.193 1.00 32.83 144 ALA B C 1
ATOM 2524 O O . ALA B 1 165 ? 19.387 60.669 -15.066 1.00 31.60 144 ALA B O 1
ATOM 2526 N N . LEU B 1 166 ? 20.341 61.598 -13.266 1.00 32.95 145 LEU B N 1
ATOM 2527 C CA . LEU B 1 166 ? 21.465 60.685 -13.220 1.00 33.53 145 LEU B CA 1
ATOM 2528 C C . LEU B 1 166 ? 21.596 60.066 -11.819 1.00 32.70 145 LEU B C 1
ATOM 2529 O O . LEU B 1 166 ? 21.627 60.780 -10.823 1.00 32.84 145 LEU B O 1
ATOM 2534 N N . SER B 1 167 ? 21.664 58.736 -11.770 1.00 31.55 146 SER B N 1
ATOM 2535 C CA . SER B 1 167 ? 21.904 57.980 -10.524 1.00 31.22 146 SER B CA 1
ATOM 2536 C C . SER B 1 167 ? 23.327 57.446 -10.516 1.00 31.15 146 SER B C 1
ATOM 2537 O O . SER B 1 167 ? 23.698 56.695 -11.408 1.00 30.22 146 SER B O 1
ATOM 2540 N N . ARG B 1 168 ? 24.115 57.840 -9.519 1.00 31.69 147 ARG B N 1
ATOM 2541 C CA . ARG B 1 168 ? 25.510 57.399 -9.409 1.00 33.58 147 ARG B CA 1
ATOM 2542 C C . ARG B 1 168 ? 25.630 56.476 -8.210 1.00 32.71 147 ARG B C 1
ATOM 2543 O O . ARG B 1 168 ? 25.264 56.863 -7.085 1.00 30.98 147 ARG B O 1
ATOM 2551 N N . SER B 1 169 ? 26.131 55.265 -8.440 1.00 30.68 148 SER B N 1
ATOM 2552 C CA . SER B 1 169 ? 26.357 54.330 -7.344 1.00 31.15 148 SER B CA 1
ATOM 2553 C C . SER B 1 169 ? 27.788 53.822 -7.403 1.00 32.30 148 SER B C 1
ATOM 2554 O O . SER B 1 169 ? 28.405 53.818 -8.466 1.00 33.66 148 SER B O 1
ATOM 2557 N N . SER B 1 170 ? 28.304 53.380 -6.269 1.00 32.84 149 SER B N 1
ATOM 2558 C CA . SER B 1 170 ? 29.567 52.668 -6.245 1.00 34.78 149 SER B CA 1
ATOM 2559 C C . SER B 1 170 ? 29.368 51.258 -5.691 1.00 33.61 149 SER B C 1
ATOM 2560 O O . SER B 1 170 ? 28.462 50.998 -4.873 1.00 33.02 149 SER B O 1
ATOM 2563 N N . VAL B 1 171 ? 30.190 50.348 -6.194 1.00 33.02 150 VAL B N 1
ATOM 2564 C CA . VAL B 1 171 ? 30.083 48.925 -5.913 1.00 32.73 150 VAL B CA 1
ATOM 2565 C C . VAL B 1 171 ? 31.485 48.414 -5.583 1.00 33.66 150 VAL B C 1
ATOM 2566 O O . VAL B 1 171 ? 32.419 48.690 -6.333 1.00 33.73 150 VAL B O 1
ATOM 2570 N N . ARG B 1 172 ? 31.646 47.674 -4.487 1.00 33.95 151 ARG B N 1
ATOM 2571 C CA . ARG B 1 172 ? 32.947 47.080 -4.166 1.00 35.11 151 ARG B CA 1
ATOM 2572 C C . ARG B 1 172 ? 32.940 45.554 -4.361 1.00 34.10 151 ARG B C 1
ATOM 2573 O O . ARG B 1 172 ? 32.135 44.836 -3.754 1.00 33.08 151 ARG B O 1
ATOM 2581 N N . PHE B 1 173 ? 33.828 45.079 -5.236 1.00 33.85 152 PHE B N 1
ATOM 2582 C CA . PHE B 1 173 ? 34.047 43.640 -5.425 1.00 34.38 152 PHE B CA 1
ATOM 2583 C C . PHE B 1 173 ? 35.130 43.132 -4.500 1.00 34.36 152 PHE B C 1
ATOM 2584 O O . PHE B 1 173 ? 36.169 43.781 -4.354 1.00 34.70 152 PHE B O 1
ATOM 2592 N N . ALA B 1 174 ? 34.918 41.951 -3.936 1.00 33.07 153 ALA B N 1
ATOM 2593 C CA . ALA B 1 174 ? 36.000 41.231 -3.250 1.00 35.07 153 ALA B CA 1
ATOM 2594 C C . ALA B 1 174 ? 37.058 40.785 -4.251 1.00 35.85 153 ALA B C 1
ATOM 2595 O O . ALA B 1 174 ? 36.771 40.632 -5.442 1.00 35.17 153 ALA B O 1
ATOM 2597 N N . ALA B 1 175 ? 38.276 40.556 -3.765 1.00 38.99 154 ALA B N 1
ATOM 2598 C CA . ALA B 1 175 ? 39.343 39.965 -4.581 1.00 41.80 154 ALA B CA 1
ATOM 2599 C C . ALA B 1 175 ? 38.918 38.634 -5.194 1.00 43.16 154 ALA B C 1
ATOM 2600 O O . ALA B 1 175 ? 39.112 38.398 -6.387 1.00 47.37 154 ALA B O 1
ATOM 2602 N N . ALA B 1 176 ? 38.311 37.772 -4.397 1.00 43.85 155 ALA B N 1
ATOM 2603 C CA . ALA B 1 176 ? 37.886 36.466 -4.886 1.00 45.09 155 ALA B CA 1
ATOM 2604 C C . ALA B 1 176 ? 39.068 35.809 -5.613 1.00 47.55 155 ALA B C 1
ATOM 2605 O O . ALA B 1 176 ? 40.185 35.825 -5.075 1.00 51.11 155 ALA B O 1
ATOM 2607 N N . SER B 1 177 ? 38.863 35.231 -6.792 1.00 46.21 156 SER B N 1
ATOM 2608 C CA . SER B 1 177 ? 39.946 34.576 -7.504 1.00 47.36 156 SER B CA 1
ATOM 2609 C C . SER B 1 177 ? 39.582 34.392 -8.964 1.00 47.61 156 SER B C 1
ATOM 2610 O O . SER B 1 177 ? 38.407 34.397 -9.320 1.00 46.96 156 SER B O 1
ATOM 2613 N N . ARG B 1 178 ? 40.597 34.205 -9.799 1.00 48.52 157 ARG B N 1
ATOM 2614 C CA . ARG B 1 178 ? 40.367 33.911 -11.198 1.00 50.42 157 ARG B CA 1
ATOM 2615 C C . ARG B 1 178 ? 39.381 32.745 -11.340 1.00 48.66 157 ARG B C 1
ATOM 2616 O O . ARG B 1 178 ? 38.350 32.877 -11.987 1.00 45.95 157 ARG B O 1
ATOM 2624 N N . ASP B 1 179 ? 39.686 31.626 -10.692 1.00 47.54 158 ASP B N 1
ATOM 2625 C CA . ASP B 1 179 ? 38.845 30.435 -10.748 1.00 46.33 158 ASP B CA 1
ATOM 2626 C C . ASP B 1 179 ? 37.381 30.718 -10.424 1.00 43.36 158 ASP B C 1
ATOM 2627 O O . ASP B 1 179 ? 36.470 30.213 -11.087 1.00 42.11 158 ASP B O 1
ATOM 2632 N N . ALA B 1 180 ? 37.153 31.524 -9.396 1.00 42.16 159 ALA B N 1
ATOM 2633 C CA . ALA B 1 180 ? 35.804 31.858 -8.987 1.00 41.86 159 ALA B CA 1
ATOM 2634 C C . ALA B 1 180 ? 35.126 32.738 -10.055 1.00 40.75 159 ALA B C 1
ATOM 2635 O O . ALA B 1 180 ? 33.950 32.577 -10.321 1.00 39.44 159 ALA B O 1
ATOM 2637 N N . TYR B 1 181 ? 35.878 33.640 -10.686 1.00 41.22 160 TYR B N 1
ATOM 2638 C CA . TYR B 1 181 ? 35.343 34.399 -11.821 1.00 41.27 160 TYR B CA 1
ATOM 2639 C C . TYR B 1 181 ? 35.109 33.539 -13.064 1.00 40.25 160 TYR B C 1
ATOM 2640 O O . TYR B 1 181 ? 34.130 33.779 -13.781 1.00 38.54 160 TYR B O 1
ATOM 2649 N N . VAL B 1 182 ? 35.953 32.533 -13.294 1.00 39.15 161 VAL B N 1
ATOM 2650 C CA . VAL B 1 182 ? 35.753 31.626 -14.425 1.00 40.58 161 VAL B CA 1
ATOM 2651 C C . VAL B 1 182 ? 34.440 30.854 -14.263 1.00 40.28 161 VAL B C 1
ATOM 2652 O O . VAL B 1 182 ? 33.633 30.799 -15.200 1.00 38.62 161 VAL B O 1
ATOM 2656 N N . ARG B 1 183 ? 34.206 30.296 -13.074 1.00 40.15 162 ARG B N 1
ATOM 2657 C CA . ARG B 1 183 ? 32.967 29.556 -12.804 1.00 41.10 162 ARG B CA 1
ATOM 2658 C C . ARG B 1 183 ? 31.729 30.434 -13.005 1.00 38.64 162 ARG B C 1
ATOM 2659 O O . ARG B 1 183 ? 30.729 29.973 -13.514 1.00 38.34 162 ARG B O 1
ATOM 2667 N N . TYR B 1 184 ? 31.804 31.688 -12.577 1.00 36.26 163 TYR B N 1
ATOM 2668 C CA . TYR B 1 184 ? 30.692 32.617 -12.728 1.00 35.19 163 TYR B CA 1
ATOM 2669 C C . TYR B 1 184 ? 30.392 32.894 -14.220 1.00 34.52 163 TYR B C 1
ATOM 2670 O O . TYR B 1 184 ? 29.225 32.847 -14.638 1.00 33.16 163 TYR B O 1
ATOM 2679 N N . VAL B 1 185 ? 31.433 33.147 -15.014 1.00 35.22 164 VAL B N 1
ATOM 2680 C CA . VAL B 1 185 ? 31.255 33.356 -16.457 1.00 35.37 164 VAL B CA 1
ATOM 2681 C C . VAL B 1 185 ? 30.578 32.120 -17.067 1.00 36.63 164 VAL B C 1
ATOM 2682 O O . VAL B 1 185 ? 29.637 32.241 -17.873 1.00 34.92 164 VAL B O 1
ATOM 2686 N N . GLU B 1 186 ? 30.999 30.940 -16.618 1.00 36.92 165 GLU B N 1
ATOM 2687 C CA . GLU B 1 186 ? 30.396 29.666 -17.036 1.00 39.35 165 GLU B CA 1
ATOM 2688 C C . GLU B 1 186 ? 28.878 29.566 -16.876 1.00 38.31 165 GLU B C 1
ATOM 2689 O O . GLU B 1 186 ? 28.223 28.908 -17.704 1.00 37.94 165 GLU B O 1
ATOM 2695 N N . THR B 1 187 ? 28.314 30.242 -15.866 1.00 35.68 166 THR B N 1
ATOM 2696 C CA . THR B 1 187 ? 26.857 30.277 -15.675 1.00 34.48 166 THR B CA 1
ATOM 2697 C C . THR B 1 187 ? 26.124 31.082 -16.752 1.00 35.32 166 THR B C 1
ATOM 2698 O O . THR B 1 187 ? 24.923 30.962 -16.897 1.00 36.45 166 THR B O 1
ATOM 2702 N N . GLY B 1 188 ? 26.833 31.957 -17.459 1.00 36.12 167 GLY B N 1
ATOM 2703 C CA . GLY B 1 188 ? 26.225 32.775 -18.498 1.00 35.32 167 GLY B CA 1
ATOM 2704 C C . GLY B 1 188 ? 25.640 34.083 -18.002 1.00 34.55 167 GLY B C 1
ATOM 2705 O O . GLY B 1 188 ? 25.197 34.893 -18.796 1.00 33.36 167 GLY B O 1
ATOM 2706 N N . GLU B 1 189 ? 25.664 34.319 -16.692 1.00 34.60 168 GLU B N 1
ATOM 2707 C CA . GLU B 1 189 ? 25.025 35.504 -16.161 1.00 33.46 168 GLU B CA 1
ATOM 2708 C C . GLU B 1 189 ? 25.656 36.825 -16.600 1.00 32.23 168 GLU B C 1
ATOM 2709 O O . GLU B 1 189 ? 24.970 37.823 -16.594 1.00 30.79 168 GLU B O 1
ATOM 2715 N N . PRO B 1 190 ? 26.950 36.845 -16.981 1.00 31.23 169 PRO B N 1
ATOM 2716 C CA . PRO B 1 190 ? 27.522 38.127 -17.420 1.00 31.61 169 PRO B CA 1
ATOM 2717 C C . PRO B 1 190 ? 26.909 38.754 -18.677 1.00 31.62 169 PRO B C 1
ATOM 2718 O O . PRO B 1 190 ? 26.940 39.976 -18.831 1.00 31.99 169 PRO B O 1
ATOM 2722 N N . PHE B 1 191 ? 26.366 37.921 -19.559 1.00 31.07 170 PHE B N 1
ATOM 2723 C CA . PHE B 1 191 ? 25.938 38.361 -20.880 1.00 31.12 170 PHE B CA 1
ATOM 2724 C C . PHE B 1 191 ? 24.739 39.271 -20.828 1.00 30.83 170 PHE B C 1
ATOM 2725 O O . PHE B 1 191 ? 23.761 38.996 -20.130 1.00 30.68 170 PHE B O 1
ATOM 2733 N N . GLY B 1 192 ? 24.850 40.384 -21.538 1.00 32.68 171 GLY B N 1
ATOM 2734 C CA . GLY B 1 192 ? 23.770 41.369 -21.619 1.00 33.05 171 GLY B CA 1
ATOM 2735 C C . GLY B 1 192 ? 23.870 42.468 -20.566 1.00 34.07 171 GLY B C 1
ATOM 2736 O O . GLY B 1 192 ? 23.030 43.345 -20.545 1.00 34.14 171 GLY B O 1
ATOM 2737 N N . LYS B 1 193 ? 24.885 42.435 -19.694 1.00 34.38 172 LYS B N 1
ATOM 2738 C CA . LYS B 1 193 ? 24.997 43.445 -18.639 1.00 34.77 172 LYS B CA 1
ATOM 2739 C C . LYS B 1 193 ? 26.303 44.206 -18.745 1.00 35.61 172 LYS B C 1
ATOM 2740 O O . LYS B 1 193 ? 27.367 43.632 -18.981 1.00 33.60 172 LYS B O 1
ATOM 2746 N N . ALA B 1 194 ? 26.202 45.515 -18.563 1.00 33.64 173 ALA B N 1
ATOM 2747 C CA . ALA B 1 194 ? 27.367 46.356 -18.535 1.00 33.44 173 ALA B CA 1
ATOM 2748 C C . ALA B 1 194 ? 28.314 45.877 -17.443 1.00 31.74 173 ALA B C 1
ATOM 2749 O O . ALA B 1 194 ? 27.899 45.604 -16.314 1.00 30.98 173 ALA B O 1
ATOM 2751 N N . GLY B 1 195 ? 29.573 45.717 -17.795 1.00 32.24 174 GLY B N 1
ATOM 2752 C CA . GLY B 1 195 ? 30.580 45.294 -16.817 1.00 32.19 174 GLY B CA 1
ATOM 2753 C C . GLY B 1 195 ? 30.585 43.808 -16.484 1.00 31.71 174 GLY B C 1
ATOM 2754 O O . GLY B 1 195 ? 31.308 43.388 -15.584 1.00 31.66 174 GLY B O 1
ATOM 2755 N N . ALA B 1 196 ? 29.772 43.023 -17.187 1.00 30.64 175 ALA B N 1
ATOM 2756 C CA . ALA B 1 196 ? 29.837 41.560 -17.136 1.00 30.87 175 ALA B CA 1
ATOM 2757 C C . ALA B 1 196 ? 29.400 40.925 -15.813 1.00 30.09 175 ALA B C 1
ATOM 2758 O O . ALA B 1 196 ? 29.827 39.805 -15.473 1.00 28.79 175 ALA B O 1
ATOM 2760 N N . TYR B 1 197 ? 28.500 41.601 -15.092 1.00 30.13 176 TYR B N 1
ATOM 2761 C CA . TYR B 1 197 ? 27.879 40.994 -13.916 1.00 29.74 176 TYR B CA 1
ATOM 2762 C C . TYR B 1 197 ? 26.447 41.499 -13.737 1.00 29.99 176 TYR B C 1
ATOM 2763 O O . TYR B 1 197 ? 26.106 42.566 -14.215 1.00 29.08 176 TYR B O 1
ATOM 2772 N N . ALA B 1 198 ? 25.627 40.692 -13.067 1.00 29.50 177 ALA B N 1
ATOM 2773 C CA . ALA B 1 198 ? 24.240 41.022 -12.747 1.00 29.72 177 ALA B CA 1
ATOM 2774 C C . ALA B 1 198 ? 24.109 41.039 -11.244 1.00 29.19 177 ALA B C 1
ATOM 2775 O O . ALA B 1 198 ? 24.156 39.982 -10.605 1.00 30.09 177 ALA B O 1
ATOM 2777 N N . ILE B 1 199 ? 23.945 42.228 -10.678 1.00 29.82 178 ILE B N 1
ATOM 2778 C CA . ILE B 1 199 ? 23.872 42.372 -9.222 1.00 31.55 178 ILE B CA 1
ATOM 2779 C C . ILE B 1 199 ? 22.785 41.498 -8.610 1.00 31.18 178 ILE B C 1
ATOM 2780 O O . ILE B 1 199 ? 22.963 40.939 -7.517 1.00 32.16 178 ILE B O 1
ATOM 2785 N N A GLN B 1 200 ? 21.651 41.340 -9.297 0.50 30.79 179 GLN B N 1
ATOM 2786 N N B GLN B 1 200 ? 21.687 41.393 -9.344 0.50 31.09 179 GLN B N 1
ATOM 2787 C CA A GLN B 1 200 ? 20.549 40.539 -8.749 0.50 30.81 179 GLN B CA 1
ATOM 2788 C CA B GLN B 1 200 ? 20.569 40.576 -8.984 0.50 31.17 179 GLN B CA 1
ATOM 2789 C C A GLN B 1 200 ? 20.627 39.052 -9.084 0.50 31.39 179 GLN B C 1
ATOM 2790 C C B GLN B 1 200 ? 20.759 39.187 -9.573 0.50 31.67 179 GLN B C 1
ATOM 2791 O O A GLN B 1 200 ? 19.605 38.374 -9.142 0.50 33.60 179 GLN B O 1
ATOM 2792 O O B GLN B 1 200 ? 19.994 38.762 -10.430 0.50 34.70 179 GLN B O 1
ATOM 2803 N N . GLY B 1 201 ? 21.837 38.529 -9.177 1.00 31.83 180 GLY B N 1
ATOM 2804 C CA . GLY B 1 201 ? 22.071 37.130 -9.477 1.00 31.69 180 GLY B CA 1
ATOM 2805 C C . GLY B 1 201 ? 23.204 36.615 -8.594 1.00 31.44 180 GLY B C 1
ATOM 2806 O O . GLY B 1 201 ? 23.451 37.127 -7.487 1.00 31.17 180 GLY B O 1
ATOM 2807 N N . ARG B 1 202 ? 23.923 35.629 -9.099 1.00 32.53 181 ARG B N 1
ATOM 2808 C CA . ARG B 1 202 ? 25.038 35.038 -8.387 1.00 33.41 181 ARG B CA 1
ATOM 2809 C C . ARG B 1 202 ? 26.179 36.008 -8.099 1.00 32.58 181 ARG B C 1
ATOM 2810 O O . ARG B 1 202 ? 26.980 35.764 -7.185 1.00 31.69 181 ARG B O 1
ATOM 2818 N N . ALA B 1 203 ? 26.285 37.096 -8.859 1.00 29.74 182 ALA B N 1
ATOM 2819 C CA . ALA B 1 203 ? 27.353 38.068 -8.608 1.00 30.09 182 ALA B CA 1
ATOM 2820 C C . ALA B 1 203 ? 27.278 38.674 -7.210 1.00 28.89 182 ALA B C 1
ATOM 2821 O O . ALA B 1 203 ? 28.271 39.214 -6.718 1.00 28.42 182 ALA B O 1
ATOM 2823 N N . ALA B 1 204 ? 26.108 38.612 -6.589 1.00 28.54 183 ALA B N 1
ATOM 2824 C CA . ALA B 1 204 ? 25.965 39.043 -5.213 1.00 30.15 183 ALA B CA 1
ATOM 2825 C C . ALA B 1 204 ? 27.004 38.398 -4.269 1.00 31.37 183 ALA B C 1
ATOM 2826 O O . ALA B 1 204 ? 27.305 38.949 -3.205 1.00 32.55 183 ALA B O 1
ATOM 2828 N N . GLU B 1 205 ? 27.542 37.253 -4.668 1.00 32.17 184 GLU B N 1
ATOM 2829 C CA . GLU B 1 205 ? 28.544 36.526 -3.903 1.00 34.29 184 GLU B CA 1
ATOM 2830 C C . GLU B 1 205 ? 29.876 37.249 -3.779 1.00 33.74 184 GLU B C 1
ATOM 2831 O O . GLU B 1 205 ? 30.583 37.026 -2.830 1.00 32.00 184 GLU B O 1
ATOM 2837 N N . PHE B 1 206 ? 30.251 38.062 -4.752 1.00 34.32 185 PHE B N 1
ATOM 2838 C CA . PHE B 1 206 ? 31.490 38.796 -4.608 1.00 35.97 185 PHE B CA 1
ATOM 2839 C C . PHE B 1 206 ? 31.302 40.294 -4.478 1.00 35.07 185 PHE B C 1
ATOM 2840 O O . PHE B 1 206 ? 32.283 41.049 -4.534 1.00 35.18 185 PHE B O 1
ATOM 2848 N N . ILE B 1 207 ? 30.063 40.731 -4.255 1.00 31.94 186 ILE B N 1
ATOM 2849 C CA . ILE B 1 207 ? 29.812 42.134 -3.988 1.00 31.87 186 ILE B CA 1
ATOM 2850 C C . ILE B 1 207 ? 29.811 42.382 -2.486 1.00 32.08 186 ILE B C 1
ATOM 2851 O O . ILE B 1 207 ? 28.890 41.948 -1.769 1.00 32.20 186 ILE B O 1
ATOM 2856 N N . GLU B 1 208 ? 30.845 43.080 -2.018 1.00 33.35 187 GLU B N 1
ATOM 2857 C CA . GLU B 1 208 ? 31.029 43.336 -0.575 1.00 34.46 187 GLU B CA 1
ATOM 2858 C C . GLU B 1 208 ? 30.119 44.429 -0.064 1.00 33.44 187 GLU B C 1
ATOM 2859 O O . GLU B 1 208 ? 29.699 44.418 1.079 1.00 33.04 187 GLU B O 1
ATOM 2865 N N . ARG B 1 209 ? 29.833 45.399 -0.904 1.00 34.24 188 ARG B N 1
ATOM 2866 C CA . ARG B 1 209 ? 29.126 46.571 -0.448 1.00 35.40 188 ARG B CA 1
ATOM 2867 C C . ARG B 1 209 ? 28.713 47.394 -1.650 1.00 33.73 188 ARG B C 1
ATOM 2868 O O . ARG B 1 209 ? 29.401 47.378 -2.655 1.00 31.66 188 ARG B O 1
ATOM 2876 N N . ILE B 1 210 ? 27.574 48.082 -1.541 1.00 32.66 189 ILE B N 1
ATOM 2877 C CA . ILE B 1 210 ? 27.215 49.139 -2.471 1.00 31.85 189 ILE B CA 1
ATOM 2878 C C . ILE B 1 210 ? 26.850 50.418 -1.741 1.00 32.05 189 ILE B C 1
ATOM 2879 O O . ILE B 1 210 ? 26.480 50.395 -0.562 1.00 31.49 189 ILE B O 1
ATOM 2884 N N . ASP B 1 211 ? 26.955 51.534 -2.459 1.00 32.16 190 ASP B N 1
ATOM 2885 C CA . ASP B 1 211 ? 26.571 52.840 -1.948 1.00 33.33 190 ASP B CA 1
ATOM 2886 C C . ASP B 1 211 ? 25.857 53.584 -3.070 1.00 31.34 190 ASP B C 1
ATOM 2887 O O . ASP B 1 211 ? 26.454 53.896 -4.100 1.00 30.63 190 ASP B O 1
ATOM 2892 N N . GLY B 1 212 ? 24.575 53.855 -2.866 1.00 29.89 191 GLY B N 1
ATOM 2893 C CA . GLY B 1 212 ? 23.741 54.485 -3.893 1.00 29.93 191 GLY B CA 1
ATOM 2894 C C . GLY B 1 212 ? 22.401 53.783 -4.049 1.00 29.03 191 GLY B C 1
ATOM 2895 O O . GLY B 1 212 ? 21.625 53.747 -3.109 1.00 28.42 191 GLY B O 1
ATOM 2896 N N . SER B 1 213 ? 22.153 53.210 -5.226 1.00 28.31 192 SER B N 1
ATOM 2897 C CA . SER B 1 213 ? 20.843 52.667 -5.572 1.00 27.64 192 SER B CA 1
ATOM 2898 C C . SER B 1 213 ? 20.979 51.302 -6.234 1.00 27.46 192 SER B C 1
ATOM 2899 O O . SER B 1 213 ? 21.574 51.189 -7.309 1.00 27.41 192 SER B O 1
ATOM 2902 N N . HIS B 1 214 ? 20.420 50.269 -5.587 1.00 26.56 193 HIS B N 1
ATOM 2903 C CA . HIS B 1 214 ? 20.399 48.910 -6.134 1.00 26.34 193 HIS B CA 1
ATOM 2904 C C . HIS B 1 214 ? 19.577 48.869 -7.437 1.00 25.51 193 HIS B C 1
ATOM 2905 O O . HIS B 1 214 ? 19.951 48.203 -8.400 1.00 24.24 193 HIS B O 1
ATOM 2912 N N . SER B 1 215 ? 18.480 49.617 -7.490 1.00 25.62 194 SER B N 1
ATOM 2913 C CA . SER B 1 215 ? 17.671 49.649 -8.719 1.00 25.05 194 SER B CA 1
ATOM 2914 C C . SER B 1 215 ? 18.417 50.409 -9.811 1.00 25.51 194 SER B C 1
ATOM 2915 O O . SER B 1 215 ? 18.383 50.015 -10.955 1.00 24.62 194 SER B O 1
ATOM 2918 N N . GLY B 1 216 ? 19.106 51.483 -9.445 1.00 26.79 195 GLY B N 1
ATOM 2919 C CA . GLY B 1 216 ? 19.973 52.206 -10.406 1.00 27.83 195 GLY B CA 1
ATOM 2920 C C . GLY B 1 216 ? 21.057 51.305 -11.016 1.00 28.12 195 GLY B C 1
ATOM 2921 O O . GLY B 1 216 ? 21.252 51.283 -12.233 1.00 27.24 195 GLY B O 1
ATOM 2922 N N . ILE B 1 217 ? 21.731 50.513 -10.174 1.00 27.54 196 ILE B N 1
ATOM 2923 C CA . ILE B 1 217 ? 22.745 49.564 -10.651 1.00 26.54 196 ILE B CA 1
ATOM 2924 C C . ILE B 1 217 ? 22.140 48.558 -11.643 1.00 26.78 196 ILE B C 1
ATOM 2925 O O . ILE B 1 217 ? 22.769 48.211 -12.669 1.00 25.76 196 ILE B O 1
ATOM 2930 N N . MET B 1 218 ? 20.907 48.132 -11.368 1.00 25.85 197 MET B N 1
ATOM 2931 C CA . MET B 1 218 ? 20.182 47.215 -12.261 1.00 26.45 197 MET B CA 1
ATOM 2932 C C . MET B 1 218 ? 19.668 47.859 -13.532 1.00 26.67 197 MET B C 1
ATOM 2933 O O . MET B 1 218 ? 19.284 47.142 -14.461 1.00 26.68 197 MET B O 1
ATOM 2938 N N . GLY B 1 219 ? 19.619 49.190 -13.587 1.00 26.40 198 GLY B N 1
ATOM 2939 C CA . GLY B 1 219 ? 19.213 49.870 -14.818 1.00 26.26 198 GLY B CA 1
ATOM 2940 C C . GLY B 1 219 ? 18.017 50.801 -14.749 1.00 25.77 198 GLY B C 1
ATOM 2941 O O . GLY B 1 219 ? 17.697 51.467 -15.740 1.00 25.73 198 GLY B O 1
ATOM 2942 N N . LEU B 1 220 ? 17.348 50.878 -13.606 1.00 24.76 199 LEU B N 1
ATOM 2943 C CA . LEU B 1 220 ? 16.279 51.857 -13.473 1.00 23.94 199 LEU B CA 1
ATOM 2944 C C . LEU B 1 220 ? 16.203 52.370 -12.061 1.00 24.22 199 LEU B C 1
ATOM 2945 O O . LEU B 1 220 ? 15.596 51.745 -11.205 1.00 23.62 199 LEU B O 1
ATOM 2950 N N . PRO B 1 221 ? 16.826 53.530 -11.812 1.00 25.21 200 PRO B N 1
ATOM 2951 C CA . PRO B 1 221 ? 16.926 54.058 -10.466 1.00 25.52 200 PRO B CA 1
ATOM 2952 C C . PRO B 1 221 ? 15.577 54.562 -10.018 1.00 25.47 200 PRO B C 1
ATOM 2953 O O . PRO B 1 221 ? 15.079 55.568 -10.561 1.00 26.72 200 PRO B O 1
ATOM 2957 N N . LEU B 1 222 ? 14.977 53.881 -9.047 1.00 25.05 201 LEU B N 1
ATOM 2958 C CA . LEU B 1 222 ? 13.564 54.106 -8.758 1.00 25.46 201 LEU B CA 1
ATOM 2959 C C . LEU B 1 222 ? 13.238 55.431 -8.091 1.00 26.41 201 LEU B C 1
ATOM 2960 O O . LEU B 1 222 ? 12.146 55.969 -8.298 1.00 25.15 201 LEU B O 1
ATOM 2965 N N . PHE B 1 223 ? 14.163 55.971 -7.301 1.00 26.40 202 PHE B N 1
ATOM 2966 C CA . PHE B 1 223 ? 13.928 57.270 -6.697 1.00 27.77 202 PHE B CA 1
ATOM 2967 C C . PHE B 1 223 ? 13.780 58.379 -7.747 1.00 27.57 202 PHE B C 1
ATOM 2968 O O . PHE B 1 223 ? 12.811 59.153 -7.742 1.00 28.63 202 PHE B O 1
ATOM 2976 N N . GLU B 1 224 ? 14.756 58.449 -8.638 1.00 27.76 203 GLU B N 1
ATOM 2977 C CA . GLU B 1 224 ? 14.788 59.472 -9.680 1.00 27.77 203 GLU B CA 1
ATOM 2978 C C . GLU B 1 224 ? 13.682 59.243 -10.713 1.00 27.58 203 GLU B C 1
ATOM 2979 O O . GLU B 1 224 ? 13.074 60.181 -11.198 1.00 29.62 203 GLU B O 1
ATOM 2985 N N . THR B 1 225 ? 13.399 57.987 -11.029 1.00 26.48 204 THR B N 1
ATOM 2986 C CA . THR B 1 225 ? 12.366 57.659 -11.997 1.00 26.61 204 THR B CA 1
ATOM 2987 C C . THR B 1 225 ? 10.960 58.025 -11.498 1.00 27.77 204 THR B C 1
ATOM 2988 O O . THR B 1 225 ? 10.156 58.625 -12.239 1.00 26.68 204 THR B O 1
ATOM 2992 N N . ALA B 1 226 ? 10.661 57.637 -10.253 1.00 26.74 205 ALA B N 1
ATOM 2993 C CA . ALA B 1 226 ? 9.397 58.001 -9.640 1.00 27.45 205 ALA B CA 1
ATOM 2994 C C . ALA B 1 226 ? 9.157 59.510 -9.644 1.00 27.80 205 ALA B C 1
ATOM 2995 O O . ALA B 1 226 ? 8.037 59.961 -9.935 1.00 27.61 205 ALA B O 1
ATOM 2997 N N . ALA B 1 227 ? 10.190 60.292 -9.361 1.00 27.89 206 ALA B N 1
ATOM 2998 C CA . ALA B 1 227 ? 10.030 61.741 -9.335 1.00 28.95 206 ALA B CA 1
ATOM 2999 C C . ALA B 1 227 ? 9.644 62.282 -10.729 1.00 29.67 206 ALA B C 1
ATOM 3000 O O . ALA B 1 227 ? 8.724 63.110 -10.853 1.00 30.67 206 ALA B O 1
ATOM 3002 N N . LEU B 1 228 ? 10.306 61.789 -11.771 1.00 29.25 207 LEU B N 1
ATOM 3003 C CA . LEU B 1 228 ? 9.943 62.174 -13.132 1.00 29.16 207 LEU B CA 1
ATOM 3004 C C . LEU B 1 228 ? 8.516 61.768 -13.465 1.00 28.63 207 LEU B C 1
ATOM 3005 O O . LEU B 1 228 ? 7.781 62.538 -14.109 1.00 28.48 207 LEU B O 1
ATOM 3010 N N . LEU B 1 229 ? 8.121 60.564 -13.042 1.00 27.44 208 LEU B N 1
ATOM 3011 C CA . LEU B 1 229 ? 6.775 60.068 -13.340 1.00 27.36 208 LEU B CA 1
ATOM 3012 C C . LEU B 1 229 ? 5.674 60.861 -12.624 1.00 28.02 208 LEU B C 1
ATOM 3013 O O . LEU B 1 229 ? 4.631 61.094 -13.218 1.00 28.01 208 LEU B O 1
ATOM 3018 N N . ARG B 1 230 ? 5.910 61.290 -11.378 1.00 29.26 209 ARG B N 1
ATOM 3019 C CA . ARG B 1 230 ? 4.979 62.194 -10.694 1.00 31.08 209 ARG B CA 1
ATOM 3020 C C . ARG B 1 230 ? 4.847 63.517 -11.463 1.00 31.68 209 ARG B C 1
ATOM 3021 O O . ARG B 1 230 ? 3.750 64.027 -11.652 1.00 31.73 209 ARG B O 1
ATOM 3029 N N . THR B 1 231 ? 5.971 64.063 -11.910 1.00 32.18 210 THR B N 1
ATOM 3030 C CA . THR B 1 231 ? 5.966 65.313 -12.662 1.00 33.07 210 THR B CA 1
ATOM 3031 C C . THR B 1 231 ? 5.169 65.146 -13.950 1.00 33.19 210 THR B C 1
ATOM 3032 O O . THR B 1 231 ? 4.425 66.018 -14.287 1.00 33.52 210 THR B O 1
ATOM 3036 N N . ALA B 1 232 ? 5.302 63.994 -14.611 1.00 32.09 211 ALA B N 1
ATOM 3037 C CA . ALA B 1 232 ? 4.542 63.641 -15.812 1.00 31.43 211 ALA B CA 1
ATOM 3038 C C . ALA B 1 232 ? 3.106 63.123 -15.589 1.00 31.64 211 ALA B C 1
ATOM 3039 O O . ALA B 1 232 ? 2.484 62.657 -16.543 1.00 32.69 211 ALA B O 1
ATOM 3041 N N . ARG B 1 233 ? 2.601 63.149 -14.357 1.00 30.43 212 ARG B N 1
ATOM 3042 C CA . ARG B 1 233 ? 1.184 62.927 -14.077 1.00 30.56 212 ARG B CA 1
ATOM 3043 C C . ARG B 1 233 ? 0.755 61.471 -14.343 1.00 30.51 212 ARG B C 1
ATOM 3044 O O . ARG B 1 233 ? -0.371 61.189 -14.751 1.00 29.97 212 ARG B O 1
ATOM 3046 N N . VAL B 1 234 ? 1.672 60.540 -14.097 1.00 30.18 213 VAL B N 1
ATOM 3047 C CA . VAL B 1 234 ? 1.379 59.132 -14.222 1.00 28.49 213 VAL B CA 1
ATOM 3048 C C . VAL B 1 234 ? 0.833 58.638 -12.896 1.00 29.60 213 VAL B C 1
ATOM 3049 O O . VAL B 1 234 ? 1.392 58.942 -11.836 1.00 29.82 213 VAL B O 1
ATOM 3053 N N . ALA B 1 235 ? -0.266 57.891 -12.942 1.00 30.49 214 ALA B N 1
ATOM 3054 C CA . ALA B 1 235 ? -0.899 57.361 -11.729 1.00 32.02 214 ALA B CA 1
ATOM 3055 C C . ALA B 1 235 ? -0.115 56.168 -11.206 1.00 32.22 214 ALA B C 1
ATOM 3056 O O . ALA B 1 235 ? 0.270 55.283 -11.966 1.00 33.67 214 ALA B O 1
ATOM 3058 N N . PHE B 1 236 ? 0.207 56.190 -9.927 1.00 33.21 215 PHE B N 1
ATOM 3059 C CA . PHE B 1 236 ? 0.808 55.041 -9.260 1.00 34.83 215 PHE B CA 1
ATOM 3060 C C . PHE B 1 236 ? 0.898 55.205 -7.769 1.00 38.22 215 PHE B C 1
ATOM 3061 O O . PHE B 1 236 ? 1.193 54.211 -7.110 1.00 40.07 215 PHE B O 1
#

Nearest PDB structures (foldseek):
  4oo0-assembly1_B  TM=9.712E-01  e=1.743E-42  Burkholderia cenocepacia J2315
  4p0e-assembly1_A  TM=9.176E-01  e=8.227E-21  Escherichia coli K-12
  4jhc-assembly1_A  TM=9.115E-01  e=1.641E-15  Escherichia coli K-12
  4lu1-assembly1_A  TM=9.020E-01  e=3.327E-15  Escherichia coli K-12
  2amh-assembly1_A  TM=8.051E-01  e=1.569E-13  Trypanosoma brucei

Secondary structure (DSSP, 8-state):
---PPP-BS-EEE----HHHHHHHHHTT--EEE-PPPTT--GGGGG---TT--HHHHHHHHHHHHHHHHHHHHHHHTPPP--EEEEEEEEEETTEEP---SSHHHHHHHHHHHBTSEEEEEEEEEEE-TTSPBPPPEEEEEEEEE----HHHHHHHHHTTTTTT-GGG--TTTGGGGTEEEEEE-HHHHHT--HHHHHHHHHHTTB--/---BSEEEE----HHHHHHHHHTT-EEEE-PPPTTS-GGGGGPPPTT--HHHHHHHHHHHHHHHHHHHHHHHTPPP--EEEEEEEEEETTEEE-S-SSHHHHHHHHHHHTTSEEEEEEEEEEE-TTSPBPPPEEEEEEEEE----HHHHHHHHHTTTTTTSGGG--TTTGGGGGEEEEEE-HHHHHT--HHHHHHHHHHTTB--